Protein AF-A0A954YXI2-F1 (afdb_monomer_lite)

Foldseek 3Di:
DFAPVVVLQLFWDQDFAKAWAFAPPHDFADLVFWWAAWEWDAAPQQFIWMWIWTLPPLIKTFIWTPRVADRQQDDRGHQQFFAPDDSLAGDGPHNGYGDDMGWQQVCVQVVPVDRKGQSTFHYWYDDPQKIKTWGADIPDPPAARTWIWIWGRNPVHDIHTLDIGGDDDDPVFQWNTWQEKEKDADPVLKIKIWIFTDGPPDLGFKIWIWIWPDSDSNCSNPPVTDTDGLEIDGPVQPDDDDPPNCPCVLNQDPVRDNDHFRYKYKDWHDDDDPRDIWIKIWTWAFSDLPLQDGWIKIWIWTWDCPPSYIDTHTDDMAIHAADSDRDGQAHSNNYKYWDQGPLNKIKMKHWGTGQSGHPSMTIMGITIRLFSCLVVADFQFNWKKKFWLAQQRSNDSDNIDMDIDIPVCQVSYHQQFCCSVVHCQLRGFKMKIADHAFKWKWFAQHGRRDHDTDIGGHPSGIWIFRGQAFAAINNDPVGDTHHPCHSRGTGMHIDGDQPAPAPDDDPPDQAPPVVVVVVVPRANGQHFHFDDFDWHADPVGDTFTDDTDTDTDHHPDDDDDDTDD

pLDDT: mean 80.72, std 18.43, range [35.09, 98.5]

Sequence (565 aa):
MAPNVPGQLQNLKHHGEPLGYWIGDSTAPTIGGHINGMARCDGPDGTPYMYVGHAEGGGEIVVVRLASRDRDGERLRSNRLQRFTNSWQTPPPSEDVVVQVIEFSVADFLGSGVPMTYAHPGGMQILDNVLVVALQDPSASTAADAALAVIDVADPLSPQLLELKTVPDTAADDIEGSGAAAITRLDDGTYLITSMLKIAGKDEKTLIAWRTPTDNLRDLADPGVDLVEFDRWRASELTEYGDEESDWEGGPTTLGLNWPFQALAYVRESPVDGDPSRLYLLAFRNSTGAPSDGDDWIHLYEVFLTGGALKLDFVAKRKFYRDTTQDQMGDFSAAASAYVSPSGQLIVYSAEYTNGGPSGTVRFGEWPHIGHDADMIGRPGDAWFELYDNDNGWSDANQSMSLVFDAIDKDLENLEDLDLHDNFDARCSSIIWRLPVGESIILNEEPYFQGAGLVLEGNGHVRYLADLEASFIDNNPAEALVSDWGDRIKSVRFAGQCVGQAVAVPETQPSLALGLASLASIPGSCSTVSIRAGLYLHPEGAVMKAVSQPVRLESGGGLVIILKP

Radius of gyration: 26.13 Å; chains: 1; bounding box: 63×58×83 Å

Secondary structure (DSSP, 8-state):
-BSSHHHHHHTB-SSPEEEEEE-TTSPPP-SSS-EEEEEEEE-TTS-EEEEEEE-STT-EEEEEEETTS-SSSS----S--BTTB-GGGPPPPTTEEEEEEEE--HHHHH--S----EEEEEEEEEETTEEEEEEEEESSTTS-SEEEEEEE-SSTTS-EEEEEEEEPPPTTT-EEEEEEEEEEE-TTS-EEEEEEEEETTS---EEEEEE-SSS-GGGGGSTT---EEEEEEEGGGS---SS-TTTTTT---TTS--PPPSEEEEEEBPP-TTPPPPEEEEEEEESSSSTTSS-EEEEEEEEEEETTEEEEEEEEEEEE---SSS-----TTTEEEEEE-TT--EEEEEE-SS--STTSEEEEEEEEBTTGGGGSTT-TT--EEEEESSTTTTT-SS---EEEEEGGGTTTS-TT-GGGTTT-TT---EEEEE--TTEEEEEEEETTTEEEEEEEE--SSEEEES-TTEEEGGG-TTSPEEES-TT---EEEEEE----------TT-S-HHHHHHHHHTSTT---EE-PPSEEEE-TTS-EEEE----EEPPTT---------

Structure (mmCIF, N/CA/C/O backbone):
data_AF-A0A954YXI2-F1
#
_entry.id   AF-A0A954YXI2-F1
#
loop_
_atom_site.group_PDB
_atom_site.id
_atom_site.type_symbol
_atom_site.label_atom_id
_atom_site.label_alt_id
_atom_site.label_comp_id
_atom_site.label_asym_id
_atom_site.label_entity_id
_atom_site.label_seq_id
_atom_site.pdbx_PDB_ins_code
_atom_site.Cartn_x
_atom_site.Cartn_y
_atom_site.Cartn_z
_atom_site.occupancy
_atom_site.B_iso_or_equiv
_atom_site.auth_seq_id
_atom_site.auth_comp_id
_atom_site.auth_asym_id
_atom_site.auth_atom_id
_atom_site.pdbx_PDB_model_num
ATOM 1 N N . MET A 1 1 ? -3.273 -15.100 3.430 1.00 91.56 1 MET A N 1
ATOM 2 C CA . MET A 1 1 ? -2.117 -15.291 4.344 1.00 91.56 1 MET A CA 1
ATOM 3 C C . MET A 1 1 ? -0.861 -15.237 3.502 1.00 91.56 1 MET A C 1
ATOM 5 O O . MET A 1 1 ? -0.926 -15.663 2.357 1.00 91.56 1 MET A O 1
ATOM 9 N N . ALA A 1 2 ? 0.224 -14.677 4.028 1.00 92.62 2 ALA A N 1
ATOM 10 C CA . ALA A 1 2 ? 1.466 -14.464 3.284 1.00 92.62 2 ALA A CA 1
ATOM 11 C C . ALA A 1 2 ? 2.554 -15.432 3.784 1.00 92.62 2 ALA A C 1
ATOM 13 O O . ALA A 1 2 ? 2.697 -15.579 4.993 1.00 92.62 2 ALA A O 1
ATOM 14 N N . PRO A 1 3 ? 3.326 -16.127 2.934 1.00 91.56 3 PRO A N 1
ATOM 15 C CA . PRO A 1 3 ? 4.491 -16.886 3.397 1.00 91.56 3 PRO A CA 1
ATOM 16 C C . PRO A 1 3 ? 5.653 -15.951 3.771 1.00 91.56 3 PRO A C 1
ATOM 18 O O . PRO A 1 3 ? 5.863 -14.961 3.079 1.00 91.56 3 PRO A O 1
ATOM 21 N N . ASN A 1 4 ? 6.444 -16.284 4.799 1.00 92.38 4 ASN A N 1
ATOM 22 C CA . ASN A 1 4 ? 7.671 -15.559 5.178 1.00 92.38 4 ASN A CA 1
ATOM 23 C C . ASN A 1 4 ? 7.492 -14.025 5.207 1.00 92.38 4 ASN A C 1
ATOM 25 O O . ASN A 1 4 ? 8.147 -13.302 4.456 1.00 92.38 4 ASN A O 1
ATOM 29 N N . VAL A 1 5 ? 6.585 -13.523 6.044 1.00 95.50 5 VAL A N 1
ATOM 30 C CA . VAL A 1 5 ? 6.238 -12.096 6.139 1.00 95.50 5 VAL A CA 1
ATOM 31 C C . VAL A 1 5 ? 7.469 -11.207 6.362 1.00 95.50 5 VAL A C 1
ATOM 33 O O . VAL A 1 5 ? 7.597 -10.218 5.636 1.00 95.50 5 VAL A O 1
ATOM 36 N N . PRO A 1 6 ? 8.418 -11.537 7.269 1.00 95.00 6 PRO A N 1
ATOM 37 C CA . PRO A 1 6 ? 9.638 -10.745 7.426 1.00 95.00 6 PRO A CA 1
ATOM 38 C C . PRO A 1 6 ? 10.463 -10.684 6.138 1.00 95.00 6 PRO A C 1
ATOM 40 O O . PRO A 1 6 ? 10.925 -9.613 5.747 1.00 95.00 6 PRO A O 1
ATOM 43 N N . GLY A 1 7 ? 10.606 -11.818 5.448 1.00 92.38 7 GLY A N 1
ATOM 44 C CA . GLY A 1 7 ? 11.284 -11.870 4.159 1.00 92.38 7 GLY A CA 1
ATOM 45 C C . GLY A 1 7 ? 10.555 -11.072 3.084 1.00 92.38 7 GLY A C 1
ATOM 46 O O . GLY A 1 7 ? 11.213 -10.348 2.348 1.00 92.38 7 GLY A O 1
ATOM 47 N N . GLN A 1 8 ? 9.223 -11.147 3.009 1.00 93.75 8 GLN A N 1
ATOM 48 C CA . GLN A 1 8 ? 8.461 -10.379 2.025 1.00 93.75 8 GLN A CA 1
ATOM 49 C C . GLN A 1 8 ? 8.575 -8.874 2.253 1.00 93.75 8 GLN A C 1
ATOM 51 O O . GLN A 1 8 ? 8.795 -8.147 1.292 1.00 93.75 8 GLN A O 1
ATOM 56 N N . LEU A 1 9 ? 8.519 -8.408 3.505 1.00 94.25 9 LEU A N 1
ATOM 57 C CA . LEU A 1 9 ? 8.755 -7.001 3.837 1.00 94.25 9 LEU A CA 1
ATOM 58 C C . LEU A 1 9 ? 10.138 -6.538 3.356 1.00 94.25 9 LEU A C 1
ATOM 60 O O . LEU A 1 9 ? 10.261 -5.520 2.675 1.00 94.25 9 LEU A O 1
ATOM 64 N N . GLN A 1 10 ? 11.185 -7.308 3.661 1.00 90.81 10 GLN A N 1
ATOM 65 C CA . GLN A 1 10 ? 12.557 -7.012 3.224 1.00 90.81 10 GLN A CA 1
ATOM 66 C C . GLN A 1 10 ? 12.761 -7.133 1.711 1.00 90.81 10 GLN A C 1
ATOM 68 O O . GLN A 1 10 ? 13.785 -6.704 1.195 1.00 90.81 10 GLN A O 1
ATOM 73 N N . ASN A 1 11 ? 11.759 -7.610 0.977 1.00 89.25 11 ASN A N 1
ATOM 74 C CA . ASN A 1 11 ? 11.794 -7.782 -0.468 1.00 89.25 11 ASN A CA 1
ATOM 75 C C . ASN A 1 11 ? 10.610 -7.092 -1.181 1.00 89.25 11 ASN A C 1
ATOM 77 O O . ASN A 1 11 ? 10.263 -7.469 -2.295 1.00 89.25 11 ASN A O 1
ATOM 81 N N . LEU A 1 12 ? 9.955 -6.102 -0.571 1.00 91.94 12 LEU A N 1
ATOM 82 C CA . LEU A 1 12 ? 9.092 -5.169 -1.305 1.00 91.94 12 LEU A CA 1
ATOM 83 C C . LEU A 1 12 ? 9.922 -4.389 -2.343 1.00 91.94 12 LEU A C 1
ATOM 85 O O . LEU A 1 12 ? 11.120 -4.185 -2.147 1.00 91.94 12 LEU A O 1
ATOM 89 N N . LYS A 1 13 ? 9.316 -3.968 -3.456 1.00 88.94 13 LYS A N 1
ATOM 90 C CA . LYS A 1 13 ? 9.950 -3.010 -4.378 1.00 88.94 13 LYS A CA 1
ATOM 91 C C . LYS A 1 13 ? 10.283 -1.719 -3.620 1.00 88.94 13 LYS A C 1
ATOM 93 O O . LYS A 1 13 ? 9.632 -1.408 -2.618 1.00 88.94 13 LYS A O 1
ATOM 98 N N . HIS A 1 14 ? 11.322 -0.997 -4.033 1.00 87.00 14 HIS A N 1
ATOM 99 C CA . HIS A 1 14 ? 11.736 0.231 -3.348 1.00 87.00 14 HIS A CA 1
ATOM 100 C C . HIS A 1 14 ? 10.926 1.441 -3.857 1.00 87.00 14 HIS A C 1
ATOM 102 O O . HIS A 1 14 ? 10.523 2.290 -3.058 1.00 87.00 14 HIS A O 1
ATOM 108 N N . HIS A 1 15 ? 10.592 1.453 -5.150 1.00 86.69 15 HIS A N 1
ATOM 109 C CA . HIS A 1 15 ? 9.688 2.421 -5.774 1.00 86.69 15 HIS A CA 1
ATOM 110 C C . HIS A 1 15 ? 8.251 1.892 -5.875 1.00 86.69 15 HIS A C 1
ATOM 112 O O . HIS A 1 15 ? 8.030 0.715 -6.169 1.00 86.69 15 HIS A O 1
ATOM 118 N N . GLY A 1 16 ? 7.276 2.775 -5.653 1.00 90.00 16 GLY A N 1
ATOM 119 C CA . GLY A 1 16 ? 5.859 2.455 -5.796 1.00 90.00 16 GLY A CA 1
ATOM 120 C C . GLY A 1 16 ? 5.428 2.566 -7.252 1.00 90.00 16 GLY A C 1
ATOM 121 O O . GLY A 1 16 ? 5.827 3.487 -7.956 1.00 90.00 16 GLY A O 1
ATOM 122 N N . GLU A 1 17 ? 4.606 1.650 -7.732 1.00 91.69 17 GLU A N 1
ATOM 123 C CA . GLU A 1 17 ? 4.061 1.750 -9.079 1.00 91.69 17 GLU A CA 1
ATOM 124 C C . GLU A 1 17 ? 2.957 2.812 -9.159 1.00 91.69 17 GLU A C 1
ATOM 126 O O . GLU A 1 17 ? 2.048 2.796 -8.322 1.00 91.69 17 GLU A O 1
ATOM 131 N N . PRO A 1 18 ? 2.999 3.721 -10.156 1.00 93.62 18 PRO A N 1
ATOM 132 C CA . PRO A 1 18 ? 2.116 4.880 -10.203 1.00 93.62 18 PRO A CA 1
ATOM 133 C C . PRO A 1 18 ? 0.656 4.525 -10.453 1.00 93.62 18 PRO A C 1
ATOM 135 O O . PRO A 1 18 ? 0.249 4.123 -11.551 1.00 93.62 18 PRO A O 1
ATOM 138 N N . LEU A 1 19 ? -0.154 4.779 -9.435 1.00 96.19 19 LEU A N 1
ATOM 139 C CA . LEU A 1 19 ? -1.595 4.635 -9.447 1.00 96.19 19 LEU A CA 1
ATOM 140 C C . LEU A 1 19 ? -2.290 5.973 -9.162 1.00 96.19 19 LEU A C 1
ATOM 142 O O . LEU A 1 19 ? -1.707 6.948 -8.678 1.00 96.19 19 LEU A O 1
ATOM 146 N N . GLY A 1 20 ? -3.571 6.048 -9.498 1.00 96.94 20 GLY A N 1
ATOM 147 C CA . GLY A 1 20 ? -4.414 7.167 -9.112 1.00 96.94 20 GLY A CA 1
ATOM 148 C C . GLY A 1 20 ? -5.878 6.954 -9.420 1.00 96.94 20 GLY A C 1
ATOM 149 O O . GLY A 1 20 ? -6.270 5.975 -10.057 1.00 96.94 20 GLY A O 1
ATOM 150 N N . TYR A 1 21 ? -6.684 7.902 -8.964 1.00 97.75 21 TYR A N 1
ATOM 151 C CA . TYR A 1 21 ? -8.115 7.933 -9.227 1.00 97.75 21 TYR A CA 1
ATOM 152 C C . TYR A 1 21 ? -8.641 9.363 -9.328 1.00 97.75 21 TYR A C 1
ATOM 154 O O . TYR A 1 21 ? -8.044 10.321 -8.833 1.00 97.75 21 TYR A O 1
ATOM 162 N N . TRP A 1 22 ? -9.792 9.504 -9.972 1.00 97.31 22 TRP A N 1
ATOM 163 C CA . TRP A 1 22 ? -10.536 10.753 -10.049 1.00 97.31 22 TRP A CA 1
ATOM 164 C C . TRP A 1 22 ? -11.364 10.964 -8.779 1.00 97.31 22 TRP A C 1
ATOM 166 O O . TRP A 1 22 ? -12.159 10.098 -8.412 1.00 97.31 22 TRP A O 1
ATOM 176 N N . ILE A 1 23 ? -11.234 12.134 -8.143 1.00 93.44 23 ILE A N 1
ATOM 177 C CA . ILE A 1 23 ? -12.007 12.480 -6.932 1.00 93.44 23 ILE A CA 1
ATOM 178 C C . ILE A 1 23 ? -13.513 12.626 -7.208 1.00 93.44 23 ILE A C 1
ATOM 180 O O . ILE A 1 23 ? -14.335 12.499 -6.308 1.00 93.44 23 ILE A O 1
ATOM 184 N N . GLY A 1 24 ? -13.893 12.862 -8.468 1.00 89.62 24 GLY A N 1
ATOM 185 C CA . GLY A 1 24 ? -15.290 13.038 -8.857 1.00 89.62 24 GLY A CA 1
ATOM 186 C C . GLY A 1 24 ? -15.928 14.229 -8.140 1.00 89.62 24 GLY A C 1
ATOM 187 O O . GLY A 1 24 ? -15.390 15.334 -8.179 1.00 89.62 24 GLY A O 1
ATOM 188 N N . ASP A 1 25 ? -17.070 13.982 -7.499 1.00 84.25 25 ASP A N 1
ATOM 189 C CA . ASP A 1 25 ? -17.814 14.983 -6.727 1.00 84.25 25 ASP A CA 1
ATOM 190 C C . ASP A 1 25 ? -17.392 15.034 -5.241 1.00 84.25 25 ASP A C 1
ATOM 192 O O . ASP A 1 25 ? -18.009 15.769 -4.468 1.00 84.25 25 ASP A O 1
ATOM 196 N N . SER A 1 26 ? -16.378 14.259 -4.819 1.00 84.88 26 SER A N 1
ATOM 197 C CA . SER A 1 26 ? -15.902 14.280 -3.429 1.00 84.88 26 SER A CA 1
ATOM 198 C C . SER A 1 26 ? -15.226 15.604 -3.080 1.00 84.88 26 SER A C 1
ATOM 200 O O . SER A 1 26 ? -14.803 16.372 -3.954 1.00 84.88 26 SER A O 1
ATOM 202 N N . THR A 1 27 ? -15.070 15.860 -1.782 1.00 84.81 27 THR A N 1
ATOM 203 C CA . THR A 1 27 ? -14.342 17.046 -1.337 1.00 84.81 27 THR A CA 1
ATOM 204 C C . THR A 1 27 ? -12.878 16.919 -1.757 1.00 84.81 27 THR A C 1
ATOM 206 O O . THR A 1 27 ? -12.261 15.867 -1.587 1.00 84.81 27 THR A O 1
ATOM 209 N N . ALA A 1 28 ? -12.330 17.973 -2.364 1.00 86.31 28 ALA A N 1
ATOM 210 C CA . ALA A 1 28 ? -10.946 17.980 -2.822 1.00 86.31 28 ALA A CA 1
ATOM 211 C C . ALA A 1 28 ? -10.003 18.080 -1.613 1.00 86.31 28 ALA A C 1
ATOM 213 O O . ALA A 1 28 ? -10.098 19.079 -0.904 1.00 86.31 28 ALA A O 1
ATOM 214 N N . PRO A 1 29 ? -9.085 17.121 -1.398 1.00 83.19 29 PRO A N 1
ATOM 215 C CA . PRO A 1 29 ? -8.161 17.179 -0.274 1.00 83.19 29 PRO A CA 1
ATOM 216 C C . PRO A 1 29 ? -7.230 18.395 -0.346 1.00 83.19 29 PRO A C 1
ATOM 218 O O . PRO A 1 29 ? -6.585 18.648 -1.366 1.00 83.19 29 PRO A O 1
ATOM 221 N N . THR A 1 30 ? -7.110 19.128 0.755 1.00 81.38 30 THR A N 1
ATOM 222 C CA . THR A 1 30 ? -6.155 20.233 0.921 1.00 81.38 30 THR A CA 1
ATOM 223 C C . THR A 1 30 ? -5.060 19.872 1.921 1.00 81.38 30 THR A C 1
ATOM 225 O O . THR A 1 30 ? -5.120 18.856 2.601 1.00 81.38 30 THR A O 1
ATOM 228 N N . ILE A 1 31 ? -4.056 20.741 2.086 1.00 76.56 31 ILE A N 1
ATOM 229 C CA . ILE A 1 31 ? -3.024 20.550 3.121 1.00 76.56 31 ILE A CA 1
ATOM 230 C C . ILE A 1 31 ? -3.599 20.551 4.553 1.00 76.56 31 ILE A C 1
ATOM 232 O O . ILE A 1 31 ? -2.948 20.078 5.473 1.00 76.56 31 ILE A O 1
ATOM 236 N N . GLY A 1 32 ? -4.799 21.108 4.761 1.00 74.69 32 GLY A N 1
ATOM 237 C CA . GLY A 1 32 ? -5.497 21.081 6.052 1.00 74.69 32 GLY A CA 1
ATOM 238 C C . GLY A 1 32 ? -6.520 19.948 6.174 1.00 74.69 32 GLY A C 1
ATOM 239 O O . GLY A 1 32 ? -6.783 19.505 7.284 1.00 74.69 32 GLY A O 1
ATOM 240 N N . GLY A 1 33 ? -7.071 19.478 5.051 1.00 78.31 33 GLY A N 1
ATOM 241 C CA . GLY A 1 33 ? -8.056 18.398 4.954 1.00 78.31 33 GLY A CA 1
ATOM 242 C C . GLY A 1 33 ? -7.537 17.279 4.056 1.00 78.31 33 GLY A C 1
ATOM 243 O O . GLY A 1 33 ? -8.047 17.052 2.965 1.00 78.31 33 GLY A O 1
ATOM 244 N N . HIS A 1 34 ? -6.459 16.642 4.494 1.00 86.94 34 HIS A N 1
ATOM 245 C CA . HIS A 1 34 ? -5.648 15.737 3.689 1.00 86.94 34 HIS A CA 1
ATOM 246 C C . HIS A 1 34 ? -6.158 14.295 3.713 1.00 86.94 34 HIS A C 1
ATOM 248 O O . HIS A 1 34 ? -7.111 13.951 4.424 1.00 86.94 34 HIS A O 1
ATOM 254 N N . ILE A 1 35 ? -5.516 13.454 2.911 1.00 91.56 35 ILE A N 1
ATOM 255 C CA . ILE A 1 35 ? -5.744 12.012 2.884 1.00 91.56 35 ILE A CA 1
ATOM 256 C C . ILE A 1 35 ? -5.084 11.371 4.109 1.00 91.56 35 ILE A C 1
ATOM 258 O O . ILE A 1 35 ? -3.928 11.663 4.394 1.00 91.56 35 ILE A O 1
ATOM 262 N N . ASN A 1 36 ? -5.823 10.518 4.823 1.00 90.00 36 ASN A N 1
ATOM 263 C CA . ASN A 1 36 ? -5.464 10.082 6.179 1.00 90.00 36 ASN A CA 1
ATOM 264 C C . ASN A 1 36 ? -5.547 8.577 6.450 1.00 90.00 36 ASN A C 1
ATOM 266 O O . ASN A 1 36 ? -5.171 8.091 7.512 1.00 90.00 36 ASN A O 1
ATOM 270 N N . GLY A 1 37 ? -6.033 7.808 5.486 1.00 93.50 37 GLY A N 1
ATOM 271 C CA . GLY A 1 37 ? -6.037 6.361 5.585 1.00 93.50 37 GLY A CA 1
ATOM 272 C C . GLY A 1 37 ? -6.435 5.732 4.270 1.00 93.50 37 GLY A C 1
ATOM 273 O O . GLY A 1 37 ? -7.056 6.375 3.423 1.00 93.50 37 GLY A O 1
ATOM 274 N N . MET A 1 38 ? -6.054 4.475 4.093 1.00 96.69 38 MET A N 1
ATOM 275 C CA . MET A 1 38 ? -6.376 3.712 2.902 1.00 96.69 38 MET A CA 1
ATOM 276 C C . MET A 1 38 ? -6.618 2.252 3.273 1.00 96.69 38 MET A C 1
ATOM 278 O O . MET A 1 38 ? -5.979 1.733 4.181 1.00 96.69 38 MET A O 1
ATOM 282 N N . ALA A 1 39 ? -7.511 1.572 2.566 1.00 97.88 39 ALA A N 1
ATOM 283 C CA . ALA A 1 39 ? -7.589 0.118 2.567 1.00 97.88 39 ALA A CA 1
ATOM 284 C C . ALA A 1 39 ? -8.142 -0.387 1.236 1.00 97.88 39 ALA A C 1
ATOM 286 O O . ALA A 1 39 ? -8.984 0.262 0.618 1.00 97.88 39 ALA A O 1
ATOM 287 N N . ARG A 1 40 ? -7.693 -1.568 0.812 1.00 97.25 40 ARG A N 1
ATOM 288 C CA . ARG A 1 40 ? -8.185 -2.241 -0.392 1.00 97.25 40 ARG A CA 1
ATOM 289 C C . ARG A 1 40 ? -9.150 -3.365 -0.028 1.00 97.25 40 ARG A C 1
ATOM 291 O O . ARG A 1 40 ? -8.865 -4.148 0.877 1.00 97.25 40 ARG A O 1
ATOM 298 N N . CYS A 1 41 ? -10.227 -3.505 -0.793 1.00 95.94 41 CYS A N 1
ATOM 299 C CA . CYS A 1 41 ? -10.947 -4.770 -0.928 1.00 95.94 41 CYS A CA 1
ATOM 300 C C . CYS A 1 41 ? -11.321 -5.017 -2.389 1.00 95.94 41 CYS A C 1
ATOM 302 O O . CYS A 1 41 ? -11.281 -4.106 -3.213 1.00 95.94 41 CYS A O 1
ATOM 304 N N . ASP A 1 42 ? -11.693 -6.248 -2.715 1.00 96.00 42 ASP A N 1
ATOM 305 C CA . ASP A 1 42 ? -12.207 -6.584 -4.037 1.00 96.00 42 ASP A CA 1
ATOM 306 C C . ASP A 1 42 ? -13.714 -6.848 -3.924 1.00 96.00 42 ASP A C 1
ATOM 308 O O . ASP A 1 42 ? -14.180 -7.543 -3.019 1.00 96.00 42 ASP A O 1
ATOM 312 N N . G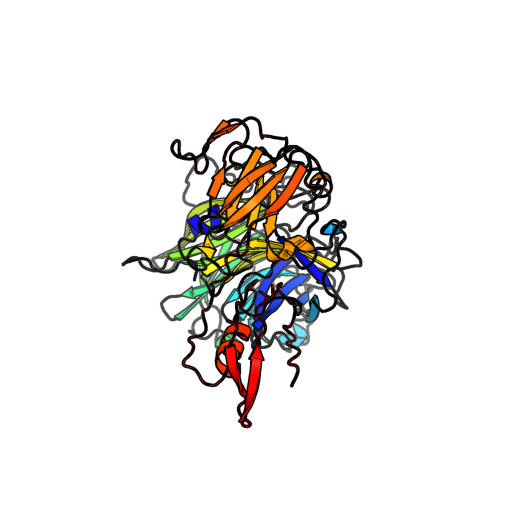LY A 1 43 ? -14.496 -6.266 -4.833 1.00 95.75 43 GLY A N 1
ATOM 313 C CA . GLY A 1 43 ? -15.941 -6.452 -4.863 1.00 95.75 43 GLY A CA 1
ATOM 314 C C . GLY A 1 43 ? -16.341 -7.876 -5.274 1.00 95.75 43 GLY A C 1
ATOM 315 O O . GLY A 1 43 ? -15.508 -8.664 -5.726 1.00 95.75 43 GLY A O 1
ATOM 316 N N . PRO A 1 44 ? -17.641 -8.221 -5.221 1.00 93.81 44 PRO A N 1
ATOM 317 C CA . PRO A 1 44 ? -18.115 -9.567 -5.562 1.00 93.81 44 PRO A CA 1
ATOM 318 C C . PRO A 1 44 ? -17.792 -10.028 -6.993 1.00 93.81 44 PRO A C 1
ATOM 320 O O . PRO A 1 44 ? -17.769 -11.228 -7.263 1.00 93.81 44 PRO A O 1
ATOM 323 N N . ASP A 1 45 ? -17.576 -9.090 -7.921 1.00 95.12 45 ASP A N 1
ATOM 324 C CA . ASP A 1 45 ? -17.179 -9.364 -9.307 1.00 95.12 45 ASP A CA 1
ATOM 325 C C . ASP A 1 45 ? -15.656 -9.307 -9.532 1.00 95.12 45 ASP A C 1
ATOM 327 O O . ASP A 1 45 ? -15.208 -9.311 -10.682 1.00 95.12 45 ASP A O 1
ATOM 331 N N . GLY A 1 46 ? -14.888 -9.222 -8.443 1.00 96.06 46 GLY A N 1
ATOM 332 C CA . GLY A 1 46 ? -13.438 -9.079 -8.413 1.00 96.06 46 GLY A CA 1
ATOM 333 C C . GLY A 1 46 ? -12.930 -7.662 -8.683 1.00 96.06 46 GLY A C 1
ATOM 334 O O . GLY A 1 46 ? -11.728 -7.451 -8.629 1.00 96.06 46 GLY A O 1
ATOM 335 N N . THR A 1 47 ? -13.793 -6.681 -8.986 1.00 98.06 47 THR A N 1
ATOM 336 C CA . THR A 1 47 ? -13.334 -5.298 -9.216 1.00 98.06 47 THR A CA 1
ATOM 337 C C . THR A 1 47 ? -12.667 -4.743 -7.952 1.00 98.06 47 THR A C 1
ATOM 339 O O . THR A 1 47 ? -13.320 -4.762 -6.906 1.00 98.06 47 THR A O 1
ATOM 342 N N . PRO A 1 48 ? -11.444 -4.191 -8.027 1.00 98.31 48 PRO A N 1
ATOM 343 C CA . PRO A 1 48 ? -10.802 -3.593 -6.864 1.00 98.31 48 PRO A CA 1
ATOM 344 C C . PRO A 1 48 ? -11.477 -2.286 -6.436 1.00 98.31 48 PRO A C 1
ATOM 346 O O . PRO A 1 48 ? -11.821 -1.435 -7.267 1.00 98.31 48 PRO A O 1
ATOM 349 N N . TYR A 1 49 ? -11.622 -2.118 -5.125 1.00 98.50 49 TYR A N 1
ATOM 350 C CA . TYR A 1 49 ? -12.074 -0.898 -4.473 1.00 98.50 49 TYR A CA 1
ATOM 351 C C . TYR A 1 49 ? -11.044 -0.427 -3.448 1.00 98.50 49 TYR A C 1
ATOM 353 O O . TYR A 1 49 ? -10.482 -1.229 -2.699 1.00 98.50 49 TYR A O 1
ATOM 361 N N . MET A 1 50 ? -10.838 0.887 -3.385 1.00 98.19 50 MET A N 1
ATOM 362 C CA . MET A 1 50 ? -10.057 1.530 -2.330 1.00 98.19 50 MET A CA 1
ATOM 363 C C . MET A 1 50 ? -10.988 2.355 -1.448 1.00 98.19 50 MET A C 1
ATOM 365 O O . MET A 1 50 ? -11.799 3.128 -1.948 1.00 98.19 50 MET A O 1
ATOM 369 N N . TYR A 1 51 ? -10.852 2.209 -0.140 1.00 97.94 51 TYR A N 1
ATOM 370 C CA . TYR A 1 51 ? -11.457 3.080 0.859 1.00 97.94 51 TYR A CA 1
ATOM 371 C C . TYR A 1 51 ? -10.389 4.069 1.263 1.00 97.94 51 TYR A C 1
ATOM 373 O O . TYR A 1 51 ? -9.309 3.639 1.659 1.00 97.94 51 TYR A O 1
ATOM 381 N N . VAL A 1 52 ? -10.660 5.360 1.117 1.00 96.75 52 VAL A N 1
ATOM 382 C CA . VAL A 1 52 ? -9.683 6.411 1.402 1.00 96.75 52 VAL A CA 1
ATOM 383 C C . VAL A 1 52 ? -10.305 7.430 2.342 1.00 96.75 52 VAL A C 1
ATOM 385 O O . VAL A 1 52 ? -11.375 7.961 2.057 1.00 96.75 52 VAL A O 1
ATOM 388 N N . GLY A 1 53 ? -9.657 7.675 3.478 1.00 94.19 53 GLY A N 1
ATOM 389 C CA . GLY A 1 53 ? -10.087 8.677 4.449 1.00 94.19 53 GLY A CA 1
ATOM 390 C C . GLY A 1 53 ? -9.646 10.073 4.023 1.00 94.19 53 GLY A C 1
ATOM 391 O O . GLY A 1 53 ? -8.466 10.281 3.750 1.00 94.19 53 GLY A O 1
ATOM 392 N N . HIS A 1 54 ? -10.573 11.025 3.974 1.00 91.31 54 HIS A N 1
ATOM 393 C CA . HIS A 1 54 ? -10.322 12.442 3.723 1.00 91.31 54 HIS A CA 1
ATOM 394 C C . HIS A 1 54 ? -10.715 13.259 4.958 1.00 91.31 54 HIS A C 1
ATOM 396 O O . HIS A 1 54 ? -11.823 13.111 5.475 1.00 91.31 54 HIS A O 1
ATOM 402 N N . ALA A 1 55 ? -9.837 14.160 5.401 1.00 86.19 55 ALA A N 1
ATOM 403 C CA . ALA A 1 55 ? -10.085 14.996 6.577 1.00 86.19 55 ALA A CA 1
ATOM 404 C C . ALA A 1 55 ? -10.798 16.337 6.286 1.00 86.19 55 ALA A C 1
ATOM 406 O O . ALA A 1 55 ? -10.943 17.191 7.162 1.00 86.19 55 ALA A O 1
ATOM 407 N N . GLU A 1 56 ? -11.229 16.581 5.046 1.00 74.62 56 GLU A N 1
ATOM 408 C CA . GLU A 1 56 ? -11.907 17.830 4.679 1.00 74.62 56 GLU A CA 1
ATOM 409 C C . GLU A 1 56 ? -13.426 17.765 4.904 1.00 74.62 56 GLU A C 1
ATOM 411 O O . GLU A 1 56 ? -14.022 16.694 4.974 1.00 74.62 56 GLU A O 1
ATOM 416 N N . GLY A 1 57 ? -14.080 18.924 5.048 1.00 66.75 57 GLY A N 1
ATOM 417 C CA . GLY A 1 57 ? -15.548 19.008 5.022 1.00 66.75 57 GLY A CA 1
ATOM 418 C C . GLY A 1 57 ? -16.288 18.381 6.213 1.00 66.75 57 GLY A C 1
ATOM 419 O O . GLY A 1 57 ? -17.512 18.312 6.184 1.00 66.75 57 GLY A O 1
ATOM 420 N N . GLY A 1 58 ? -15.582 17.980 7.273 1.00 78.00 58 GLY A N 1
ATOM 421 C CA . GLY A 1 58 ? -16.168 17.253 8.404 1.00 78.00 58 GLY A CA 1
ATOM 422 C C . GLY A 1 58 ? -15.850 15.758 8.419 1.00 78.00 58 GLY A C 1
ATOM 423 O O . GLY A 1 58 ? -16.360 15.077 9.306 1.00 78.00 58 GLY A O 1
ATOM 424 N N . GLY A 1 59 ? -14.970 15.295 7.524 1.00 87.56 59 GLY A N 1
ATOM 425 C CA . GLY A 1 59 ? -14.421 13.943 7.504 1.00 87.56 59 GLY A CA 1
ATOM 426 C C . GLY A 1 59 ? -15.285 12.970 6.708 1.00 87.56 59 GLY A C 1
ATOM 427 O O . GLY A 1 59 ? -16.454 12.738 7.030 1.00 87.56 59 GLY A O 1
ATOM 428 N N . GLU A 1 60 ? -14.697 12.367 5.680 1.00 91.31 60 GLU A N 1
ATOM 429 C CA . GLU A 1 60 ? -15.370 11.408 4.801 1.00 91.31 60 GLU A CA 1
ATOM 430 C C . GLU A 1 60 ? -14.459 10.219 4.478 1.00 91.31 60 GLU A C 1
ATOM 432 O O . GLU A 1 60 ? -13.237 10.345 4.440 1.00 91.31 60 GLU A O 1
ATOM 437 N N . ILE A 1 61 ? -15.046 9.053 4.214 1.00 93.88 61 ILE A N 1
ATOM 438 C CA . ILE A 1 61 ? -14.364 7.996 3.461 1.00 93.88 61 ILE A CA 1
ATOM 439 C C . ILE A 1 61 ? -14.925 7.989 2.060 1.00 93.88 61 ILE A C 1
ATOM 441 O O . ILE A 1 61 ? -16.124 7.791 1.864 1.00 93.88 61 ILE A O 1
ATOM 445 N N . VAL A 1 62 ? -14.053 8.134 1.076 1.00 95.38 62 VAL A N 1
ATOM 446 C CA . VAL A 1 62 ? -14.421 7.904 -0.313 1.00 95.38 62 VAL A CA 1
ATOM 447 C C . VAL A 1 62 ? -14.184 6.444 -0.669 1.00 95.38 62 VAL A C 1
ATOM 449 O O . VAL A 1 62 ? -13.176 5.842 -0.298 1.00 95.38 62 VAL A O 1
ATOM 452 N N . VAL A 1 63 ? -15.130 5.868 -1.400 1.00 97.31 63 VAL A N 1
ATOM 453 C CA . VAL A 1 63 ? -15.010 4.543 -1.998 1.00 97.31 63 VAL A CA 1
ATOM 454 C C . VAL A 1 63 ? -14.659 4.742 -3.460 1.00 97.31 63 VAL A C 1
ATOM 456 O O . VAL A 1 63 ? -15.466 5.219 -4.261 1.00 97.31 63 VAL A O 1
ATOM 459 N N . VAL A 1 64 ? -13.436 4.381 -3.806 1.00 98.25 64 VAL A N 1
ATOM 460 C CA . VAL A 1 64 ? -12.888 4.459 -5.152 1.00 98.25 64 VAL A CA 1
ATOM 461 C C . VAL A 1 64 ? -13.081 3.116 -5.822 1.00 98.25 64 VAL A C 1
ATOM 463 O O . VAL A 1 64 ? -12.673 2.091 -5.284 1.00 98.25 64 VAL A O 1
ATOM 466 N N . ARG A 1 65 ? -13.663 3.110 -7.016 1.00 98.31 65 ARG A N 1
ATOM 467 C CA . ARG A 1 65 ? -13.719 1.926 -7.869 1.00 98.31 65 ARG A CA 1
ATOM 468 C C . ARG A 1 65 ? -12.593 2.003 -8.887 1.00 98.31 65 ARG A C 1
ATOM 470 O O . ARG A 1 65 ? -12.576 2.945 -9.669 1.00 98.31 65 ARG A O 1
ATOM 477 N N . LEU A 1 66 ? -11.715 1.005 -8.930 1.00 98.50 66 LEU A N 1
ATOM 478 C CA . LEU A 1 66 ? -10.632 0.919 -9.915 1.00 98.50 66 LEU A CA 1
ATOM 479 C C . LEU A 1 66 ? -11.039 -0.009 -11.067 1.00 98.50 66 LEU A C 1
ATOM 481 O O . LEU A 1 66 ? -10.546 -1.128 -11.212 1.00 98.50 66 LEU A O 1
ATOM 485 N N . ALA A 1 67 ? -12.026 0.421 -11.855 1.00 97.88 67 ALA A N 1
ATOM 486 C CA . ALA A 1 67 ? -12.656 -0.420 -12.871 1.00 97.88 67 ALA A CA 1
ATOM 487 C C . ALA A 1 67 ? -11.735 -0.788 -14.047 1.00 97.88 67 ALA A C 1
ATOM 489 O O . ALA A 1 67 ? -12.029 -1.767 -14.739 1.00 97.88 67 ALA A O 1
ATOM 490 N N . SER A 1 68 ? -10.649 -0.042 -14.266 1.00 96.88 68 SER A N 1
ATOM 491 C CA . SER A 1 68 ? -9.679 -0.319 -15.329 1.00 96.88 68 SER A CA 1
ATOM 492 C C . SER A 1 68 ? -8.697 -1.446 -14.982 1.00 96.88 68 SER A C 1
ATOM 494 O O . SER A 1 68 ? -7.889 -1.830 -15.828 1.00 96.88 68 SER A O 1
ATOM 496 N N . ARG A 1 69 ? -8.716 -1.931 -13.732 1.00 95.00 69 ARG A N 1
ATOM 497 C CA . ARG A 1 69 ? -7.749 -2.891 -13.187 1.00 95.00 69 ARG A CA 1
ATOM 498 C C . ARG A 1 69 ? -8.204 -4.340 -13.335 1.00 95.00 69 ARG A C 1
ATOM 500 O O . ARG A 1 69 ? -9.390 -4.634 -13.520 1.00 95.00 69 ARG A O 1
ATOM 507 N N . ASP A 1 70 ? -7.232 -5.241 -13.224 1.00 92.06 70 ASP A N 1
ATOM 508 C CA . ASP A 1 70 ? -7.477 -6.679 -13.173 1.00 92.06 70 ASP A CA 1
ATOM 509 C C . ASP A 1 70 ? -8.349 -7.046 -11.964 1.00 92.06 70 ASP A C 1
ATOM 511 O O . ASP A 1 70 ? -8.370 -6.368 -10.937 1.00 92.06 70 ASP A O 1
ATOM 515 N N . ARG A 1 71 ? -9.116 -8.130 -12.117 1.00 95.75 71 ARG A N 1
ATOM 516 C CA . ARG A 1 71 ? -10.148 -8.560 -11.158 1.00 95.75 71 ARG A CA 1
ATOM 517 C C . ARG A 1 71 ? -9.824 -9.868 -10.448 1.00 95.75 71 ARG A C 1
ATOM 519 O O . ARG A 1 71 ? -10.713 -10.554 -9.949 1.00 95.75 71 ARG A O 1
ATOM 526 N N . ASP A 1 72 ? -8.567 -10.277 -10.503 1.00 92.56 72 ASP A N 1
ATOM 527 C CA . ASP A 1 72 ? -8.093 -11.524 -9.910 1.00 92.56 72 ASP A CA 1
ATOM 528 C C . ASP A 1 72 ? -7.717 -11.375 -8.429 1.00 92.56 72 ASP A C 1
ATOM 530 O O . ASP A 1 72 ? -7.456 -12.382 -7.777 1.00 92.56 72 ASP A O 1
ATOM 534 N N . GLY A 1 73 ? -7.739 -10.149 -7.895 1.00 93.56 73 GLY A N 1
ATOM 535 C CA . GLY A 1 73 ? -7.306 -9.840 -6.534 1.00 93.56 73 GLY A CA 1
ATOM 536 C C . GLY A 1 73 ? -5.785 -9.765 -6.394 1.00 93.56 73 GLY A C 1
ATOM 537 O O . GLY A 1 73 ? -5.283 -9.525 -5.305 1.00 93.56 73 GLY A O 1
ATOM 538 N N . GLU A 1 74 ? -5.017 -9.939 -7.467 1.00 92.56 74 GLU A N 1
ATOM 539 C CA . GLU A 1 74 ? -3.566 -9.785 -7.422 1.00 92.56 74 GLU A CA 1
ATOM 540 C C . GLU A 1 74 ? -3.199 -8.291 -7.498 1.00 92.56 74 GLU A C 1
ATOM 542 O O . GLU A 1 74 ? -3.901 -7.420 -6.976 1.00 92.56 74 GLU A O 1
ATOM 547 N N . ARG A 1 75 ? -2.061 -7.979 -8.108 1.00 92.44 75 ARG A N 1
ATOM 548 C CA . ARG A 1 75 ? -1.524 -6.626 -8.253 1.00 92.44 75 ARG A CA 1
ATOM 549 C C . ARG A 1 75 ? -2.455 -5.719 -9.060 1.00 92.44 75 ARG A C 1
ATOM 551 O O . ARG A 1 75 ? -3.012 -6.143 -10.069 1.00 92.44 75 ARG A O 1
ATOM 558 N N . LEU A 1 76 ? -2.571 -4.455 -8.657 1.00 94.25 76 LEU A N 1
ATOM 559 C CA . LEU A 1 76 ? -3.275 -3.435 -9.435 1.00 94.25 76 LEU A CA 1
ATOM 560 C C . LEU A 1 76 ? -2.450 -3.003 -10.648 1.00 94.25 76 LEU A C 1
ATOM 562 O O . LEU A 1 76 ? -3.018 -2.804 -11.724 1.00 94.25 76 LEU A O 1
ATOM 566 N N . ARG A 1 77 ? -1.125 -2.899 -10.473 1.00 90.69 77 ARG A N 1
ATOM 567 C CA . ARG A 1 77 ? -0.178 -2.323 -11.443 1.00 90.69 77 ARG A CA 1
ATOM 568 C C . ARG A 1 77 ? -0.521 -0.892 -11.849 1.00 90.69 77 ARG A C 1
ATOM 570 O O . ARG A 1 77 ? -1.643 -0.417 -11.668 1.00 90.69 77 ARG A O 1
ATOM 577 N N . SER A 1 78 ? 0.424 -0.190 -12.451 1.00 93.38 78 SER A N 1
ATOM 578 C CA . SER A 1 78 ? 0.242 1.218 -12.789 1.00 93.38 78 SER A CA 1
ATOM 579 C C . SER A 1 78 ? -0.961 1.498 -13.698 1.00 93.38 78 SER A C 1
ATOM 581 O O . SER A 1 78 ? -1.199 0.822 -14.701 1.00 93.38 78 SER A O 1
ATOM 583 N N . ASN A 1 79 ? -1.724 2.548 -13.385 1.00 96.06 79 ASN A N 1
ATOM 584 C CA . ASN A 1 79 ? -2.791 3.075 -14.247 1.00 96.06 79 ASN A CA 1
ATOM 585 C C . ASN A 1 79 ? -2.495 4.497 -14.743 1.00 96.06 79 ASN A C 1
ATOM 587 O O . ASN A 1 79 ? -3.328 5.100 -15.407 1.00 96.06 79 ASN A O 1
ATOM 591 N N . ARG A 1 80 ? -1.305 5.031 -14.458 1.00 95.06 80 ARG A N 1
ATOM 592 C CA . ARG A 1 80 ? -0.895 6.393 -14.830 1.00 95.06 80 ARG A CA 1
ATOM 593 C C . ARG A 1 80 ? 0.319 6.398 -15.744 1.00 95.06 80 ARG A C 1
ATOM 595 O O . ARG A 1 80 ? 1.218 7.212 -15.585 1.00 95.06 80 ARG A O 1
ATOM 602 N N . LEU A 1 81 ? 0.341 5.482 -16.704 1.00 93.25 81 LEU A N 1
ATOM 603 C CA . LEU A 1 81 ? 1.435 5.374 -17.662 1.00 93.25 81 LEU A CA 1
ATOM 604 C C . LEU A 1 81 ? 0.991 5.834 -19.040 1.00 93.25 81 LEU A C 1
ATOM 606 O O . LEU A 1 81 ? -0.023 5.385 -19.581 1.00 93.25 81 LEU A O 1
ATOM 610 N N . GLN A 1 82 ? 1.776 6.734 -19.615 1.00 93.12 82 GLN A N 1
ATOM 611 C CA . GLN A 1 82 ? 1.604 7.193 -20.977 1.00 93.12 82 GLN A CA 1
ATOM 612 C C . GLN A 1 82 ? 2.972 7.478 -21.578 1.00 93.12 82 GLN A C 1
ATOM 614 O O . GLN A 1 82 ? 3.738 8.297 -21.075 1.00 93.12 82 GLN A O 1
ATOM 619 N N . ARG A 1 83 ? 3.249 6.859 -22.725 1.00 90.88 83 ARG A N 1
ATOM 620 C CA . ARG A 1 83 ? 4.554 6.984 -23.368 1.00 90.88 83 ARG A CA 1
ATOM 621 C C . ARG A 1 83 ? 4.886 8.453 -23.633 1.00 90.88 83 ARG A C 1
ATOM 623 O O . ARG A 1 83 ? 4.041 9.203 -24.129 1.00 90.88 83 ARG A O 1
ATOM 630 N N . PHE A 1 84 ? 6.125 8.837 -23.329 1.00 89.50 84 PHE A N 1
ATOM 631 C CA . PHE A 1 84 ? 6.644 10.211 -23.426 1.00 89.50 84 PHE A CA 1
ATOM 632 C C . PHE A 1 84 ? 6.004 11.228 -22.475 1.00 89.50 84 PHE A C 1
ATOM 634 O O . PHE A 1 84 ? 6.147 12.432 -22.681 1.00 89.50 84 PHE A O 1
ATOM 641 N N . THR A 1 85 ? 5.285 10.764 -21.458 1.00 89.75 85 THR A N 1
ATOM 642 C CA . THR A 1 85 ? 4.678 11.608 -20.430 1.00 89.75 85 THR A CA 1
ATOM 643 C C . THR A 1 85 ? 5.085 11.053 -19.076 1.00 89.75 85 THR A C 1
ATOM 645 O O . THR A 1 85 ? 5.048 9.843 -18.876 1.00 89.75 85 THR A O 1
ATOM 648 N N . ASN A 1 86 ? 5.496 11.918 -18.151 1.00 87.50 86 ASN A N 1
ATOM 649 C CA . ASN A 1 86 ? 5.813 11.456 -16.806 1.00 87.50 86 ASN A CA 1
ATOM 650 C C . ASN A 1 86 ? 4.522 10.979 -16.108 1.00 87.50 86 ASN A C 1
ATOM 652 O O . ASN A 1 86 ? 3.433 11.531 -16.331 1.00 87.50 86 ASN A O 1
ATOM 656 N N . SER A 1 87 ? 4.638 9.949 -15.277 1.00 88.88 87 SER A N 1
ATOM 657 C CA . SER A 1 87 ? 3.526 9.386 -14.527 1.00 88.88 87 SER A CA 1
ATOM 658 C C . SER A 1 87 ? 2.825 10.440 -13.649 1.00 88.88 87 SER A C 1
ATOM 660 O O . SER A 1 87 ? 1.590 10.481 -13.626 1.00 88.88 87 SER A O 1
ATOM 662 N N . TRP A 1 88 ? 3.551 11.419 -13.078 1.00 87.12 88 TRP A N 1
ATOM 663 C CA . TRP A 1 88 ? 2.948 12.521 -12.313 1.00 87.12 88 TRP A CA 1
ATOM 664 C C . TRP A 1 88 ? 2.012 13.414 -13.136 1.00 87.12 88 TRP A C 1
ATOM 666 O O . TRP A 1 88 ? 1.096 14.003 -12.566 1.00 87.12 88 TRP A O 1
ATOM 676 N N . GLN A 1 89 ? 2.185 13.491 -14.460 1.00 90.75 89 GLN A N 1
ATOM 677 C CA . GLN A 1 89 ? 1.333 14.269 -15.375 1.00 90.75 89 GLN A CA 1
ATOM 678 C C . GLN A 1 89 ? 0.247 13.433 -16.051 1.00 90.75 89 GLN A C 1
ATOM 680 O O . GLN A 1 89 ? -0.652 13.988 -16.687 1.00 90.75 89 GLN A O 1
ATOM 685 N N . THR A 1 90 ? 0.319 12.111 -15.924 1.00 93.88 90 THR A N 1
ATOM 686 C CA . THR A 1 90 ? -0.606 11.198 -16.585 1.00 93.88 90 THR A CA 1
ATOM 687 C C . THR A 1 90 ? -1.839 10.990 -15.701 1.00 93.88 90 THR A C 1
ATOM 689 O O . THR A 1 90 ? -1.708 10.559 -14.547 1.00 93.88 90 THR A O 1
ATOM 692 N N . PRO A 1 91 ? -3.051 11.335 -16.173 1.00 95.75 91 PRO A N 1
ATOM 693 C CA . PRO A 1 91 ? -4.267 11.046 -15.428 1.00 95.75 91 PRO A CA 1
ATOM 694 C C . PRO A 1 91 ? -4.576 9.540 -15.465 1.00 95.75 91 PRO A C 1
ATOM 696 O O . PRO A 1 91 ? -4.272 8.883 -16.463 1.00 95.75 91 PRO A O 1
ATOM 699 N N . PRO A 1 92 ? -5.223 8.990 -14.425 1.00 97.12 92 PRO A N 1
ATOM 700 C CA . PRO A 1 92 ? -5.735 7.629 -14.467 1.00 97.12 92 PRO A CA 1
ATOM 701 C C . PRO A 1 92 ? -6.911 7.522 -15.462 1.00 97.12 92 PRO A C 1
ATOM 703 O O . PRO A 1 92 ? -7.531 8.541 -15.807 1.00 97.12 92 PRO A O 1
ATOM 706 N N . PRO A 1 93 ? -7.273 6.310 -15.920 1.00 97.38 93 PRO A N 1
ATOM 707 C CA . PRO A 1 93 ? -8.487 6.069 -16.690 1.00 97.38 93 PRO A CA 1
ATOM 708 C C . PRO A 1 93 ? -9.717 6.688 -16.023 1.00 97.38 93 PRO A C 1
ATOM 710 O O . PRO A 1 93 ? -9.866 6.657 -14.806 1.00 97.38 93 PRO A O 1
ATOM 713 N N . SER A 1 94 ? -10.636 7.242 -16.817 1.00 97.00 94 SER A N 1
ATOM 714 C CA . SER A 1 94 ? -11.822 7.944 -16.296 1.00 97.00 94 SER A CA 1
ATOM 715 C C . SER A 1 94 ? -12.790 7.055 -15.508 1.00 97.00 94 SER A C 1
ATOM 717 O O . SER A 1 94 ? -13.667 7.561 -14.817 1.00 97.00 94 SER A O 1
ATOM 719 N N . GLU A 1 95 ? -12.673 5.736 -15.655 1.00 97.62 95 GLU A N 1
ATOM 720 C CA . GLU A 1 95 ? -13.444 4.744 -14.902 1.00 97.62 95 GLU A CA 1
ATOM 721 C C . GLU A 1 95 ? -12.852 4.401 -13.524 1.00 97.62 95 GLU A C 1
ATOM 723 O O . GLU A 1 95 ? -13.523 3.724 -12.745 1.00 97.62 95 GLU A O 1
ATOM 728 N N . ASP A 1 96 ? -11.647 4.892 -13.212 1.00 98.38 96 ASP A N 1
ATOM 729 C CA . ASP A 1 96 ? -11.022 4.782 -11.893 1.00 98.38 96 ASP A CA 1
ATOM 730 C C . ASP A 1 96 ? -11.379 6.019 -11.062 1.00 98.38 96 ASP A C 1
ATOM 732 O O . ASP A 1 96 ? -10.711 7.053 -11.122 1.00 98.38 96 ASP A O 1
ATOM 736 N N . VAL A 1 97 ? -12.499 5.952 -10.345 1.00 97.81 97 VAL A N 1
ATOM 737 C CA . VAL A 1 97 ? -13.189 7.135 -9.806 1.00 97.81 97 VAL A CA 1
ATOM 738 C C . VAL A 1 97 ? -13.848 6.846 -8.462 1.00 97.81 97 VAL A C 1
ATOM 740 O O . VAL A 1 97 ? -14.208 5.704 -8.162 1.00 97.81 97 VAL A O 1
ATOM 743 N N . VAL A 1 98 ? -14.044 7.889 -7.657 1.00 97.50 98 VAL A N 1
ATOM 744 C CA . VAL A 1 98 ? -14.925 7.840 -6.485 1.00 97.50 98 VAL A CA 1
ATOM 745 C C . VAL A 1 98 ? -16.358 7.514 -6.919 1.00 97.50 98 VAL A C 1
ATOM 747 O O . VAL A 1 98 ? -16.940 8.193 -7.763 1.00 97.50 98 VAL A O 1
ATOM 750 N N . VAL A 1 99 ? -16.935 6.465 -6.334 1.00 96.75 99 VAL A N 1
ATOM 751 C CA . VAL A 1 99 ? -18.300 5.993 -6.628 1.00 96.75 99 VAL A CA 1
ATOM 752 C C . VAL A 1 99 ? -19.252 6.098 -5.442 1.00 96.75 99 VAL A C 1
ATOM 754 O O . VAL A 1 99 ? -20.461 5.995 -5.637 1.00 96.75 99 VAL A O 1
ATOM 757 N N . GLN A 1 100 ? -18.726 6.287 -4.232 1.00 94.69 100 GLN A N 1
ATOM 758 C CA . GLN A 1 100 ? -19.517 6.468 -3.021 1.00 94.69 100 GLN A CA 1
ATOM 759 C C . GLN A 1 100 ? -18.739 7.296 -1.995 1.00 94.69 100 GLN A C 1
ATOM 761 O O . GLN A 1 100 ? -17.512 7.233 -1.948 1.00 94.69 100 GLN A O 1
ATOM 766 N N . VAL A 1 101 ? -19.459 8.058 -1.171 1.00 92.38 101 VAL A N 1
ATOM 767 C CA . VAL A 1 101 ? -18.907 8.826 -0.047 1.00 92.38 101 VAL A CA 1
ATOM 768 C C . VAL A 1 101 ? -19.616 8.393 1.234 1.00 92.38 101 VAL A C 1
ATOM 770 O O . VAL A 1 101 ? -20.843 8.285 1.270 1.00 92.38 101 VAL A O 1
ATOM 773 N N . ILE A 1 102 ? -18.840 8.108 2.273 1.00 88.62 102 ILE A N 1
ATOM 774 C CA . ILE A 1 102 ? -19.306 7.778 3.617 1.00 88.62 102 ILE A CA 1
ATOM 775 C C . ILE A 1 102 ? -18.978 8.972 4.504 1.00 88.62 102 ILE A C 1
ATOM 777 O O . ILE A 1 102 ? -17.835 9.155 4.919 1.00 88.62 102 ILE A O 1
ATOM 781 N N . GLU A 1 103 ? -19.978 9.793 4.791 1.00 83.50 103 GLU A N 1
ATOM 782 C CA . GLU A 1 103 ? -19.839 10.891 5.744 1.00 83.50 103 GLU A CA 1
ATOM 783 C C . GLU A 1 103 ? -20.045 10.359 7.163 1.00 83.50 103 GLU A C 1
ATOM 785 O O . GLU A 1 103 ? -21.032 9.676 7.440 1.00 83.50 103 GLU A O 1
ATOM 790 N N . PHE A 1 104 ? -19.163 10.704 8.102 1.00 70.19 104 PHE A N 1
ATOM 791 C CA . PHE A 1 104 ? -19.306 10.288 9.502 1.00 70.19 104 PHE A CA 1
ATOM 792 C C . PHE A 1 104 ? -20.278 11.165 10.289 1.00 70.19 104 PHE A C 1
ATOM 794 O O . PHE A 1 104 ? -20.020 11.518 11.432 1.00 70.19 104 PHE A O 1
ATOM 801 N N . SER A 1 105 ? -21.426 11.495 9.705 1.00 65.38 105 SER A N 1
ATOM 802 C CA . SER A 1 105 ? -22.555 12.079 10.426 1.00 65.38 105 SER A CA 1
ATOM 803 C C . SER A 1 105 ? -23.149 11.026 11.368 1.00 65.38 105 SER A C 1
ATOM 805 O O . SER A 1 105 ? -23.975 10.191 11.004 1.00 65.38 105 SER A O 1
ATOM 807 N N . VAL A 1 106 ? -22.742 11.065 12.635 1.00 55.56 106 VAL A N 1
ATOM 808 C CA . VAL A 1 106 ? -23.253 10.205 13.714 1.00 55.56 106 VAL A CA 1
ATOM 809 C C . VAL A 1 106 ? -24.776 10.353 13.880 1.00 55.56 106 VAL A C 1
ATOM 811 O O . VAL A 1 106 ? -25.430 9.441 14.386 1.00 55.56 106 VAL A O 1
ATOM 814 N N . ALA A 1 107 ? -25.373 11.459 13.416 1.00 56.16 107 ALA A N 1
ATOM 815 C CA . ALA A 1 107 ? -26.826 11.626 13.397 1.00 56.16 107 ALA A CA 1
ATOM 816 C C . ALA A 1 107 ? -27.527 10.594 12.504 1.00 56.16 107 ALA A C 1
ATOM 818 O O . ALA A 1 107 ? -28.574 10.077 12.902 1.00 56.16 107 ALA A O 1
ATOM 819 N N . ASP A 1 108 ? -26.949 10.290 11.340 1.00 53.84 108 ASP A N 1
ATOM 820 C CA . ASP A 1 108 ? -27.529 9.361 10.367 1.00 53.84 108 ASP A CA 1
ATOM 821 C C . ASP A 1 108 ? -27.323 7.902 10.787 1.00 53.84 108 ASP A C 1
ATOM 823 O O . ASP A 1 108 ? -28.183 7.057 10.539 1.00 53.84 108 ASP A O 1
ATOM 827 N N . PHE A 1 109 ? -26.234 7.620 11.508 1.00 58.62 109 PHE A N 1
ATOM 828 C CA . PHE A 1 109 ? -25.897 6.268 11.947 1.00 58.62 109 PHE A CA 1
ATOM 829 C C . PHE A 1 109 ? -26.479 5.869 13.309 1.00 58.62 109 PHE A C 1
ATOM 831 O O . PHE A 1 109 ? -26.926 4.736 13.470 1.00 58.62 109 PHE A O 1
ATOM 838 N N . LEU A 1 110 ? -26.517 6.773 14.295 1.00 56.28 110 LEU A N 1
ATOM 839 C CA . LEU A 1 110 ? -27.025 6.465 15.642 1.00 56.28 110 LEU A CA 1
ATOM 840 C C . LEU A 1 110 ? -28.479 6.902 15.865 1.00 56.28 110 LEU A C 1
ATOM 842 O O . LEU A 1 110 ? -29.014 6.721 16.961 1.00 56.28 110 LEU A O 1
ATOM 846 N N . GLY A 1 111 ? -29.123 7.533 14.874 1.00 55.53 111 GLY A N 1
ATOM 847 C CA . GLY A 1 111 ? -30.487 8.065 15.002 1.00 55.53 111 GLY A CA 1
ATOM 848 C C . GLY A 1 111 ? -30.647 9.091 16.137 1.00 55.53 111 GLY A C 1
ATOM 849 O O . GLY A 1 111 ? -31.762 9.363 16.583 1.00 55.53 111 GLY A O 1
ATOM 850 N N . SER A 1 112 ? -29.534 9.642 16.634 1.00 54.41 112 SER A N 1
ATOM 851 C CA . SER A 1 112 ? -29.461 10.458 17.851 1.00 54.41 112 SER A CA 1
ATOM 852 C C . SER A 1 112 ? -29.897 11.910 17.628 1.00 54.41 112 SER A C 1
ATOM 854 O O . SER A 1 112 ? -30.067 12.661 18.589 1.00 54.41 112 SER A O 1
ATOM 856 N N . GLY A 1 113 ? -30.087 12.321 16.368 1.00 53.25 113 GLY A N 1
ATOM 857 C CA . GLY A 1 113 ? -30.471 13.682 15.984 1.00 53.25 113 GLY A CA 1
ATOM 858 C C . GLY A 1 113 ? -29.403 14.748 16.258 1.00 53.25 113 GLY A C 1
ATOM 859 O O . GLY A 1 113 ? -29.652 15.924 15.994 1.00 53.25 113 GLY A O 1
ATOM 860 N N . VAL A 1 114 ? -28.230 14.363 16.772 1.00 49.56 114 VAL A N 1
ATOM 861 C CA . VAL A 1 114 ? -27.080 15.249 16.972 1.00 49.56 114 VAL A CA 1
ATOM 862 C C . VAL A 1 114 ? -26.045 14.912 15.902 1.00 49.56 114 VAL A C 1
ATOM 864 O O . VAL A 1 114 ? -25.486 13.815 15.948 1.00 49.56 114 VAL A O 1
ATOM 867 N N . PRO A 1 115 ? -25.784 15.809 14.935 1.00 58.25 115 PRO A N 1
ATOM 868 C CA . PRO A 1 115 ? -24.706 15.610 13.979 1.00 58.25 115 PRO A CA 1
ATOM 869 C C . PRO A 1 115 ? -23.387 15.780 14.732 1.00 58.25 115 PRO A C 1
ATOM 871 O O . PRO A 1 115 ? -22.917 16.895 14.934 1.00 58.25 115 PRO A O 1
ATOM 874 N N . MET A 1 116 ? -22.834 14.677 15.230 1.00 59.75 116 MET A N 1
ATOM 875 C CA . MET A 1 116 ? -21.407 14.604 15.522 1.00 59.75 116 MET A CA 1
ATOM 876 C C . MET A 1 116 ? -20.739 14.084 14.261 1.00 59.75 116 MET A C 1
ATOM 878 O O . MET A 1 116 ? -21.256 13.164 13.639 1.00 59.75 116 MET A O 1
ATOM 882 N N . THR A 1 117 ? -19.634 14.692 13.869 1.00 80.38 117 THR A N 1
ATOM 883 C CA . THR A 1 117 ? -18.820 14.261 12.735 1.00 80.38 117 THR A CA 1
ATOM 884 C C . THR A 1 117 ? -17.393 14.140 13.207 1.00 80.38 117 THR A C 1
ATOM 886 O O . THR A 1 117 ? -16.932 15.014 13.932 1.00 80.38 117 THR A O 1
ATOM 889 N N . TYR A 1 118 ? -16.717 13.058 12.850 1.00 88.12 118 TYR A N 1
ATOM 890 C CA . TYR A 1 118 ? -15.285 12.927 13.089 1.00 88.12 118 TYR A CA 1
ATOM 891 C C . TYR A 1 118 ? -14.568 13.455 11.862 1.00 88.12 118 TYR A C 1
ATOM 893 O O . TYR A 1 118 ? -14.680 12.861 10.793 1.00 88.12 118 TYR A O 1
ATOM 901 N N . ALA A 1 119 ? -13.881 14.586 12.015 1.00 88.56 119 ALA A N 1
ATOM 902 C CA . ALA A 1 119 ? -13.317 15.320 10.894 1.00 88.56 119 ALA A CA 1
ATOM 903 C C . ALA A 1 119 ? -12.136 14.612 10.236 1.00 88.56 119 ALA A C 1
ATOM 905 O O . ALA A 1 119 ? -11.722 15.035 9.168 1.00 88.56 119 ALA A O 1
ATOM 906 N N . HIS A 1 120 ? -11.605 13.553 10.843 1.00 89.88 120 HIS A N 1
ATOM 907 C CA . HIS A 1 120 ? -10.348 12.966 10.417 1.00 89.88 120 HIS A CA 1
ATOM 908 C C . HIS A 1 120 ? -10.388 11.429 10.499 1.00 89.88 120 HIS A C 1
ATOM 910 O O . HIS A 1 120 ? -9.998 10.840 11.513 1.00 89.88 120 HIS A O 1
ATOM 916 N N . PRO A 1 121 ? -10.887 10.757 9.445 1.00 93.00 121 PRO A N 1
ATOM 917 C CA . PRO A 1 121 ? -10.805 9.308 9.311 1.00 93.00 121 PRO A CA 1
ATOM 918 C C . PRO A 1 121 ? -9.380 8.884 8.942 1.00 93.00 121 PRO A C 1
ATOM 920 O O . PRO A 1 121 ? -8.931 9.082 7.814 1.00 93.00 121 PRO A O 1
ATOM 923 N N . GLY A 1 122 ? -8.680 8.341 9.935 1.00 92.50 122 GLY A N 1
ATOM 924 C CA . GLY A 1 122 ? -7.279 7.942 9.883 1.00 92.50 122 GLY A CA 1
ATOM 925 C C . GLY A 1 122 ? -7.037 6.559 9.278 1.00 92.50 122 GLY A C 1
ATOM 926 O O . GLY A 1 122 ? -7.852 6.013 8.526 1.00 92.50 122 GLY A O 1
ATOM 927 N N . GLY A 1 123 ? -5.905 5.969 9.660 1.00 93.88 123 GLY A N 1
ATOM 928 C CA . GLY A 1 123 ? -5.470 4.646 9.247 1.00 93.88 123 GLY A CA 1
ATOM 929 C C . GLY A 1 123 ? -6.537 3.580 9.480 1.00 93.88 123 GLY A C 1
ATOM 930 O O . GLY A 1 123 ? -7.238 3.555 10.499 1.00 93.88 123 GLY A O 1
ATOM 931 N N . MET A 1 124 ? -6.646 2.678 8.512 1.00 97.56 124 MET A N 1
ATOM 932 C CA . MET A 1 124 ? -7.732 1.717 8.413 1.00 97.56 124 MET A CA 1
ATOM 933 C C . MET A 1 124 ? -7.244 0.388 7.844 1.00 97.56 124 MET A C 1
ATOM 935 O O . MET A 1 124 ? -6.232 0.323 7.148 1.00 97.56 124 MET A O 1
ATOM 939 N N . GLN A 1 125 ? -7.988 -0.681 8.114 1.00 98.12 125 GLN A N 1
ATOM 940 C CA . GLN A 1 125 ? -7.715 -2.002 7.558 1.00 98.12 125 GLN A CA 1
ATOM 941 C C . GLN A 1 125 ? -9.022 -2.723 7.237 1.00 98.12 125 GLN A C 1
ATOM 943 O O . GLN A 1 125 ? -10.010 -2.586 7.959 1.00 98.12 125 GLN A O 1
ATOM 948 N N . ILE A 1 126 ? -9.013 -3.529 6.176 1.00 97.88 126 ILE A N 1
ATOM 949 C CA . ILE A 1 126 ? -10.106 -4.447 5.850 1.00 97.88 126 ILE A CA 1
ATOM 950 C C . ILE A 1 126 ? -9.685 -5.880 6.163 1.00 97.88 126 ILE A C 1
ATOM 952 O O . ILE A 1 126 ? -8.579 -6.305 5.829 1.00 97.88 126 ILE A O 1
ATOM 956 N N . LEU A 1 127 ? -10.597 -6.635 6.772 1.00 97.06 127 LEU A N 1
ATOM 957 C CA . LEU A 1 127 ? -10.524 -8.087 6.871 1.00 97.06 127 LEU A CA 1
ATOM 958 C C . LEU A 1 127 ? -11.846 -8.685 6.392 1.00 97.06 127 LEU A C 1
ATOM 960 O O . LEU A 1 127 ? -12.920 -8.298 6.854 1.00 97.06 127 LEU A O 1
ATOM 964 N N . ASP A 1 128 ? -11.753 -9.637 5.465 1.00 92.25 128 ASP A N 1
ATOM 965 C CA . ASP A 1 128 ? -12.881 -10.179 4.710 1.00 92.25 128 ASP A CA 1
ATOM 966 C C . ASP A 1 128 ? -13.664 -9.062 3.999 1.00 92.25 128 ASP A C 1
ATOM 968 O O . ASP A 1 128 ? -13.252 -8.589 2.948 1.00 92.25 128 ASP A O 1
ATOM 972 N N . ASN A 1 129 ? -14.768 -8.612 4.593 1.00 96.31 129 ASN A N 1
ATOM 973 C CA . ASN A 1 129 ? -15.612 -7.525 4.094 1.00 96.31 129 ASN A CA 1
ATOM 974 C C . ASN A 1 129 ? -15.972 -6.550 5.221 1.00 96.31 129 ASN A C 1
ATOM 976 O O . ASN A 1 129 ? -17.071 -6.005 5.245 1.00 96.31 129 ASN A O 1
ATOM 980 N N . VAL A 1 130 ? -15.092 -6.396 6.209 1.00 98.00 130 VAL A N 1
ATOM 981 C CA . VAL A 1 130 ? -15.286 -5.461 7.317 1.00 98.00 130 VAL A CA 1
ATOM 982 C C . VAL A 1 130 ? -14.097 -4.522 7.382 1.00 98.00 130 VAL A C 1
ATOM 984 O O . VAL A 1 130 ? -12.957 -4.959 7.530 1.00 98.00 130 VAL A O 1
ATOM 987 N N . LEU A 1 131 ? -14.390 -3.235 7.264 1.00 98.19 131 LEU A N 1
ATOM 988 C CA . LEU A 1 131 ? -13.454 -2.132 7.389 1.00 98.19 131 LEU A CA 1
ATOM 989 C C . LEU A 1 131 ? -13.444 -1.651 8.843 1.00 98.19 131 LEU A C 1
ATOM 991 O O . LEU A 1 131 ? -14.503 -1.382 9.412 1.00 98.19 131 LEU A O 1
ATOM 995 N N . VAL A 1 132 ? -12.259 -1.514 9.432 1.00 97.88 132 VAL A N 1
ATOM 996 C CA . VAL A 1 132 ? -12.064 -0.801 10.702 1.00 97.88 132 VAL A CA 1
ATOM 997 C C . VAL A 1 132 ? -11.335 0.507 10.451 1.00 97.88 132 VAL A C 1
ATOM 999 O O . VAL A 1 132 ? -10.360 0.526 9.704 1.00 97.88 132 VAL A O 1
ATOM 1002 N N . VAL A 1 133 ? -11.804 1.590 11.069 1.00 96.50 133 VAL A N 1
ATOM 1003 C CA . VAL A 1 133 ? -11.300 2.948 10.826 1.00 96.50 133 VAL A CA 1
ATOM 1004 C C . VAL A 1 133 ? -11.082 3.663 12.147 1.00 96.50 133 VAL A C 1
ATOM 1006 O O . VAL A 1 133 ? -12.002 3.747 12.964 1.00 96.50 133 VAL A O 1
ATOM 1009 N N . ALA A 1 134 ? -9.880 4.197 12.342 1.00 94.50 134 ALA A N 1
ATOM 1010 C CA . ALA A 1 134 ? -9.605 5.139 13.417 1.00 94.50 134 ALA A CA 1
ATOM 1011 C C . ALA A 1 134 ? -10.206 6.511 13.093 1.00 94.50 134 ALA A C 1
ATOM 1013 O O . ALA A 1 134 ? -10.059 7.013 11.982 1.00 94.50 134 ALA A O 1
ATOM 1014 N N . LEU A 1 135 ? -10.892 7.115 14.057 1.00 92.19 135 LEU A N 1
ATOM 1015 C CA . LEU A 1 135 ? -11.559 8.402 13.906 1.00 92.19 135 LEU A CA 1
ATOM 1016 C C . LEU A 1 135 ? -11.062 9.383 14.970 1.00 92.19 135 LEU A C 1
ATOM 1018 O O . LEU A 1 135 ? -10.970 9.023 16.149 1.00 92.19 135 LEU A O 1
ATOM 1022 N N . GLN A 1 136 ? -10.811 10.629 14.560 1.00 88.50 136 GLN A N 1
ATOM 1023 C CA . GLN A 1 136 ? -10.452 11.732 15.456 1.00 88.50 136 GLN A CA 1
ATOM 1024 C C . GLN A 1 136 ? -11.126 13.059 15.073 1.00 88.50 136 GLN A C 1
ATOM 1026 O O . GLN A 1 136 ? -11.860 13.133 14.081 1.00 88.50 136 GLN A O 1
ATOM 1031 N N . ASP A 1 137 ? -10.898 14.086 15.891 1.00 86.88 137 ASP A N 1
ATOM 1032 C CA . ASP A 1 137 ? -11.400 15.454 15.719 1.00 86.88 137 ASP A CA 1
ATOM 1033 C C . ASP A 1 137 ? -12.934 15.543 15.622 1.00 86.88 137 ASP A C 1
ATOM 1035 O O . ASP A 1 137 ? -13.490 15.906 14.576 1.00 86.88 137 ASP A O 1
ATOM 1039 N N . PRO A 1 138 ? -13.670 15.206 16.696 1.00 88.00 138 PRO A N 1
ATOM 1040 C CA . PRO A 1 138 ? -15.117 15.309 16.678 1.00 88.00 138 PRO A CA 1
ATOM 1041 C C . PRO A 1 138 ? -15.587 16.771 16.590 1.00 88.00 138 PRO A C 1
ATOM 1043 O O . PRO A 1 138 ? -15.116 17.657 17.300 1.00 88.00 138 PRO A O 1
ATOM 1046 N N . SER A 1 139 ? -16.621 17.030 15.791 1.00 83.75 139 SER A N 1
ATOM 1047 C CA . SER A 1 139 ? -17.215 18.366 15.642 1.00 83.75 139 SER A CA 1
ATOM 1048 C C . SER A 1 139 ? -17.968 18.852 16.884 1.00 83.75 139 SER A C 1
ATOM 1050 O O . SER A 1 139 ? -18.193 20.054 17.047 1.00 83.75 139 SER A O 1
ATOM 1052 N N . ALA A 1 140 ? -18.350 17.937 17.779 1.00 81.44 140 ALA A N 1
ATOM 1053 C CA . ALA A 1 140 ? -18.965 18.258 19.058 1.00 81.44 140 ALA A CA 1
ATOM 1054 C C . ALA A 1 140 ? -17.937 18.155 20.187 1.00 81.44 140 ALA A C 1
ATOM 1056 O O . ALA A 1 140 ? -17.444 17.074 20.484 1.00 81.44 140 ALA A O 1
ATOM 1057 N N . SER A 1 141 ? -17.724 19.252 20.916 1.00 78.12 141 SER A N 1
ATOM 1058 C CA . SER A 1 141 ? -16.778 19.334 22.046 1.00 78.12 141 SER A CA 1
ATOM 1059 C C . SER A 1 141 ? -17.104 18.430 23.247 1.00 78.12 141 SER A C 1
ATOM 1061 O O . SER A 1 141 ? -16.435 18.503 24.271 1.00 78.12 141 SER A O 1
ATOM 1063 N N . THR A 1 142 ? -18.217 17.699 23.202 1.00 78.50 142 THR A N 1
ATOM 1064 C CA . THR A 1 142 ? -18.639 16.744 24.239 1.00 78.50 142 THR A CA 1
ATOM 1065 C C . THR A 1 142 ? -18.443 15.295 23.809 1.00 78.50 142 THR A C 1
ATOM 1067 O O . THR A 1 142 ? -18.727 14.393 24.595 1.00 78.50 142 THR A O 1
ATOM 1070 N N . ALA A 1 143 ? -18.071 15.067 22.551 1.00 81.38 143 ALA A N 1
ATOM 1071 C CA . ALA A 1 143 ? -17.748 13.746 22.047 1.00 81.38 143 ALA A CA 1
ATOM 1072 C C . ALA A 1 143 ? -16.369 13.314 22.555 1.00 81.38 143 ALA A C 1
ATOM 1074 O O . ALA A 1 143 ? -15.563 14.147 22.958 1.00 81.38 143 ALA A O 1
ATOM 1075 N N . ALA A 1 144 ? -16.111 12.010 22.523 1.00 85.38 144 ALA A N 1
ATOM 1076 C CA . ALA A 1 144 ? -14.768 11.498 22.742 1.00 85.38 144 ALA A CA 1
ATOM 1077 C C . ALA A 1 144 ? -13.872 11.873 21.556 1.00 85.38 144 ALA A C 1
ATOM 1079 O O . ALA A 1 144 ? -14.284 11.673 20.408 1.00 85.38 144 ALA A O 1
ATOM 1080 N N . ASP A 1 145 ? -12.659 12.343 21.843 1.00 87.81 145 ASP A N 1
ATOM 1081 C CA . ASP A 1 145 ? -11.688 12.771 20.831 1.00 87.81 145 ASP A CA 1
ATOM 1082 C C . ASP A 1 145 ? -11.222 11.619 19.931 1.00 87.81 145 ASP A C 1
ATOM 1084 O O . ASP A 1 145 ? -10.874 11.836 18.775 1.00 87.81 145 ASP A O 1
ATOM 1088 N N . ALA A 1 146 ? -11.305 10.379 20.424 1.00 89.50 146 ALA A N 1
ATOM 1089 C CA . ALA A 1 146 ? -10.984 9.162 19.691 1.00 89.50 146 ALA A CA 1
ATOM 1090 C C . ALA A 1 146 ? -12.195 8.226 19.569 1.00 89.50 146 ALA A C 1
ATOM 1092 O O . ALA A 1 146 ? -12.894 7.939 20.550 1.00 89.50 146 ALA A O 1
ATOM 1093 N N . ALA A 1 147 ? -12.395 7.672 18.376 1.00 91.75 147 ALA A N 1
ATOM 1094 C CA . ALA A 1 147 ? -13.341 6.589 18.142 1.00 91.75 147 ALA A CA 1
ATOM 1095 C C . ALA A 1 147 ? -12.811 5.572 17.124 1.00 91.75 147 ALA A C 1
ATOM 1097 O O . ALA A 1 147 ? -11.867 5.824 16.380 1.00 91.75 147 ALA A O 1
ATOM 1098 N N . LEU A 1 148 ? -13.446 4.406 17.102 1.00 93.31 148 LEU A N 1
ATOM 1099 C CA . LEU A 1 148 ? -13.227 3.342 16.136 1.00 93.31 148 LEU A CA 1
ATOM 1100 C C . LEU A 1 148 ? -14.563 3.036 15.455 1.00 93.31 148 LEU A C 1
ATOM 1102 O O . LEU A 1 148 ? -15.524 2.657 16.126 1.00 93.31 148 LEU A O 1
ATOM 1106 N N . ALA A 1 149 ? -14.617 3.171 14.133 1.00 94.19 149 ALA A N 1
ATOM 1107 C CA . ALA A 1 149 ? -15.748 2.703 13.340 1.00 94.19 149 ALA A CA 1
ATOM 1108 C C . ALA A 1 149 ? -15.473 1.302 12.789 1.00 94.19 149 ALA A C 1
ATOM 1110 O O . ALA A 1 149 ? -14.388 1.029 12.275 1.00 94.19 149 ALA A O 1
ATOM 1111 N N . VAL A 1 150 ? -16.477 0.431 12.866 1.00 96.00 150 VAL A N 1
ATOM 1112 C CA . VAL A 1 150 ? -16.488 -0.895 12.239 1.00 96.00 150 VAL A CA 1
ATOM 1113 C C . VAL A 1 150 ? -17.604 -0.903 11.202 1.00 96.00 150 VAL A C 1
ATOM 1115 O O . VAL A 1 150 ? -18.757 -0.654 11.544 1.00 96.00 150 VAL A O 1
ATOM 1118 N N . ILE A 1 151 ? -17.274 -1.153 9.938 1.00 95.88 151 ILE A N 1
ATOM 1119 C CA . ILE A 1 151 ? -18.177 -0.961 8.796 1.00 95.88 151 ILE A CA 1
ATOM 1120 C C . ILE A 1 151 ? -18.202 -2.237 7.948 1.00 95.88 151 ILE A C 1
ATOM 1122 O O . ILE A 1 151 ? -17.157 -2.715 7.514 1.00 95.88 151 ILE A O 1
ATOM 1126 N N . ASP A 1 152 ? -19.386 -2.787 7.681 1.00 96.38 152 ASP A N 1
ATOM 1127 C CA . ASP A 1 152 ? -19.583 -3.828 6.670 1.00 96.38 152 ASP A CA 1
ATOM 1128 C C . ASP A 1 152 ? -19.493 -3.206 5.278 1.00 96.38 152 ASP A C 1
ATOM 1130 O O . ASP A 1 152 ? -20.258 -2.306 4.923 1.00 96.38 152 ASP A O 1
ATOM 1134 N N . VAL A 1 153 ? -18.551 -3.710 4.493 1.00 96.94 153 VAL A N 1
ATOM 1135 C CA . VAL A 1 153 ? -18.235 -3.257 3.140 1.00 96.94 153 VAL A CA 1
ATOM 1136 C C . VAL A 1 153 ? -18.452 -4.358 2.099 1.00 96.94 153 VAL A C 1
ATOM 1138 O O . VAL A 1 153 ? -17.926 -4.281 0.993 1.00 96.94 153 VAL A O 1
ATOM 1141 N N . ALA A 1 154 ? -19.251 -5.384 2.419 1.00 96.31 154 ALA A N 1
ATOM 1142 C CA . ALA A 1 154 ? -19.593 -6.448 1.469 1.00 96.31 154 ALA A CA 1
ATOM 1143 C C . ALA A 1 154 ? -20.291 -5.930 0.198 1.00 96.31 154 ALA A C 1
ATOM 1145 O O . ALA A 1 154 ? -20.171 -6.542 -0.864 1.00 96.31 154 ALA A O 1
ATOM 1146 N N . ASP A 1 155 ? -21.009 -4.809 0.308 1.00 95.75 155 ASP A N 1
ATOM 1147 C CA . ASP A 1 155 ? -21.441 -3.995 -0.826 1.00 95.75 155 ASP A CA 1
ATOM 1148 C C . ASP A 1 155 ? -20.735 -2.627 -0.763 1.00 95.75 155 ASP A C 1
ATOM 1150 O O . ASP A 1 155 ? -21.150 -1.764 0.018 1.00 95.75 155 ASP A O 1
ATOM 1154 N N . PRO A 1 156 ? -19.689 -2.397 -1.579 1.00 94.75 156 PRO A N 1
ATOM 1155 C CA . PRO A 1 156 ? -18.954 -1.133 -1.591 1.00 94.75 156 PRO A CA 1
ATOM 1156 C C . PRO A 1 156 ? -19.807 0.099 -1.906 1.00 94.75 156 PRO A C 1
ATOM 1158 O O . PRO A 1 156 ? -19.434 1.212 -1.541 1.00 94.75 156 PRO A O 1
ATOM 1161 N N . LEU A 1 157 ? -20.957 -0.082 -2.564 1.00 94.00 157 LEU A N 1
ATOM 1162 C CA . LEU A 1 157 ? -21.873 1.009 -2.904 1.00 94.00 157 LEU A CA 1
ATOM 1163 C C . LEU A 1 157 ? -22.923 1.265 -1.816 1.00 94.00 157 LEU A C 1
ATOM 1165 O O . LEU A 1 157 ? -23.652 2.252 -1.888 1.00 94.00 157 LEU A O 1
ATOM 1169 N N . SER A 1 158 ? -23.015 0.388 -0.817 1.00 93.25 158 SER A N 1
ATOM 1170 C CA . SER A 1 158 ? -23.959 0.502 0.295 1.00 93.25 158 SER A CA 1
ATOM 1171 C C . SER A 1 158 ? -23.332 0.033 1.621 1.00 93.25 158 SER A C 1
ATOM 1173 O O . SER A 1 158 ? -23.871 -0.883 2.256 1.00 93.25 158 SER A O 1
ATOM 1175 N N . PRO A 1 159 ? -22.221 0.652 2.065 1.00 93.31 159 PRO A N 1
ATOM 1176 C CA . PRO A 1 159 ? -21.554 0.289 3.312 1.00 93.31 159 PRO A CA 1
ATOM 1177 C C . PRO A 1 159 ? -22.470 0.500 4.525 1.00 93.31 159 PRO A C 1
ATOM 1179 O O . PRO A 1 159 ? -23.283 1.427 4.550 1.00 93.31 159 PRO A O 1
ATOM 1182 N N . GLN A 1 160 ? -22.337 -0.354 5.540 1.00 92.38 160 GLN A N 1
ATOM 1183 C CA . GLN A 1 160 ? -23.174 -0.318 6.744 1.00 92.38 160 GLN A CA 1
ATOM 1184 C C . GLN A 1 160 ? -22.313 -0.213 7.997 1.00 92.38 160 GLN A C 1
ATOM 1186 O O . GLN A 1 160 ? -21.470 -1.071 8.240 1.00 92.38 160 GLN A O 1
ATOM 1191 N N . LEU A 1 161 ? -22.535 0.810 8.823 1.00 91.00 161 LEU A N 1
ATOM 1192 C CA . LEU A 1 161 ? -21.892 0.883 10.133 1.00 91.00 161 LEU A CA 1
ATOM 1193 C C . LEU A 1 161 ? -22.420 -0.250 11.020 1.00 91.00 161 LEU A C 1
ATOM 1195 O O . LEU A 1 161 ? -23.627 -0.379 11.216 1.00 91.00 161 LEU A O 1
ATOM 1199 N N . LEU A 1 162 ? -21.500 -1.046 11.552 1.00 92.25 162 LEU A N 1
ATOM 1200 C CA . LEU A 1 162 ? -21.775 -2.101 12.519 1.00 92.25 162 LEU A CA 1
ATOM 1201 C C . LEU A 1 162 ? -21.623 -1.576 13.946 1.00 92.25 162 LEU A C 1
ATOM 1203 O O . LEU A 1 162 ? -22.490 -1.824 14.767 1.00 92.25 162 LEU A O 1
ATOM 1207 N N . GLU A 1 163 ? -20.551 -0.832 14.222 1.00 91.75 163 GLU A N 1
ATOM 1208 C CA . GLU A 1 163 ? -20.240 -0.325 15.562 1.00 91.75 163 GLU A CA 1
ATOM 1209 C C . GLU A 1 163 ? -19.487 1.004 15.479 1.00 91.75 163 GLU A C 1
ATOM 1211 O O . GLU A 1 163 ? -18.642 1.197 14.600 1.00 91.75 163 GLU A O 1
ATOM 1216 N N . LEU A 1 164 ? -19.763 1.902 16.428 1.00 91.06 164 LEU A N 1
ATOM 1217 C CA . LEU A 1 164 ? -18.965 3.103 16.676 1.00 91.06 164 LEU A CA 1
ATOM 1218 C C . LEU A 1 164 ? -18.499 3.105 18.129 1.00 91.06 164 LEU A C 1
ATOM 1220 O O . LEU A 1 164 ? -19.193 3.576 19.032 1.00 91.06 164 LEU A O 1
ATOM 1224 N N . LYS A 1 165 ? -17.284 2.609 18.342 1.00 91.75 165 LYS A N 1
ATOM 1225 C CA . LYS A 1 165 ? -16.686 2.492 19.663 1.00 91.75 165 LYS A CA 1
ATOM 1226 C C . LYS A 1 165 ? -15.943 3.773 20.015 1.00 91.75 165 LYS A C 1
ATOM 1228 O O . LYS A 1 165 ? -14.835 4.008 19.542 1.00 91.75 165 LYS A O 1
ATOM 1233 N N . THR A 1 166 ? -16.526 4.599 20.876 1.00 90.00 166 THR A N 1
ATOM 1234 C CA . THR A 1 166 ? -15.817 5.752 21.451 1.00 90.00 166 THR A CA 1
ATOM 1235 C C . THR A 1 166 ? -14.795 5.286 22.479 1.00 90.00 166 THR A C 1
ATOM 1237 O O . THR A 1 166 ? -15.106 4.420 23.303 1.00 90.00 166 THR A O 1
ATOM 1240 N N . VAL A 1 1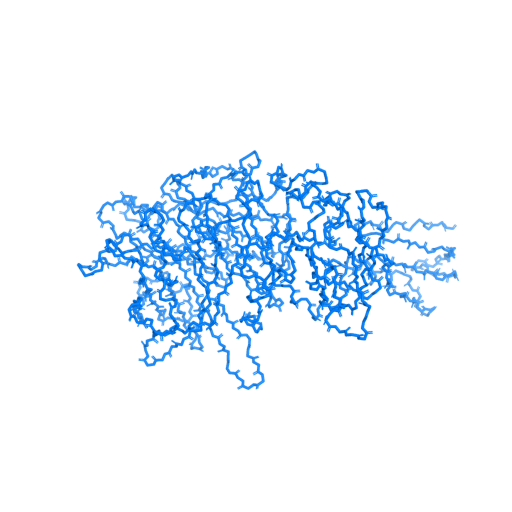67 ? -13.614 5.898 22.491 1.00 85.81 167 VAL A N 1
ATOM 1241 C CA . VAL A 1 167 ? -12.594 5.651 23.512 1.00 85.81 167 VAL A CA 1
ATOM 1242 C C . VAL A 1 167 ? -12.769 6.694 24.614 1.00 85.81 167 VAL A C 1
ATOM 1244 O O . VAL A 1 167 ? -12.553 7.875 24.355 1.00 85.81 167 VAL A O 1
ATOM 1247 N N . PRO A 1 168 ? -13.199 6.315 25.830 1.00 78.88 168 PRO A N 1
ATOM 1248 C CA . PRO A 1 168 ? -13.392 7.287 26.895 1.00 78.88 168 PRO A CA 1
ATOM 1249 C C . PRO A 1 168 ? -12.057 7.934 27.251 1.00 78.88 168 PRO A C 1
ATOM 1251 O O . PRO A 1 168 ? -11.101 7.224 27.570 1.00 78.88 168 PRO A O 1
ATOM 1254 N N . ASP A 1 169 ? -12.014 9.264 27.248 1.00 74.62 169 ASP A N 1
ATOM 1255 C CA . ASP A 1 169 ? -10.881 9.978 27.816 1.00 74.62 169 ASP A CA 1
ATOM 1256 C C . ASP A 1 169 ? -10.875 9.765 29.333 1.00 74.62 169 ASP A C 1
ATOM 1258 O O . ASP A 1 169 ? -11.858 10.028 30.040 1.00 74.62 169 ASP A O 1
ATOM 1262 N N . THR A 1 170 ? -9.777 9.216 29.843 1.00 67.69 170 THR A N 1
ATOM 1263 C CA . THR A 1 170 ? -9.548 9.154 31.281 1.00 67.69 170 THR A CA 1
ATOM 1264 C C . THR A 1 170 ? -8.578 10.264 31.642 1.00 67.69 170 THR A C 1
ATOM 1266 O O . THR A 1 170 ? -7.615 10.509 30.926 1.00 67.69 170 THR A O 1
ATOM 1269 N N . ALA A 1 171 ? -8.758 10.895 32.805 1.00 57.69 171 ALA A N 1
ATOM 1270 C CA . ALA A 1 171 ? -7.892 11.993 33.251 1.00 57.69 171 ALA A CA 1
ATOM 1271 C C . ALA A 1 171 ? -6.387 11.636 33.351 1.00 57.69 171 ALA A C 1
ATOM 1273 O O . ALA A 1 171 ? -5.571 12.508 33.641 1.00 57.69 171 ALA A O 1
ATOM 1274 N N . ALA A 1 172 ? -6.016 10.360 33.200 1.00 61.66 172 ALA A N 1
ATOM 1275 C CA . ALA A 1 172 ? -4.632 9.898 33.163 1.00 61.66 172 ALA A CA 1
ATOM 1276 C C . ALA A 1 172 ? -4.049 9.819 31.739 1.00 61.66 172 ALA A C 1
ATOM 1278 O O . ALA A 1 172 ? -2.820 9.860 31.592 1.00 61.66 172 ALA A O 1
ATOM 1279 N N . ASP A 1 173 ? -4.913 9.680 30.732 1.00 67.31 173 ASP A N 1
ATOM 1280 C CA . ASP A 1 173 ? -4.533 9.405 29.354 1.00 67.31 173 ASP A CA 1
ATOM 1281 C C . ASP A 1 173 ? -4.509 10.675 28.496 1.00 67.31 173 ASP A C 1
ATOM 1283 O O . ASP A 1 173 ? -3.594 10.751 27.700 1.00 67.31 173 ASP A O 1
ATOM 1287 N N . ASP A 1 174 ? -5.363 11.686 28.722 1.00 76.12 174 ASP A N 1
ATOM 1288 C CA . ASP A 1 174 ? -5.354 12.966 27.970 1.00 76.12 174 ASP A CA 1
ATOM 1289 C C . ASP A 1 174 ? -5.415 12.718 26.449 1.00 76.12 174 ASP A C 1
ATOM 1291 O O . ASP A 1 174 ? -4.527 13.096 25.691 1.00 76.12 174 ASP A O 1
ATOM 1295 N N . ILE A 1 175 ? -6.404 11.934 26.013 1.00 79.94 175 ILE A N 1
ATOM 1296 C CA . ILE A 1 175 ? -6.488 11.434 24.634 1.00 79.94 175 ILE A CA 1
ATOM 1297 C C . ILE A 1 175 ? -6.860 12.580 23.681 1.00 79.94 175 ILE A C 1
ATOM 1299 O O . ILE A 1 175 ? -7.925 13.159 23.827 1.00 79.94 175 ILE A O 1
ATOM 1303 N N . GLU A 1 176 ? -6.036 12.850 22.662 1.00 79.31 176 GLU A N 1
ATOM 1304 C CA . GLU A 1 176 ? -6.314 13.866 21.624 1.00 79.31 176 GLU A CA 1
ATOM 1305 C C . GLU A 1 176 ? -6.935 13.286 20.344 1.00 79.31 176 GLU A C 1
ATOM 1307 O O . GLU A 1 176 ? -7.318 14.038 19.452 1.00 79.31 176 GLU A O 1
ATOM 1312 N N . GLY A 1 177 ? -6.998 11.960 20.198 1.00 82.19 177 GLY A N 1
ATOM 1313 C CA . GLY A 1 177 ? -7.427 11.347 18.942 1.00 82.19 177 GLY A CA 1
ATOM 1314 C C . GLY A 1 177 ? -7.006 9.896 18.752 1.00 82.19 177 GLY A C 1
ATOM 1315 O O . GLY A 1 177 ? -6.388 9.272 19.617 1.00 82.19 177 GLY A O 1
ATOM 1316 N N . SER A 1 178 ? -7.353 9.350 17.592 1.00 82.06 178 SER A N 1
ATOM 1317 C CA . SER A 1 178 ? -6.908 8.048 17.116 1.00 82.06 178 SER A CA 1
ATOM 1318 C C . SER A 1 178 ? -6.478 8.143 15.657 1.00 82.06 178 SER A C 1
ATOM 1320 O O . SER A 1 178 ? -7.272 8.521 14.799 1.00 82.06 178 SER A O 1
ATOM 1322 N N . GLY A 1 179 ? -5.224 7.770 15.393 1.00 85.44 179 GLY A N 1
ATOM 1323 C CA . GLY A 1 179 ? -4.612 7.927 14.073 1.00 85.44 179 GLY A CA 1
ATOM 1324 C C . GLY A 1 179 ? -4.664 6.681 13.194 1.00 85.44 179 GLY A C 1
ATOM 1325 O O . GLY A 1 179 ? -4.651 6.809 11.980 1.00 85.44 179 GLY A O 1
ATOM 1326 N N . ALA A 1 180 ? -4.736 5.474 13.769 1.00 92.00 180 ALA A N 1
ATOM 1327 C CA . ALA A 1 180 ? -4.645 4.231 12.999 1.00 92.00 180 ALA A CA 1
ATOM 1328 C C . ALA A 1 180 ? -5.412 3.071 13.639 1.00 92.00 180 ALA A C 1
ATOM 1330 O O . ALA A 1 180 ? -5.428 2.951 14.864 1.00 92.00 180 ALA A O 1
ATOM 1331 N N . ALA A 1 181 ? -5.989 2.189 12.819 1.00 95.75 181 ALA A N 1
ATOM 1332 C CA . ALA A 1 181 ? -6.654 0.963 13.252 1.00 95.75 181 ALA A CA 1
ATOM 1333 C C . ALA A 1 181 ? -6.255 -0.254 12.402 1.00 95.75 181 ALA A C 1
ATOM 1335 O O . ALA A 1 181 ? -6.009 -0.134 11.206 1.00 95.75 181 ALA A O 1
ATOM 1336 N N . ALA A 1 182 ? -6.231 -1.434 13.025 1.00 97.50 182 ALA A N 1
ATOM 1337 C CA . ALA A 1 182 ? -5.956 -2.720 12.384 1.00 97.50 182 ALA A CA 1
ATOM 1338 C C . ALA A 1 182 ? -6.860 -3.821 12.950 1.00 97.50 182 ALA A C 1
ATOM 1340 O O . ALA A 1 182 ? -7.262 -3.764 14.112 1.00 97.50 182 ALA A O 1
ATOM 1341 N N . ILE A 1 183 ? -7.160 -4.843 12.147 1.00 98.31 183 ILE A N 1
ATOM 1342 C CA . ILE A 1 183 ? -8.025 -5.969 12.521 1.00 98.31 183 ILE A CA 1
ATOM 1343 C C . ILE A 1 183 ? -7.440 -7.309 12.067 1.00 98.31 183 ILE A C 1
ATOM 1345 O O . ILE A 1 183 ? -6.886 -7.440 10.979 1.00 98.31 183 ILE A O 1
ATOM 1349 N N . THR A 1 184 ? -7.588 -8.337 12.900 1.00 97.94 184 THR A N 1
ATOM 1350 C CA . THR A 1 184 ? -7.237 -9.719 12.559 1.00 97.94 184 THR A CA 1
ATOM 1351 C C . THR A 1 184 ? -8.181 -10.708 13.228 1.00 97.94 184 THR A C 1
ATOM 1353 O O . THR A 1 184 ? -8.686 -10.471 14.326 1.00 97.94 184 THR A O 1
ATOM 1356 N N . ARG A 1 185 ? -8.410 -11.851 12.582 1.00 96.56 185 ARG A N 1
ATOM 1357 C CA . ARG A 1 185 ? -9.138 -12.972 13.182 1.00 96.56 185 ARG A CA 1
ATOM 1358 C C . ARG A 1 185 ? -8.179 -13.817 14.010 1.00 96.56 185 ARG A C 1
ATOM 1360 O O . ARG A 1 185 ? -7.086 -14.113 13.540 1.00 96.56 185 ARG A O 1
ATOM 1367 N N . LEU A 1 186 ? -8.581 -14.221 15.207 1.00 94.31 186 LEU A N 1
ATOM 1368 C CA . LEU A 1 186 ? -7.844 -15.091 16.122 1.00 94.31 186 LEU A CA 1
ATOM 1369 C C . LEU A 1 186 ? -8.180 -16.568 15.896 1.00 94.31 186 LEU A C 1
ATOM 1371 O O . LEU A 1 186 ? -9.196 -16.913 15.292 1.00 94.31 186 LEU A O 1
ATOM 1375 N N . ASP A 1 187 ? -7.333 -17.453 16.421 1.00 91.38 187 ASP A N 1
ATOM 1376 C CA . ASP A 1 187 ? -7.454 -18.903 16.219 1.00 91.38 187 ASP A CA 1
ATOM 1377 C C . ASP A 1 187 ? -8.726 -19.497 16.851 1.00 91.38 187 ASP A C 1
ATOM 1379 O O . ASP A 1 187 ? -9.201 -20.548 16.426 1.00 91.38 187 ASP A O 1
ATOM 1383 N N . ASP A 1 188 ? -9.306 -18.822 17.846 1.00 93.12 188 ASP A N 1
ATOM 1384 C CA . ASP A 1 188 ? -10.577 -19.217 18.456 1.00 93.12 188 ASP A CA 1
ATOM 1385 C C . ASP A 1 188 ? -11.813 -18.663 17.726 1.00 93.12 188 ASP A C 1
ATOM 1387 O O . ASP A 1 188 ? -12.938 -18.836 18.189 1.00 93.12 188 ASP A O 1
ATOM 1391 N N . GLY A 1 189 ? -11.607 -18.008 16.583 1.00 94.88 189 GLY A N 1
ATOM 1392 C CA . GLY A 1 189 ? -12.654 -17.485 15.716 1.00 94.88 189 GLY A CA 1
ATOM 1393 C C . GLY A 1 189 ? -13.053 -16.039 15.997 1.00 94.88 189 GLY A C 1
ATOM 1394 O O . GLY A 1 189 ? -13.609 -15.423 15.088 1.00 94.88 189 GLY A O 1
ATOM 1395 N N . THR A 1 190 ? -12.740 -15.497 17.180 1.00 96.00 190 THR A N 1
ATOM 1396 C CA . THR A 1 190 ? -12.977 -14.082 17.533 1.00 96.00 190 THR A CA 1
ATOM 1397 C C . THR A 1 190 ? -12.010 -13.148 16.803 1.00 96.00 190 THR A C 1
ATOM 1399 O O . THR A 1 190 ? -11.090 -13.607 16.129 1.00 96.00 190 THR A O 1
ATOM 1402 N N . TYR A 1 191 ? -12.190 -11.835 16.925 1.00 97.62 191 TYR A N 1
ATOM 1403 C CA . TYR A 1 191 ? -11.344 -10.839 16.270 1.00 97.62 191 TYR A CA 1
ATOM 1404 C C . TYR A 1 191 ? -10.624 -9.984 17.299 1.00 97.62 191 TYR A C 1
ATOM 1406 O O . TYR A 1 191 ? -11.192 -9.631 18.332 1.00 97.62 191 TYR A O 1
ATOM 1414 N N . LEU A 1 192 ? -9.378 -9.649 16.985 1.00 97.31 192 LEU A N 1
ATOM 1415 C CA . LEU A 1 192 ? -8.592 -8.628 17.653 1.00 97.31 192 LEU A CA 1
ATOM 1416 C C . LEU A 1 192 ? -8.623 -7.381 16.775 1.00 97.31 192 LEU A C 1
ATOM 1418 O O . LEU A 1 192 ? -8.274 -7.448 15.595 1.00 97.31 192 LEU A O 1
ATOM 1422 N N . ILE A 1 193 ? -9.032 -6.262 17.356 1.00 97.69 193 ILE A N 1
ATOM 1423 C CA . ILE A 1 193 ? -8.964 -4.950 16.720 1.00 97.69 193 ILE A CA 1
ATOM 1424 C C . ILE A 1 193 ? -8.039 -4.099 17.566 1.00 97.69 193 ILE A C 1
ATOM 1426 O O . ILE A 1 193 ? -8.206 -4.041 18.781 1.00 97.69 193 ILE A O 1
ATOM 1430 N N . THR A 1 194 ? -7.077 -3.436 16.946 1.00 95.44 194 THR A N 1
ATOM 1431 C CA . THR A 1 194 ? -6.228 -2.470 17.637 1.00 95.44 194 THR A CA 1
ATOM 1432 C C . THR A 1 194 ? -6.386 -1.094 17.051 1.00 95.44 194 THR A C 1
ATOM 1434 O O . THR A 1 194 ? -6.557 -0.952 15.844 1.00 95.44 194 THR A O 1
ATOM 1437 N N . SER A 1 195 ? -6.270 -0.088 17.902 1.00 93.00 195 SER A N 1
ATOM 1438 C CA . SER A 1 195 ? -6.220 1.309 17.507 1.00 93.00 195 SER A CA 1
ATOM 1439 C C . SER A 1 195 ? -5.084 1.997 18.234 1.00 93.00 195 SER A C 1
ATOM 1441 O O . SER A 1 195 ? -4.826 1.725 19.409 1.00 93.00 195 SER A O 1
ATOM 1443 N N . MET A 1 196 ? -4.401 2.886 17.529 1.00 89.25 196 MET A N 1
ATOM 1444 C CA . MET A 1 196 ? -3.396 3.732 18.135 1.00 89.25 196 MET A CA 1
ATOM 1445 C C . MET A 1 196 ? -3.988 5.079 18.526 1.00 89.25 196 MET A C 1
ATOM 1447 O O . MET A 1 196 ? -4.700 5.713 17.743 1.00 89.25 196 MET A O 1
ATOM 1451 N N . LEU A 1 197 ? -3.684 5.487 19.754 1.00 86.00 197 LEU A N 1
ATOM 1452 C CA . LEU A 1 197 ? -4.197 6.691 20.383 1.00 86.00 197 LEU A CA 1
ATOM 1453 C C . LEU A 1 197 ? -3.144 7.793 20.405 1.00 86.00 197 LEU A C 1
ATOM 1455 O O . LEU A 1 197 ? -1.975 7.568 20.735 1.00 86.00 197 LEU A O 1
ATOM 1459 N N . LYS A 1 198 ? -3.642 8.986 20.117 1.00 79.44 198 LYS A N 1
ATOM 1460 C CA . LYS A 1 198 ? -3.000 10.283 20.235 1.00 79.44 198 LYS A CA 1
ATOM 1461 C C . LYS A 1 198 ? -3.181 10.789 21.686 1.00 79.44 198 LYS A C 1
ATOM 1463 O O . LYS A 1 198 ? -4.277 10.645 22.221 1.00 79.44 198 LYS A O 1
ATOM 1468 N N . ILE A 1 199 ? -2.142 11.294 22.360 1.00 74.25 199 ILE A N 1
ATOM 1469 C CA . ILE A 1 199 ? -2.093 11.584 23.811 1.00 74.25 199 ILE A CA 1
ATOM 1470 C C . ILE A 1 199 ? -1.423 12.949 24.102 1.00 74.25 199 ILE A C 1
ATOM 1472 O O . ILE A 1 199 ? -0.203 13.087 24.040 1.00 74.25 199 ILE A O 1
ATOM 1476 N N . ALA A 1 200 ? -2.185 13.933 24.568 1.00 66.94 200 ALA A N 1
ATOM 1477 C CA . ALA A 1 200 ? -1.733 15.309 24.732 1.00 66.94 200 ALA A CA 1
ATOM 1478 C C . ALA A 1 200 ? -0.451 15.458 25.565 1.00 66.94 200 ALA A C 1
ATOM 1480 O O . ALA A 1 200 ? -0.281 14.890 26.652 1.00 66.94 200 ALA A O 1
ATOM 1481 N N . GLY A 1 201 ? 0.459 16.303 25.070 1.00 55.16 201 GLY A N 1
ATOM 1482 C CA . GLY A 1 201 ? 1.651 16.741 25.802 1.00 55.16 201 GLY A CA 1
ATOM 1483 C C . GLY A 1 201 ? 2.651 15.634 26.160 1.00 55.16 201 GLY A C 1
ATOM 1484 O O . GLY A 1 201 ? 3.588 15.889 26.922 1.00 55.16 201 GLY A O 1
ATOM 1485 N N . LYS A 1 202 ? 2.473 14.422 25.629 1.00 54.12 202 LYS A N 1
ATOM 1486 C CA . LYS A 1 202 ? 3.421 13.310 25.711 1.00 54.12 202 LYS A CA 1
ATOM 1487 C C . LYS A 1 202 ? 3.707 12.842 24.291 1.00 54.12 202 LYS A C 1
ATOM 1489 O O . LYS A 1 202 ? 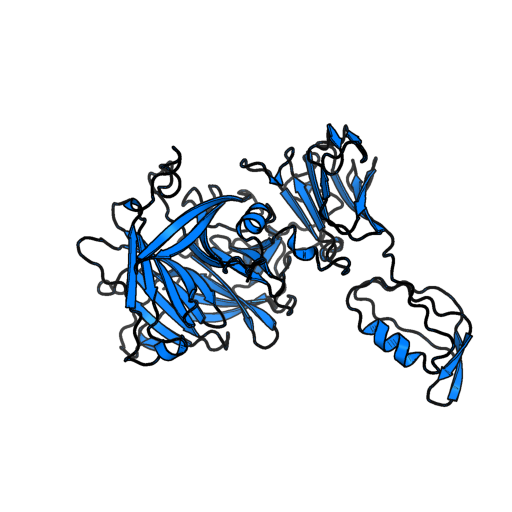2.860 12.973 23.424 1.00 54.12 202 LYS A O 1
ATOM 1494 N N . ASP A 1 203 ? 4.883 12.273 24.055 1.00 53.16 203 ASP A N 1
ATOM 1495 C CA . ASP A 1 203 ? 5.116 11.551 22.807 1.00 53.16 203 ASP A CA 1
ATOM 1496 C C . ASP A 1 203 ? 4.146 10.351 22.766 1.00 53.16 203 ASP A C 1
ATOM 1498 O O . ASP A 1 203 ? 4.179 9.467 23.629 1.00 53.16 203 ASP A O 1
ATOM 1502 N N . GLU A 1 204 ? 3.221 10.375 21.817 1.00 51.78 204 GLU A N 1
ATOM 1503 C CA . GLU A 1 204 ? 1.957 9.632 21.805 1.00 51.78 204 GLU A CA 1
ATOM 1504 C C . GLU A 1 204 ? 2.169 8.200 21.326 1.00 51.78 204 GLU A C 1
ATOM 1506 O O . GLU A 1 204 ? 2.626 7.977 20.210 1.00 51.78 204 GLU A O 1
ATOM 1511 N N . LYS A 1 205 ? 1.929 7.208 22.192 1.00 65.38 205 LYS A N 1
ATOM 1512 C CA . LYS A 1 205 ? 2.437 5.840 21.973 1.00 65.38 205 LYS A CA 1
ATOM 1513 C C . LYS A 1 205 ? 1.554 4.731 22.563 1.00 65.38 205 LYS A C 1
ATOM 1515 O O . LYS A 1 205 ? 2.075 3.707 23.013 1.00 65.38 205 LYS A O 1
ATOM 1520 N N . THR A 1 206 ? 0.240 4.943 22.660 1.00 80.75 206 THR A N 1
ATOM 1521 C CA . THR A 1 206 ? -0.662 3.944 23.265 1.00 80.75 206 THR A CA 1
ATOM 1522 C C . THR A 1 206 ? -1.412 3.177 22.188 1.00 80.75 206 THR A C 1
ATOM 1524 O O . THR A 1 206 ? -2.137 3.768 21.395 1.00 80.75 206 THR A O 1
ATOM 1527 N N . LEU A 1 207 ? -1.275 1.856 22.199 1.00 87.62 207 LEU A N 1
ATOM 1528 C CA . LEU A 1 207 ? -2.079 0.938 21.411 1.00 87.62 207 LEU A CA 1
ATOM 1529 C C . LEU A 1 207 ? -3.151 0.343 22.322 1.00 87.62 207 LEU A C 1
ATOM 1531 O O . LEU A 1 207 ? -2.843 -0.314 23.313 1.00 87.62 207 LEU A O 1
ATOM 1535 N N . ILE A 1 208 ? -4.416 0.556 21.997 1.00 91.00 208 ILE A N 1
ATOM 1536 C CA . ILE A 1 208 ? -5.516 -0.158 22.638 1.00 91.00 208 ILE A CA 1
ATOM 1537 C C . ILE A 1 208 ? -5.901 -1.355 21.779 1.00 91.00 208 ILE A C 1
ATOM 1539 O O . ILE A 1 208 ? -5.979 -1.259 20.557 1.00 91.00 208 ILE A O 1
ATOM 1543 N N . ALA A 1 209 ? -6.138 -2.484 22.433 1.00 93.50 209 ALA A N 1
ATOM 1544 C CA . ALA A 1 209 ? -6.609 -3.712 21.832 1.00 93.50 209 ALA A CA 1
ATOM 1545 C C . ALA A 1 209 ? -8.007 -4.035 22.348 1.00 93.50 209 ALA A C 1
ATOM 1547 O O . ALA A 1 209 ? -8.236 -4.113 23.555 1.00 93.50 209 ALA A O 1
ATOM 1548 N N . TRP A 1 210 ? -8.931 -4.303 21.436 1.00 95.81 210 TRP A N 1
ATOM 1549 C CA . TRP A 1 210 ? -10.239 -4.860 21.732 1.00 95.81 210 TRP A CA 1
ATOM 1550 C C . TRP A 1 210 ? -10.377 -6.248 21.150 1.00 95.81 210 TRP A C 1
ATOM 1552 O O . TRP A 1 210 ? -9.772 -6.593 20.134 1.00 95.81 210 TRP A O 1
ATOM 1562 N N . ARG A 1 211 ? -11.254 -7.023 21.773 1.00 95.56 211 ARG A N 1
ATOM 1563 C CA . ARG A 1 211 ? -11.679 -8.313 21.270 1.00 95.56 211 ARG A CA 1
ATOM 1564 C C . ARG A 1 211 ? -13.180 -8.332 21.052 1.00 95.56 211 ARG A C 1
ATOM 1566 O O . ARG A 1 211 ? -13.941 -7.812 21.871 1.00 95.56 211 ARG A O 1
ATOM 1573 N N . THR A 1 212 ? -13.606 -8.974 19.973 1.00 96.00 212 THR A N 1
ATOM 1574 C CA . THR A 1 212 ? -15.025 -9.263 19.775 1.00 96.00 212 THR A CA 1
ATOM 1575 C C . THR A 1 212 ? -15.477 -10.379 20.720 1.00 96.00 212 THR A C 1
ATOM 1577 O O . THR A 1 212 ? -14.739 -11.340 20.953 1.00 96.00 212 THR A O 1
ATOM 1580 N N . PRO A 1 213 ? -16.705 -10.307 21.253 1.00 93.88 213 PRO A N 1
ATOM 1581 C CA . PRO A 1 213 ? -17.274 -11.395 22.044 1.00 93.88 213 PRO A CA 1
ATOM 1582 C C . PRO A 1 213 ? -17.835 -12.532 21.165 1.00 93.88 213 PRO A C 1
ATOM 1584 O O . PRO A 1 213 ? -18.212 -13.577 21.695 1.00 93.88 213 PRO A O 1
ATOM 1587 N N . THR A 1 214 ? -17.896 -12.335 19.843 1.00 94.81 214 THR A N 1
ATOM 1588 C CA . THR A 1 214 ? -18.421 -13.279 18.843 1.00 94.81 214 THR A CA 1
ATOM 1589 C C . THR A 1 214 ? -17.374 -13.601 17.770 1.00 94.81 214 THR A C 1
ATOM 1591 O O . THR A 1 214 ? -16.362 -12.906 17.634 1.00 94.81 214 THR A O 1
ATOM 1594 N N . ASP A 1 215 ? -17.621 -14.656 16.992 1.00 95.69 215 ASP A N 1
ATOM 1595 C CA . ASP A 1 215 ? -16.831 -15.058 15.820 1.00 95.69 215 ASP A CA 1
ATOM 1596 C C . ASP A 1 215 ? -17.381 -14.499 14.490 1.00 95.69 215 ASP A C 1
ATOM 1598 O O . ASP A 1 215 ? -16.841 -14.781 13.412 1.00 95.69 215 ASP A O 1
ATOM 1602 N N . ASN A 1 216 ? -18.405 -13.643 14.565 1.00 95.69 216 ASN A N 1
ATOM 1603 C CA . ASN A 1 216 ? -18.996 -12.925 13.443 1.00 95.69 216 ASN A CA 1
ATOM 1604 C C . ASN A 1 216 ? -19.042 -11.415 13.729 1.00 95.69 216 ASN A C 1
ATOM 1606 O O . ASN A 1 216 ? -19.822 -10.955 14.559 1.00 95.69 216 ASN A O 1
ATOM 1610 N N . LEU A 1 217 ? -18.245 -10.634 12.991 1.00 94.88 217 LEU A N 1
ATOM 1611 C CA . LEU A 1 217 ? -18.170 -9.172 13.140 1.00 94.88 217 LEU A CA 1
ATOM 1612 C C . LEU A 1 217 ? -19.515 -8.470 12.929 1.00 94.88 217 LEU A C 1
ATOM 1614 O O . LEU A 1 217 ? -19.749 -7.425 13.526 1.00 94.88 217 LEU A O 1
ATOM 1618 N N . ARG A 1 218 ? -20.413 -9.041 12.116 1.00 95.50 218 ARG A N 1
ATOM 1619 C CA . ARG A 1 218 ? -21.738 -8.451 11.859 1.00 95.50 218 ARG A CA 1
ATOM 1620 C C . ARG A 1 218 ? -22.649 -8.468 13.081 1.00 95.50 218 ARG A C 1
ATOM 1622 O O . ARG A 1 218 ? -23.576 -7.669 13.134 1.00 95.50 218 ARG A O 1
ATOM 1629 N N . ASP A 1 219 ? -22.364 -9.320 14.065 1.00 94.81 219 ASP A N 1
ATOM 1630 C CA . ASP A 1 219 ? -23.112 -9.345 15.322 1.00 94.81 219 ASP A CA 1
ATOM 1631 C C . ASP A 1 219 ? -22.889 -8.058 16.135 1.00 94.81 219 ASP A C 1
ATOM 1633 O O . ASP A 1 219 ? -23.686 -7.762 17.014 1.00 94.81 219 ASP A O 1
ATOM 1637 N N . LEU A 1 220 ? -21.850 -7.262 15.836 1.00 92.44 220 LEU A N 1
ATOM 1638 C CA . LEU A 1 220 ? -21.639 -5.956 16.473 1.00 92.44 220 LEU A CA 1
ATOM 1639 C C . LEU A 1 220 ? -22.761 -4.949 16.162 1.00 92.44 220 LEU A C 1
ATOM 1641 O O . LEU A 1 220 ? -22.949 -4.014 16.925 1.00 92.44 220 LEU A O 1
ATOM 1645 N N . ALA A 1 221 ? -23.557 -5.169 15.107 1.00 90.75 221 ALA A N 1
ATOM 1646 C CA . ALA A 1 221 ? -24.755 -4.367 14.855 1.00 90.75 221 ALA A CA 1
ATOM 1647 C C . ALA A 1 221 ? -25.869 -4.596 15.900 1.00 90.75 221 ALA A C 1
ATOM 1649 O O . ALA A 1 221 ? -26.814 -3.805 15.983 1.00 90.75 221 ALA A O 1
ATOM 1650 N N . ASP A 1 222 ? -25.795 -5.677 16.687 1.00 91.00 222 ASP A N 1
ATOM 1651 C CA . ASP A 1 222 ? -26.744 -5.942 17.762 1.00 91.00 222 ASP A CA 1
ATOM 1652 C C . ASP A 1 222 ? -26.381 -5.112 19.011 1.00 91.00 222 ASP A C 1
ATOM 1654 O O . ASP A 1 222 ? -25.317 -5.319 19.590 1.00 91.00 222 ASP A O 1
ATOM 1658 N N . PRO A 1 223 ? -27.287 -4.271 19.559 1.00 84.88 223 PRO A N 1
ATOM 1659 C CA . PRO A 1 223 ? -26.981 -3.357 20.676 1.00 84.88 223 PRO A CA 1
ATOM 1660 C C . PRO A 1 223 ? -26.513 -3.997 21.999 1.00 84.88 223 PRO A C 1
ATOM 1662 O O . PRO A 1 223 ? -26.251 -3.290 22.970 1.00 84.88 223 PRO A O 1
ATOM 1665 N N . GLY A 1 224 ? -26.520 -5.329 22.098 1.00 88.44 224 GLY A N 1
ATOM 1666 C CA . GLY A 1 224 ? -26.042 -6.082 23.261 1.00 88.44 224 GLY A CA 1
ATOM 1667 C C . GLY A 1 224 ? -24.640 -6.674 23.089 1.00 88.44 224 GLY A C 1
ATOM 1668 O O . GLY A 1 224 ? -24.154 -7.326 24.014 1.00 88.44 224 GLY A O 1
ATOM 1669 N N . VAL A 1 225 ? -24.024 -6.490 21.923 1.00 90.81 225 VAL A N 1
ATOM 1670 C CA . VAL A 1 225 ? -22.712 -7.015 21.555 1.00 90.81 225 VAL A CA 1
ATOM 1671 C C . VAL A 1 225 ? -21.765 -5.827 21.445 1.00 90.81 225 VAL A C 1
ATOM 1673 O O . VAL A 1 225 ? -21.961 -4.961 20.609 1.00 90.81 225 VAL A O 1
ATOM 1676 N N . ASP A 1 226 ? -20.751 -5.775 22.303 1.00 93.00 226 ASP A N 1
ATOM 1677 C CA . ASP A 1 226 ? -19.802 -4.660 22.347 1.00 93.00 226 ASP A CA 1
ATOM 1678 C C . ASP A 1 226 ? -18.365 -5.189 22.317 1.00 93.00 226 ASP A C 1
ATOM 1680 O O . ASP A 1 226 ? -18.068 -6.280 22.820 1.00 93.00 226 ASP A O 1
ATOM 1684 N N . LEU A 1 227 ? -17.467 -4.397 21.739 1.00 94.19 227 LEU A N 1
ATOM 1685 C CA . LEU A 1 227 ? -16.031 -4.601 21.812 1.00 94.19 227 LEU A CA 1
ATOM 1686 C C . LEU A 1 227 ? -15.562 -4.525 23.267 1.00 94.19 227 LEU A C 1
ATOM 1688 O O . LEU A 1 227 ? -15.758 -3.528 23.972 1.00 94.19 227 LEU A O 1
ATOM 1692 N N . VAL A 1 228 ? -14.883 -5.580 23.709 1.00 94.06 228 VAL A N 1
ATOM 1693 C CA . VAL A 1 228 ? -14.315 -5.661 25.055 1.00 94.06 228 VAL A CA 1
ATOM 1694 C C . VAL A 1 228 ? -12.855 -5.249 24.976 1.00 94.06 228 VAL A C 1
ATOM 1696 O O . VAL A 1 228 ? -12.098 -5.855 24.220 1.00 94.06 228 VAL A O 1
ATOM 1699 N N . GLU A 1 229 ? -12.453 -4.228 25.739 1.00 93.38 229 GLU A N 1
ATOM 1700 C CA . GLU A 1 229 ? -11.032 -3.880 25.880 1.00 93.38 229 GLU A CA 1
ATOM 1701 C C . GLU A 1 229 ? -10.290 -5.118 26.397 1.00 93.38 229 GLU A C 1
ATOM 1703 O O . GLU A 1 229 ? -10.598 -5.653 27.464 1.00 93.38 229 GLU A O 1
ATOM 1708 N N . PHE A 1 230 ? -9.386 -5.622 25.566 1.00 91.88 230 PHE A N 1
ATOM 1709 C CA . PHE A 1 230 ? -8.572 -6.798 25.826 1.00 91.88 230 PHE A CA 1
ATOM 1710 C C . PHE A 1 230 ? -7.281 -6.393 26.519 1.00 91.88 230 PHE A C 1
ATOM 1712 O O . PHE A 1 230 ? -6.905 -7.011 27.511 1.00 91.88 230 PHE A O 1
ATOM 1719 N N . ASP A 1 231 ? -6.631 -5.351 26.003 1.00 91.44 231 ASP A N 1
ATOM 1720 C CA . ASP A 1 231 ? -5.404 -4.820 26.571 1.00 91.44 231 ASP A CA 1
ATOM 1721 C C . ASP A 1 231 ? -5.192 -3.360 26.165 1.00 91.44 231 ASP A C 1
ATOM 1723 O O . ASP A 1 231 ? -5.782 -2.865 25.201 1.00 91.44 231 ASP A O 1
ATOM 1727 N N . ARG A 1 232 ? -4.311 -2.679 26.888 1.00 87.62 232 ARG A N 1
ATOM 1728 C CA . ARG A 1 232 ? -3.851 -1.335 26.571 1.00 87.62 232 ARG A CA 1
ATOM 1729 C C . ARG A 1 232 ? -2.352 -1.282 26.762 1.00 87.62 232 ARG A C 1
ATOM 1731 O O . ARG A 1 232 ? -1.861 -1.203 27.882 1.00 87.62 232 ARG A O 1
ATOM 1738 N N . TRP A 1 233 ? -1.663 -1.283 25.639 1.00 80.69 233 TRP A N 1
ATOM 1739 C CA . TRP A 1 233 ? -0.221 -1.330 25.563 1.00 80.69 233 TRP A CA 1
ATOM 1740 C C . TRP A 1 233 ? 0.345 0.082 25.387 1.00 80.69 233 TRP A C 1
ATOM 1742 O O . TRP A 1 233 ? -0.120 0.860 24.552 1.00 80.69 233 TRP A O 1
ATOM 1752 N N . ARG A 1 234 ? 1.344 0.439 26.188 1.00 75.81 234 ARG A N 1
ATOM 1753 C CA . ARG A 1 234 ? 2.023 1.742 26.180 1.00 75.81 234 ARG A CA 1
ATOM 1754 C C . ARG A 1 234 ? 3.467 1.569 25.727 1.00 75.81 234 ARG A C 1
ATOM 1756 O O . ARG A 1 234 ? 4.094 0.573 26.059 1.00 75.81 234 ARG A O 1
ATOM 1763 N N . ALA A 1 235 ? 4.057 2.582 25.092 1.00 65.88 235 ALA A N 1
ATOM 1764 C CA . ALA A 1 235 ? 5.475 2.524 24.705 1.00 65.88 235 ALA A CA 1
ATOM 1765 C C . ALA A 1 235 ? 6.449 2.162 25.823 1.00 65.88 235 ALA A C 1
ATOM 1767 O O . ALA A 1 235 ? 7.448 1.512 25.550 1.00 65.88 235 ALA A O 1
ATOM 1768 N N . SER A 1 236 ? 6.179 2.549 27.072 1.00 66.06 236 SER A N 1
ATOM 1769 C CA . SER A 1 236 ? 7.028 2.159 28.207 1.00 66.06 236 SER A CA 1
ATOM 1770 C C . SER A 1 236 ? 7.114 0.640 28.411 1.00 66.06 236 SER A C 1
ATOM 1772 O O . SER A 1 236 ? 7.928 0.172 29.198 1.00 66.06 236 SER A O 1
ATOM 1774 N N . GLU A 1 237 ? 6.233 -0.121 27.763 1.00 69.00 237 GLU A N 1
ATOM 1775 C CA . GLU A 1 237 ? 6.175 -1.581 27.778 1.00 69.00 237 GLU A CA 1
ATOM 1776 C C . GLU A 1 237 ? 6.921 -2.207 26.585 1.00 69.00 237 GLU A C 1
ATOM 1778 O O . GLU A 1 237 ? 7.003 -3.435 26.494 1.00 69.00 237 GLU A O 1
ATOM 1783 N N . LEU A 1 238 ? 7.533 -1.394 25.707 1.00 60.06 238 LEU A N 1
ATOM 1784 C CA . LEU A 1 238 ? 8.570 -1.864 24.789 1.00 60.06 238 LEU A CA 1
ATOM 1785 C C . LEU A 1 238 ? 9.719 -2.413 25.613 1.00 60.06 238 LEU A C 1
ATOM 1787 O O . LEU A 1 238 ? 10.367 -1.706 26.384 1.00 60.06 238 LEU A O 1
ATOM 1791 N N . THR A 1 239 ? 9.975 -3.705 25.450 1.00 50.03 239 THR A N 1
ATOM 1792 C CA . THR A 1 239 ? 11.140 -4.319 26.069 1.00 50.03 239 THR A CA 1
ATOM 1793 C C . THR A 1 239 ? 12.370 -3.868 25.280 1.00 50.03 239 THR A C 1
ATOM 1795 O O . THR A 1 239 ? 12.632 -4.390 24.203 1.00 50.03 239 THR A O 1
ATOM 1798 N N . GLU A 1 240 ? 13.050 -2.848 25.811 1.00 45.75 240 GLU A N 1
ATOM 1799 C CA . GLU A 1 240 ? 14.436 -2.416 25.566 1.00 45.75 240 GLU A CA 1
ATOM 1800 C C . GLU A 1 240 ? 15.237 -3.414 24.695 1.00 45.75 240 GLU A C 1
ATOM 1802 O O . GLU A 1 240 ? 15.713 -4.445 25.181 1.00 45.75 240 GLU A O 1
ATOM 1807 N N . TYR A 1 241 ? 15.380 -3.134 23.395 1.00 41.59 241 TYR A N 1
ATOM 1808 C CA . TYR A 1 241 ? 16.335 -3.844 22.542 1.00 41.59 241 TYR A CA 1
ATOM 1809 C C . TYR A 1 241 ? 16.9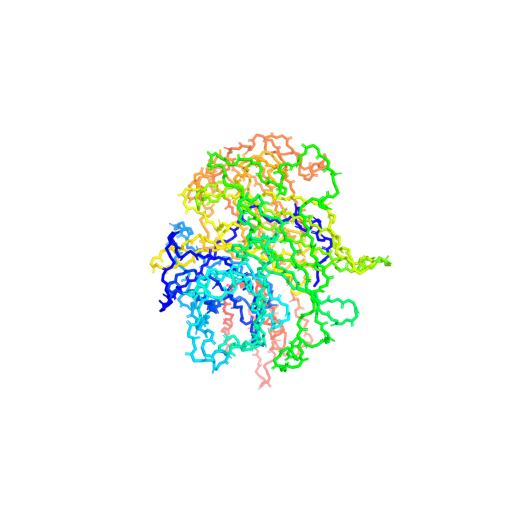76 -2.903 21.522 1.00 41.59 241 TYR A C 1
ATOM 1811 O O . TYR A 1 241 ? 16.347 -2.484 20.554 1.00 41.59 241 TYR A O 1
ATOM 1819 N N . GLY A 1 242 ? 18.269 -2.649 21.744 1.00 41.78 242 GLY A N 1
ATOM 1820 C CA . GLY A 1 242 ? 19.149 -1.870 20.877 1.00 41.78 242 GLY A CA 1
ATOM 1821 C C . GLY A 1 242 ? 19.139 -0.383 21.215 1.00 41.78 242 GLY A C 1
ATOM 1822 O O . GLY A 1 242 ? 18.089 0.195 21.455 1.00 41.78 242 GLY A O 1
ATOM 1823 N N . ASP A 1 243 ? 20.312 0.245 21.197 1.00 42.16 243 ASP A N 1
ATOM 1824 C CA . ASP A 1 243 ? 20.551 1.661 21.525 1.00 42.16 243 ASP A CA 1
ATOM 1825 C C . ASP A 1 243 ? 19.839 2.669 20.575 1.00 42.16 243 ASP A C 1
ATOM 1827 O O . ASP A 1 243 ? 20.126 3.864 20.597 1.00 42.16 243 ASP A O 1
ATOM 1831 N N . GLU A 1 244 ? 18.906 2.204 19.737 1.00 49.94 244 GLU A N 1
ATOM 1832 C CA . GLU A 1 244 ? 18.019 2.997 18.877 1.00 49.94 244 GLU A CA 1
ATOM 1833 C C . GLU A 1 244 ? 16.646 3.203 19.541 1.00 49.94 244 GLU A C 1
ATOM 1835 O O . GLU A 1 244 ? 15.593 3.089 18.913 1.00 49.94 244 GLU A O 1
ATOM 1840 N N . GLU A 1 245 ? 16.669 3.560 20.828 1.00 43.31 245 GLU A N 1
ATOM 1841 C CA . GLU A 1 245 ? 15.526 4.003 21.646 1.00 43.31 245 GLU A CA 1
ATOM 1842 C C . GLU A 1 245 ? 14.679 5.098 20.942 1.00 43.31 245 GLU A C 1
ATOM 1844 O O . GLU A 1 245 ? 13.535 5.339 21.299 1.00 43.31 245 GLU A O 1
ATOM 1849 N N . SER A 1 246 ? 15.188 5.718 19.870 1.00 51.34 246 SER A N 1
ATOM 1850 C CA . SER A 1 246 ? 14.551 6.789 19.101 1.00 51.34 246 SER A CA 1
ATOM 1851 C C . SER A 1 246 ? 13.496 6.374 18.067 1.00 51.34 246 SER A C 1
ATOM 1853 O O . SER A 1 246 ? 12.947 7.259 17.417 1.00 51.34 246 SER A O 1
ATOM 1855 N N . ASP A 1 247 ? 13.235 5.087 17.816 1.00 53.81 247 ASP A N 1
ATOM 1856 C CA . ASP A 1 247 ? 12.459 4.709 16.620 1.00 53.81 247 ASP A CA 1
ATOM 1857 C C . ASP A 1 247 ? 10.957 4.517 16.837 1.00 53.81 247 ASP A C 1
ATOM 1859 O O . ASP A 1 247 ? 10.174 5.039 16.049 1.00 53.81 247 ASP A O 1
ATOM 1863 N N . TRP A 1 248 ? 10.518 3.872 17.917 1.00 53.06 248 TRP A N 1
ATOM 1864 C CA . TRP A 1 248 ? 9.115 4.011 18.344 1.00 53.06 248 TRP A CA 1
ATOM 1865 C C . TRP A 1 248 ? 8.871 5.400 18.940 1.00 53.06 248 TRP A C 1
ATOM 1867 O O . TRP A 1 248 ? 7.778 5.954 18.876 1.00 53.06 248 TRP A O 1
ATOM 1877 N N . GLU A 1 249 ? 9.926 5.974 19.517 1.00 47.00 249 GLU A N 1
ATOM 1878 C CA . GLU A 1 249 ? 9.916 7.287 20.131 1.00 47.00 249 GLU A CA 1
ATOM 1879 C C . GLU A 1 249 ? 10.271 8.416 19.185 1.00 47.00 249 GLU A C 1
ATOM 1881 O O . GLU A 1 249 ? 10.733 9.420 19.705 1.00 47.00 249 GLU A O 1
ATOM 1886 N N . GLY A 1 250 ? 10.108 8.234 17.867 1.00 48.56 250 GLY A N 1
ATOM 1887 C CA . GLY A 1 250 ? 10.519 9.153 16.796 1.00 48.56 250 GLY A CA 1
ATOM 1888 C C . GLY A 1 250 ? 11.483 10.251 17.250 1.00 48.56 250 GLY A C 1
ATOM 1889 O O . GLY A 1 250 ? 11.091 11.261 17.831 1.00 48.56 250 GLY A O 1
ATOM 1890 N N . GLY A 1 251 ? 12.778 10.035 17.013 1.00 44.34 251 GLY A N 1
ATOM 1891 C CA . GLY A 1 251 ? 13.820 10.984 17.394 1.00 44.34 251 GLY A CA 1
ATOM 1892 C C . GLY A 1 251 ? 13.399 12.429 17.085 1.00 44.34 251 GLY A C 1
ATOM 1893 O O . GLY A 1 251 ? 12.737 12.663 16.072 1.00 44.34 251 GLY A O 1
ATOM 1894 N N . PRO A 1 252 ? 13.729 13.397 17.960 1.00 44.25 252 PRO A N 1
ATOM 1895 C CA . PRO A 1 252 ? 13.151 14.734 17.923 1.00 44.25 252 PRO A CA 1
ATOM 1896 C C . PRO A 1 252 ? 13.233 15.314 16.512 1.00 44.25 252 PRO A C 1
ATOM 1898 O O . PRO A 1 252 ? 14.327 15.553 15.994 1.00 44.25 252 PRO A O 1
ATOM 1901 N N . THR A 1 253 ? 12.079 15.542 15.880 1.00 48.59 253 THR A N 1
ATOM 1902 C CA . THR A 1 253 ? 12.057 16.245 14.598 1.00 48.59 253 THR A CA 1
ATOM 1903 C C . THR A 1 253 ? 12.567 17.667 14.810 1.00 48.59 253 THR A C 1
ATOM 1905 O O . THR A 1 253 ? 12.543 18.213 15.917 1.00 48.59 253 THR A O 1
ATOM 1908 N N . THR A 1 254 ? 13.015 18.322 13.742 1.00 42.41 254 THR A N 1
ATOM 1909 C CA . THR A 1 254 ? 13.524 19.704 13.785 1.00 42.41 254 THR A CA 1
ATOM 1910 C C . THR A 1 254 ? 12.485 20.716 14.301 1.00 42.41 254 THR A C 1
ATOM 1912 O O . THR A 1 254 ? 12.845 21.844 14.636 1.00 42.41 254 THR A O 1
ATOM 1915 N N . LEU A 1 255 ? 11.213 20.305 14.400 1.00 40.31 255 LEU A N 1
ATOM 1916 C CA . LEU A 1 255 ? 10.085 21.069 14.939 1.00 40.31 255 LEU A CA 1
ATOM 1917 C C . LEU A 1 255 ? 9.594 20.571 16.314 1.00 40.31 255 LEU A C 1
ATOM 1919 O O . LEU A 1 255 ? 8.640 21.133 16.845 1.00 40.31 255 LEU A O 1
ATOM 1923 N N . GLY A 1 256 ? 10.227 19.551 16.905 1.00 40.66 256 GLY A N 1
ATOM 1924 C CA . GLY A 1 256 ? 9.817 18.969 18.188 1.00 40.66 256 GLY A CA 1
ATOM 1925 C C . GLY A 1 256 ? 8.490 18.204 18.136 1.00 40.66 256 GLY A C 1
ATOM 1926 O O . GLY A 1 256 ? 7.877 17.995 19.175 1.00 40.66 256 GLY A O 1
ATOM 1927 N N . LEU A 1 257 ? 8.039 17.818 16.940 1.00 45.75 257 LEU A N 1
ATOM 1928 C CA . LEU A 1 257 ? 6.833 17.023 16.730 1.00 45.75 257 LEU A CA 1
ATOM 1929 C C . LEU A 1 257 ? 7.233 15.572 16.485 1.00 45.75 257 LEU A C 1
ATOM 1931 O O . LEU A 1 257 ? 7.855 15.265 15.471 1.00 45.75 257 LEU A O 1
ATOM 1935 N N . ASN A 1 258 ? 6.908 14.699 17.420 1.00 51.97 258 ASN A N 1
ATOM 1936 C CA . ASN A 1 258 ? 7.163 13.276 17.330 1.00 51.97 258 ASN A CA 1
ATOM 1937 C C . ASN A 1 258 ? 5.899 12.598 16.801 1.00 51.97 258 ASN A C 1
ATOM 1939 O O . ASN A 1 258 ? 4.908 12.514 17.524 1.00 51.97 258 ASN A O 1
ATOM 1943 N N . TRP A 1 259 ? 5.877 12.235 15.518 1.00 62.22 259 TRP A N 1
ATOM 1944 C CA . TRP A 1 259 ? 4.649 11.747 14.894 1.00 62.22 259 TRP A CA 1
ATOM 1945 C C . TRP A 1 259 ? 4.524 10.233 15.086 1.00 62.22 259 TRP A C 1
ATOM 1947 O O . TRP A 1 259 ? 5.429 9.495 14.680 1.00 62.22 259 TRP A O 1
ATOM 1957 N N . PRO A 1 260 ? 3.424 9.752 15.695 1.00 71.56 260 PRO A N 1
ATOM 1958 C CA . PRO A 1 260 ? 3.175 8.324 15.812 1.00 71.56 260 PRO A CA 1
ATOM 1959 C C . PRO A 1 260 ? 2.941 7.711 14.426 1.00 71.56 260 PRO A C 1
ATOM 1961 O O . PRO A 1 260 ? 2.716 8.424 13.443 1.00 71.56 260 PRO A O 1
ATOM 1964 N N . PHE A 1 261 ? 2.957 6.377 14.344 1.00 84.50 261 PHE A N 1
ATOM 1965 C CA . PHE A 1 261 ? 2.484 5.663 13.152 1.00 84.50 261 PHE A CA 1
ATOM 1966 C C . PHE A 1 261 ? 1.101 6.182 12.696 1.00 84.50 261 PHE A C 1
ATOM 1968 O O . PHE A 1 261 ? 0.230 6.485 13.505 1.00 84.50 261 PHE A O 1
ATOM 1975 N N . GLN A 1 262 ? 0.877 6.306 11.396 1.00 85.19 262 GLN A N 1
ATOM 1976 C CA . GLN A 1 262 ? -0.401 6.810 10.860 1.00 85.19 262 GLN A CA 1
ATOM 1977 C C . GLN A 1 262 ? -1.225 5.697 10.211 1.00 85.19 262 GLN A C 1
ATOM 1979 O O . GLN A 1 262 ? -2.408 5.860 9.936 1.00 85.19 262 GLN A O 1
ATOM 1984 N N . ALA A 1 263 ? -0.639 4.508 10.053 1.00 93.00 263 ALA A N 1
ATOM 1985 C CA . ALA A 1 263 ? -1.382 3.310 9.704 1.00 93.00 263 ALA A CA 1
ATOM 1986 C C . ALA A 1 263 ? -0.844 2.075 10.425 1.00 93.00 263 ALA A C 1
ATOM 1988 O O . ALA A 1 263 ? 0.328 1.992 10.805 1.00 93.00 263 ALA A O 1
ATOM 1989 N N . LEU A 1 264 ? -1.731 1.097 10.582 1.00 95.69 264 LEU A N 1
ATOM 1990 C CA . LEU A 1 264 ? -1.455 -0.217 11.135 1.00 95.69 264 LEU A CA 1
ATOM 1991 C C . LEU A 1 264 ? -2.063 -1.265 10.203 1.00 95.69 264 LEU A C 1
ATOM 1993 O O . LEU A 1 264 ? -3.144 -1.057 9.661 1.00 95.69 264 LEU A O 1
ATOM 1997 N N . ALA A 1 265 ? -1.408 -2.411 10.051 1.00 97.81 265 ALA A N 1
ATOM 1998 C CA . ALA A 1 265 ? -2.000 -3.543 9.351 1.00 97.81 265 ALA A CA 1
ATOM 1999 C C . ALA A 1 265 ? -1.541 -4.866 9.953 1.00 97.81 265 ALA A C 1
ATOM 2001 O O . ALA A 1 265 ? -0.347 -5.162 10.007 1.00 97.81 265 ALA A O 1
ATOM 2002 N N . TYR A 1 266 ? -2.489 -5.702 10.366 1.00 98.31 266 TYR A N 1
ATOM 2003 C CA . TYR A 1 266 ? -2.175 -7.081 10.708 1.00 98.31 266 TYR A CA 1
ATOM 2004 C C . TYR A 1 266 ? -1.967 -7.927 9.456 1.00 98.31 266 TYR A C 1
ATOM 2006 O O . TYR A 1 266 ? -2.783 -7.907 8.536 1.00 98.31 266 TYR A O 1
ATOM 2014 N N . VAL A 1 267 ? -0.917 -8.743 9.459 1.00 97.81 267 VAL A N 1
ATOM 2015 C CA . VAL A 1 267 ? -0.633 -9.728 8.416 1.00 97.81 267 VAL A CA 1
ATOM 2016 C C . VAL A 1 267 ? -0.369 -11.075 9.073 1.00 97.81 267 VAL A C 1
ATOM 2018 O O . VAL A 1 267 ? 0.452 -11.202 9.980 1.00 97.81 267 VAL A O 1
ATOM 2021 N N . ARG A 1 268 ? -1.082 -12.105 8.614 1.00 96.44 268 ARG A N 1
ATOM 2022 C CA . ARG A 1 268 ? -0.897 -13.478 9.088 1.00 96.44 268 ARG A CA 1
ATOM 2023 C C . ARG A 1 268 ? 0.034 -14.241 8.162 1.00 96.44 268 ARG A C 1
ATOM 2025 O O . ARG A 1 268 ? -0.212 -14.314 6.951 1.00 96.44 268 ARG A O 1
ATOM 2032 N N . GLU A 1 269 ? 1.046 -14.848 8.765 1.00 94.94 269 GLU A N 1
ATOM 2033 C CA . GLU A 1 269 ? 1.980 -15.719 8.078 1.00 94.94 269 GLU A CA 1
ATOM 2034 C C . GLU A 1 269 ? 1.403 -17.126 7.900 1.00 94.94 269 GLU A C 1
ATOM 2036 O O . GLU A 1 269 ? 0.844 -17.712 8.834 1.00 94.94 269 GLU A O 1
ATOM 2041 N N . SER A 1 270 ? 1.535 -17.667 6.690 1.00 89.69 270 SER A N 1
ATOM 2042 C CA . SER A 1 270 ? 1.164 -19.051 6.393 1.00 89.69 270 SER A CA 1
ATOM 2043 C C . SER A 1 270 ? 2.045 -20.024 7.195 1.00 89.69 270 SER A C 1
ATOM 2045 O O . SER A 1 270 ? 3.261 -19.848 7.217 1.00 89.69 270 SER A O 1
ATOM 2047 N N . PRO A 1 271 ? 1.476 -21.068 7.825 1.00 87.25 271 PRO A N 1
ATOM 2048 C CA . PRO A 1 271 ? 2.262 -22.047 8.572 1.00 87.25 271 PRO A CA 1
ATOM 2049 C C . PRO A 1 271 ? 3.229 -22.807 7.652 1.00 87.25 271 PRO A C 1
ATOM 2051 O O . PRO A 1 271 ? 2.877 -23.149 6.521 1.00 87.25 271 PRO A O 1
ATOM 2054 N N . VAL A 1 272 ? 4.424 -23.115 8.159 1.00 82.50 272 VAL A N 1
ATOM 2055 C CA . VAL A 1 272 ? 5.462 -23.885 7.454 1.00 82.50 272 VAL A CA 1
ATOM 2056 C C . VAL A 1 272 ? 5.778 -25.139 8.266 1.00 82.50 272 VAL A C 1
ATOM 2058 O O . VAL A 1 272 ? 6.078 -25.035 9.447 1.00 82.50 272 VAL A O 1
ATOM 2061 N N . ASP A 1 273 ? 5.680 -26.320 7.648 1.00 76.44 273 ASP A N 1
ATOM 2062 C CA . ASP A 1 273 ? 6.155 -27.626 8.144 1.00 76.44 273 ASP A CA 1
ATOM 2063 C C . ASP A 1 273 ? 6.241 -27.805 9.678 1.00 76.44 273 ASP A C 1
ATOM 2065 O O . ASP A 1 273 ? 7.305 -28.043 10.246 1.00 76.44 273 ASP A O 1
ATOM 2069 N N . GLY A 1 274 ? 5.089 -27.765 10.355 1.00 74.19 274 GLY A N 1
ATOM 2070 C CA . GLY A 1 274 ? 4.982 -28.051 11.792 1.00 74.19 274 GLY A CA 1
ATOM 2071 C C . GLY A 1 274 ? 5.068 -26.833 12.715 1.00 74.19 274 GLY A C 1
ATOM 2072 O O . GLY A 1 274 ? 4.752 -26.981 13.897 1.00 74.19 274 GLY A O 1
ATOM 2073 N N . ASP A 1 275 ? 5.393 -25.650 12.190 1.00 82.12 275 ASP A N 1
ATOM 2074 C CA . ASP A 1 275 ? 5.306 -24.390 12.927 1.00 82.12 275 ASP A CA 1
ATOM 2075 C C . ASP A 1 275 ? 3.881 -23.802 12.859 1.00 82.12 275 ASP A C 1
ATOM 2077 O O . ASP A 1 275 ? 3.229 -23.847 11.806 1.00 82.12 275 ASP A O 1
ATOM 2081 N N . PRO A 1 276 ? 3.359 -23.253 13.974 1.00 84.00 276 PRO A N 1
ATOM 2082 C CA . PRO A 1 276 ? 2.065 -22.578 13.981 1.00 84.00 276 PRO A CA 1
ATOM 2083 C C . PRO A 1 276 ? 2.104 -21.302 13.129 1.00 84.00 276 PRO A C 1
ATOM 2085 O O . PRO A 1 276 ? 3.164 -20.708 12.927 1.00 84.00 276 PRO A O 1
ATOM 2088 N N . SER A 1 277 ? 0.936 -20.848 12.659 1.00 89.44 277 SER A N 1
ATOM 2089 C CA . SER A 1 277 ? 0.837 -19.552 11.977 1.00 89.44 277 SER A CA 1
ATOM 2090 C C . SER A 1 277 ? 1.280 -18.432 12.911 1.00 89.44 277 SER A C 1
ATOM 2092 O O . SER A 1 277 ? 0.845 -18.394 14.065 1.00 89.44 277 SER A O 1
ATOM 2094 N N . ARG A 1 278 ? 2.076 -17.499 12.396 1.00 94.88 278 ARG A N 1
ATOM 2095 C CA . ARG A 1 278 ? 2.501 -16.306 13.131 1.00 94.88 278 ARG A CA 1
ATOM 2096 C C . ARG A 1 278 ? 1.640 -15.115 12.738 1.00 94.88 278 ARG A C 1
ATOM 2098 O O . ARG A 1 278 ? 1.121 -15.043 11.621 1.00 94.88 278 ARG A O 1
ATOM 2105 N N . LEU A 1 279 ? 1.463 -14.190 13.671 1.00 96.75 279 LEU A N 1
ATOM 2106 C CA . LEU A 1 279 ? 0.749 -12.942 13.447 1.00 96.75 279 LEU A CA 1
ATOM 2107 C C . LEU A 1 279 ? 1.752 -11.800 13.527 1.00 96.75 279 LEU A C 1
ATOM 2109 O O . LEU A 1 279 ? 2.509 -11.709 14.489 1.00 96.75 279 LEU A O 1
ATOM 2113 N N . TYR A 1 280 ? 1.721 -10.926 12.532 1.00 97.62 280 TYR A N 1
ATOM 2114 C CA . TYR A 1 280 ? 2.562 -9.745 12.473 1.00 97.62 280 TYR A CA 1
ATOM 2115 C C . TYR A 1 280 ? 1.712 -8.480 12.411 1.00 97.62 280 TYR A C 1
ATOM 2117 O O . TYR A 1 280 ? 0.627 -8.488 11.832 1.00 97.62 280 TYR A O 1
ATOM 2125 N N . LEU A 1 281 ? 2.220 -7.398 12.990 1.00 96.94 281 LEU A N 1
ATOM 2126 C CA . LEU A 1 281 ? 1.683 -6.048 12.887 1.00 96.94 281 LEU A CA 1
ATOM 2127 C C . LEU A 1 281 ? 2.686 -5.191 12.117 1.00 96.94 281 LEU A C 1
ATOM 2129 O O . LEU A 1 281 ? 3.823 -5.017 12.557 1.00 96.94 281 LEU A O 1
ATOM 2133 N N . LEU A 1 282 ? 2.258 -4.668 10.973 1.00 97.06 282 LEU A N 1
ATOM 2134 C CA . LEU A 1 282 ? 2.964 -3.622 10.251 1.00 97.06 282 LEU A CA 1
ATOM 2135 C C . LEU A 1 282 ? 2.514 -2.274 10.807 1.00 97.06 282 LEU A C 1
ATOM 2137 O O . LEU A 1 282 ? 1.313 -2.037 10.943 1.00 97.06 282 LEU A O 1
ATOM 2141 N N . ALA A 1 283 ? 3.469 -1.402 11.102 1.00 93.38 283 ALA A N 1
ATOM 2142 C CA . ALA A 1 283 ? 3.226 -0.043 11.555 1.00 93.38 283 ALA A CA 1
ATOM 2143 C C . ALA A 1 283 ? 3.941 0.942 10.622 1.00 93.38 283 ALA A C 1
ATOM 2145 O O . ALA A 1 283 ? 5.151 0.841 10.405 1.00 93.38 283 ALA A O 1
ATOM 2146 N N . PHE A 1 284 ? 3.177 1.864 10.041 1.00 92.44 284 PHE A N 1
ATOM 2147 C CA . PHE A 1 284 ? 3.619 2.755 8.968 1.00 92.44 284 PHE A CA 1
ATOM 2148 C C . PHE A 1 284 ? 3.833 4.162 9.503 1.00 92.44 284 PHE A C 1
ATOM 2150 O O . PHE A 1 284 ? 2.980 4.684 10.223 1.00 92.44 284 PHE A O 1
ATOM 2157 N N . ARG A 1 285 ? 4.962 4.780 9.164 1.00 87.19 285 ARG A N 1
ATOM 2158 C CA . ARG A 1 285 ? 5.254 6.163 9.550 1.00 87.19 285 ARG A CA 1
ATOM 2159 C C . ARG A 1 285 ? 6.049 6.882 8.475 1.00 87.19 285 ARG A C 1
ATOM 2161 O O . ARG A 1 285 ? 6.807 6.245 7.747 1.00 87.19 285 ARG A O 1
ATOM 2168 N N . ASN A 1 286 ? 5.982 8.205 8.507 1.00 85.19 286 ASN A N 1
ATOM 2169 C CA . ASN A 1 286 ? 7.010 9.057 7.934 1.00 85.19 286 ASN A CA 1
ATOM 2170 C C . ASN A 1 286 ? 7.933 9.582 9.053 1.00 85.19 286 ASN A C 1
ATOM 2172 O O . ASN A 1 286 ? 7.494 9.774 10.188 1.00 85.19 286 ASN A O 1
ATOM 2176 N N . SER A 1 287 ? 9.225 9.778 8.773 1.00 79.06 287 SER A N 1
ATOM 2177 C CA . SER A 1 287 ? 10.185 10.302 9.759 1.00 79.06 287 SER A CA 1
ATOM 2178 C C . SER A 1 287 ? 9.988 11.787 10.080 1.00 79.06 287 SER A C 1
ATOM 2180 O O . SER A 1 287 ? 10.595 12.300 11.021 1.00 79.06 287 SER A O 1
ATOM 2182 N N . THR A 1 288 ? 9.124 12.479 9.338 1.00 72.69 288 THR A N 1
ATOM 2183 C CA . THR A 1 288 ? 8.627 13.806 9.684 1.00 72.69 288 THR A CA 1
ATOM 2184 C C . THR A 1 288 ? 7.105 13.849 9.535 1.00 72.69 288 THR A C 1
ATOM 2186 O O . THR A 1 288 ? 6.524 13.044 8.824 1.00 72.69 288 THR A O 1
ATOM 2189 N N . GLY A 1 289 ? 6.436 14.793 10.196 1.00 63.09 289 GLY A N 1
ATOM 2190 C CA . GLY A 1 289 ? 5.018 15.073 9.919 1.00 63.09 289 GLY A CA 1
ATOM 2191 C C . GLY A 1 289 ? 4.807 16.148 8.861 1.00 63.09 289 GLY A C 1
ATOM 2192 O O . GLY A 1 289 ? 3.726 16.725 8.786 1.00 63.09 289 GLY A O 1
ATOM 2193 N N . ALA A 1 290 ? 5.857 16.515 8.123 1.00 64.31 290 ALA A N 1
ATOM 2194 C CA . ALA A 1 290 ? 5.732 17.463 7.035 1.00 64.31 290 ALA A CA 1
ATOM 2195 C C . ALA A 1 290 ? 5.334 16.698 5.756 1.00 64.31 290 ALA A C 1
ATOM 2197 O O . ALA A 1 290 ? 6.077 15.814 5.336 1.00 64.31 290 ALA A O 1
ATOM 2198 N N . PRO A 1 291 ? 4.231 17.081 5.086 1.00 62.62 291 PRO A N 1
ATOM 2199 C CA . PRO A 1 291 ? 3.690 16.401 3.897 1.00 62.62 291 PRO A CA 1
ATOM 2200 C C . PRO A 1 291 ? 4.619 16.280 2.686 1.00 62.62 291 PRO A C 1
ATOM 2202 O O . PRO A 1 291 ? 4.244 15.676 1.683 1.00 62.62 291 PRO A O 1
ATOM 2205 N N . SER A 1 292 ? 5.778 16.938 2.725 1.00 66.56 292 SER A N 1
ATOM 2206 C CA . SER A 1 292 ? 6.767 16.989 1.646 1.00 66.56 292 SER A CA 1
ATOM 2207 C C . SER A 1 292 ? 8.132 16.430 2.040 1.00 66.56 292 SER A C 1
ATOM 2209 O O . SER A 1 292 ? 8.993 16.310 1.173 1.00 66.56 292 SER A O 1
ATOM 2211 N N . ASP A 1 293 ? 8.354 16.114 3.321 1.00 72.44 293 ASP A N 1
ATOM 2212 C CA . ASP A 1 293 ? 9.689 15.825 3.844 1.00 72.44 293 ASP A CA 1
ATOM 2213 C C . ASP A 1 293 ? 9.695 14.521 4.642 1.00 72.44 293 ASP A C 1
ATOM 2215 O O . ASP A 1 293 ? 8.679 14.086 5.175 1.00 72.44 293 ASP A O 1
ATOM 2219 N N . GLY A 1 294 ? 10.873 13.918 4.773 1.00 79.44 294 GLY A N 1
ATOM 2220 C CA . GLY A 1 294 ? 11.074 12.721 5.581 1.00 79.44 294 GLY A CA 1
ATOM 2221 C C . GLY A 1 294 ? 10.936 11.414 4.816 1.00 79.44 294 GLY A C 1
ATOM 2222 O O . GLY A 1 294 ? 10.505 11.359 3.665 1.00 79.44 294 GLY A O 1
ATOM 2223 N N . ASP A 1 295 ? 11.352 10.362 5.503 1.00 83.31 295 ASP A N 1
ATOM 2224 C CA . ASP A 1 295 ? 11.484 9.006 5.000 1.00 83.31 295 ASP A CA 1
ATOM 2225 C C . ASP A 1 295 ? 10.271 8.175 5.385 1.00 83.31 295 ASP A C 1
ATOM 2227 O O . ASP A 1 295 ? 9.880 8.173 6.554 1.00 83.31 295 ASP A O 1
ATOM 2231 N N . ASP A 1 296 ? 9.750 7.401 4.442 1.00 88.69 296 ASP A N 1
ATOM 2232 C CA . ASP A 1 296 ? 8.691 6.439 4.711 1.00 88.69 296 ASP A CA 1
ATOM 2233 C C . ASP A 1 296 ? 9.276 5.140 5.272 1.00 88.69 296 ASP A C 1
ATOM 2235 O O . ASP A 1 296 ? 10.240 4.578 4.745 1.00 88.69 296 ASP A O 1
ATOM 2239 N N . TRP A 1 297 ? 8.694 4.661 6.371 1.00 89.69 297 TRP A N 1
ATOM 2240 C CA . TRP A 1 297 ? 9.126 3.457 7.071 1.00 89.69 297 TRP A CA 1
ATOM 2241 C C . TRP A 1 297 ? 7.961 2.526 7.368 1.00 89.69 297 TRP A C 1
ATOM 2243 O O . TRP A 1 297 ? 6.892 2.953 7.806 1.00 89.69 297 TRP A O 1
ATOM 2253 N N . ILE A 1 298 ? 8.238 1.230 7.264 1.00 93.19 298 ILE A N 1
ATOM 2254 C CA . ILE A 1 298 ? 7.410 0.171 7.839 1.00 93.19 298 ILE A CA 1
ATOM 2255 C C . ILE A 1 298 ? 8.204 -0.501 8.941 1.00 93.19 298 ILE A C 1
ATOM 2257 O O . ILE A 1 298 ? 9.319 -0.973 8.716 1.00 93.19 298 ILE A O 1
ATOM 2261 N N . HIS A 1 299 ? 7.604 -0.581 10.120 1.00 92.19 299 HIS A N 1
ATOM 2262 C CA . HIS A 1 299 ? 8.087 -1.380 11.236 1.00 92.19 299 HIS A CA 1
ATOM 2263 C C . HIS A 1 299 ? 7.253 -2.649 11.336 1.00 92.19 299 HIS A C 1
ATOM 2265 O O . HIS A 1 299 ? 6.039 -2.618 11.153 1.00 92.19 299 HIS A O 1
ATOM 2271 N N . LEU A 1 300 ? 7.909 -3.768 11.613 1.00 94.19 300 LEU A N 1
ATOM 2272 C CA . LEU A 1 300 ? 7.290 -5.078 11.727 1.00 94.19 300 LEU A CA 1
ATOM 2273 C C . LEU A 1 300 ? 7.448 -5.592 13.147 1.00 94.19 300 LEU A C 1
ATOM 2275 O O . LEU A 1 300 ? 8.571 -5.740 13.636 1.00 94.19 300 LEU A O 1
ATOM 2279 N N . TYR A 1 301 ? 6.322 -5.934 13.757 1.00 93.19 301 TYR A N 1
ATOM 2280 C CA . TYR A 1 301 ? 6.265 -6.558 15.070 1.00 93.19 301 TYR A CA 1
ATOM 2281 C C . TYR A 1 301 ? 5.634 -7.939 14.961 1.00 93.19 301 TYR A C 1
ATOM 2283 O O . TYR A 1 301 ? 4.609 -8.097 14.301 1.00 93.19 301 TYR A O 1
ATOM 2291 N N . GLU A 1 302 ? 6.213 -8.938 15.615 1.00 94.69 302 GLU A N 1
ATOM 2292 C CA . GLU A 1 302 ? 5.541 -10.205 15.878 1.00 94.69 302 GLU A CA 1
ATOM 2293 C C . GLU A 1 302 ? 4.592 -10.029 17.064 1.00 94.69 302 GLU A C 1
ATOM 2295 O O . GLU A 1 302 ? 4.921 -9.394 18.068 1.00 94.69 302 GLU A O 1
ATOM 2300 N N . VAL A 1 303 ? 3.388 -10.568 16.920 1.00 93.56 303 VAL A N 1
ATOM 2301 C CA . VAL A 1 303 ? 2.270 -10.334 17.826 1.00 93.56 303 VAL A CA 1
ATOM 2302 C C . VAL A 1 303 ? 2.024 -11.587 18.647 1.00 93.56 303 VAL A C 1
ATOM 2304 O O . VAL A 1 303 ? 1.669 -12.641 18.116 1.00 93.56 303 VAL A O 1
ATOM 2307 N N . PHE A 1 304 ? 2.138 -11.451 19.963 1.00 92.19 304 PHE A N 1
ATOM 2308 C CA . PHE A 1 304 ? 1.884 -12.520 20.917 1.00 92.19 304 PHE A CA 1
ATOM 2309 C C . PHE A 1 304 ? 0.685 -12.178 21.798 1.00 92.19 304 PHE A C 1
ATOM 2311 O O . PHE A 1 304 ? 0.608 -11.103 22.387 1.00 92.19 304 PHE A O 1
ATOM 2318 N N . LEU A 1 305 ? -0.235 -13.134 21.933 1.00 91.00 305 LEU A N 1
ATOM 2319 C CA . LEU A 1 305 ? -1.355 -13.061 22.871 1.00 91.00 305 LEU A CA 1
ATOM 2320 C C . LEU A 1 305 ? -1.080 -14.017 24.030 1.00 91.00 305 LEU A C 1
ATOM 2322 O O . LEU A 1 305 ? -1.460 -15.188 24.002 1.00 91.00 305 LEU A O 1
ATOM 2326 N N . THR A 1 306 ? -0.362 -13.539 25.044 1.00 85.06 306 THR A N 1
ATOM 2327 C CA . THR A 1 306 ? 0.103 -14.369 26.166 1.00 85.06 306 THR A CA 1
ATOM 2328 C C . THR A 1 306 ? -0.481 -13.893 27.480 1.00 85.06 306 THR A C 1
ATOM 2330 O O . THR A 1 306 ? -0.398 -12.717 27.810 1.00 85.06 306 THR A O 1
ATOM 2333 N N . GLY A 1 307 ? -1.053 -14.811 28.265 1.00 81.56 307 GLY A N 1
ATOM 2334 C CA . GLY A 1 307 ? -1.536 -14.490 29.612 1.00 81.56 307 GLY A CA 1
ATOM 2335 C C . GLY A 1 307 ? -2.696 -13.487 29.659 1.00 81.56 307 GLY A C 1
ATOM 2336 O O . GLY A 1 307 ? -2.920 -12.898 30.708 1.00 81.56 307 GLY A O 1
ATOM 2337 N N . GLY A 1 308 ? -3.427 -13.310 28.551 1.00 82.75 308 GLY A N 1
ATOM 2338 C CA . GLY A 1 308 ? -4.497 -12.313 28.444 1.00 82.75 308 GLY A CA 1
ATOM 2339 C C . GLY A 1 308 ? -4.011 -10.895 28.140 1.00 82.75 308 GLY A C 1
ATOM 2340 O O . GLY A 1 308 ? -4.790 -9.973 28.321 1.00 82.75 308 GLY A O 1
ATOM 2341 N N . ALA A 1 309 ? -2.764 -10.736 27.694 1.00 87.00 309 ALA A N 1
ATOM 2342 C CA . ALA A 1 309 ? -2.183 -9.466 27.277 1.00 87.00 309 ALA A CA 1
ATOM 2343 C C . ALA A 1 309 ? -1.633 -9.557 25.846 1.00 87.00 309 ALA A C 1
ATOM 2345 O O . ALA A 1 309 ? -1.292 -10.645 25.359 1.00 87.00 309 ALA A O 1
ATOM 2346 N N . LEU A 1 310 ? -1.550 -8.404 25.193 1.00 89.25 310 LEU A N 1
ATOM 2347 C CA . LEU A 1 310 ? -0.887 -8.179 23.922 1.00 89.25 310 LEU A CA 1
ATOM 2348 C C . LEU A 1 310 ? 0.596 -7.889 24.177 1.00 89.25 310 LEU A C 1
ATOM 2350 O O . LEU A 1 310 ? 0.958 -6.996 24.938 1.00 89.25 310 LEU A O 1
ATOM 2354 N N . LYS A 1 311 ? 1.470 -8.623 23.494 1.00 87.62 311 LYS A N 1
ATOM 2355 C CA . LYS A 1 311 ? 2.904 -8.339 23.436 1.00 87.62 311 LYS A CA 1
ATOM 2356 C C . LYS A 1 311 ? 3.323 -8.183 21.980 1.00 87.62 311 LYS A C 1
ATOM 2358 O O . LYS A 1 311 ? 2.916 -8.975 21.131 1.00 87.62 311 LYS A O 1
ATOM 2363 N N . LEU A 1 312 ? 4.143 -7.173 21.720 1.00 87.56 312 LEU A N 1
ATOM 2364 C CA . LEU A 1 312 ? 4.723 -6.887 20.415 1.00 87.56 312 LEU A CA 1
ATOM 2365 C C . LEU A 1 312 ? 6.241 -7.024 20.511 1.00 87.56 312 LEU A C 1
ATOM 2367 O O . LEU A 1 312 ? 6.869 -6.306 21.287 1.00 87.56 312 LEU A O 1
ATOM 2371 N N . ASP A 1 313 ? 6.820 -7.920 19.717 1.00 87.00 313 ASP A N 1
ATOM 2372 C CA . ASP A 1 313 ? 8.272 -8.057 19.598 1.00 87.00 313 ASP A CA 1
ATOM 2373 C C . ASP A 1 313 ? 8.715 -7.479 18.258 1.00 87.00 313 ASP A C 1
ATOM 2375 O O . ASP A 1 313 ? 8.206 -7.878 17.216 1.00 87.00 313 ASP A O 1
ATOM 2379 N N . PHE A 1 314 ? 9.658 -6.538 18.262 1.00 86.62 314 PHE A N 1
ATOM 2380 C CA . PHE A 1 314 ? 10.202 -5.988 17.022 1.00 86.62 314 PHE A CA 1
ATOM 2381 C C . PHE A 1 314 ? 10.942 -7.067 16.221 1.00 86.62 314 PHE A C 1
ATOM 2383 O O . PHE A 1 314 ? 11.742 -7.826 16.768 1.00 86.62 314 PHE A O 1
ATOM 2390 N N . VAL A 1 315 ? 10.693 -7.109 14.915 1.00 90.69 315 VAL A N 1
ATOM 2391 C CA . VAL A 1 315 ? 11.267 -8.101 13.997 1.00 90.69 315 VAL A CA 1
ATOM 2392 C C . VAL A 1 315 ? 12.192 -7.427 13.000 1.00 90.69 315 VAL A C 1
ATOM 2394 O O . VAL A 1 315 ? 13.330 -7.853 12.814 1.00 90.69 315 VAL A O 1
ATOM 2397 N N . ALA A 1 316 ? 11.690 -6.397 12.324 1.00 90.12 316 ALA A N 1
ATOM 2398 C CA . ALA A 1 316 ? 12.407 -5.718 11.262 1.00 90.12 316 ALA A CA 1
ATOM 2399 C C . ALA A 1 316 ? 11.811 -4.334 10.999 1.00 90.12 316 ALA A C 1
ATOM 2401 O O . ALA A 1 316 ? 10.661 -4.062 11.337 1.00 90.12 316 ALA A O 1
ATOM 2402 N N . LYS A 1 317 ? 12.574 -3.482 10.319 1.00 90.06 317 LYS A N 1
ATOM 2403 C CA . LYS A 1 317 ? 12.066 -2.257 9.702 1.00 90.06 317 LYS A CA 1
ATOM 2404 C C . LYS A 1 317 ? 12.568 -2.159 8.272 1.00 90.06 317 LYS A C 1
ATOM 2406 O O . LYS A 1 317 ? 13.587 -2.762 7.929 1.00 90.06 317 LYS A O 1
ATOM 2411 N N . ARG A 1 318 ? 11.850 -1.409 7.448 1.00 88.62 318 ARG A N 1
ATOM 2412 C CA . ARG A 1 318 ? 12.248 -1.100 6.080 1.00 88.62 318 ARG A CA 1
ATOM 2413 C C . ARG A 1 318 ? 11.941 0.353 5.763 1.00 88.62 318 ARG A C 1
ATOM 2415 O O . ARG A 1 318 ? 10.853 0.825 6.082 1.00 88.62 318 ARG A O 1
ATOM 2422 N N . LYS A 1 319 ? 12.904 1.012 5.128 1.00 87.31 319 LYS A N 1
ATOM 2423 C CA . LYS A 1 319 ? 12.765 2.338 4.536 1.00 87.31 319 LYS A CA 1
ATOM 2424 C C . LYS A 1 319 ? 12.303 2.219 3.087 1.00 87.31 319 LYS A C 1
ATOM 2426 O O . LYS A 1 319 ? 12.678 1.263 2.408 1.00 87.31 319 LYS A O 1
ATOM 2431 N N . PHE A 1 320 ? 11.523 3.189 2.637 1.00 86.56 320 PHE A N 1
ATOM 2432 C CA . PHE A 1 320 ? 11.070 3.309 1.260 1.00 86.56 320 PHE A CA 1
ATOM 2433 C C . PHE A 1 320 ? 11.581 4.604 0.645 1.00 86.56 320 PHE A C 1
ATOM 2435 O O . PHE A 1 320 ? 11.803 5.604 1.336 1.00 86.56 320 PHE A O 1
ATOM 2442 N N . TYR A 1 321 ? 11.785 4.553 -0.666 1.00 78.81 321 TYR A N 1
ATOM 2443 C CA . TYR A 1 321 ? 12.183 5.700 -1.443 1.00 78.81 321 TYR A CA 1
ATOM 2444 C C . TYR A 1 321 ? 10.958 6.577 -1.627 1.00 78.81 321 TYR A C 1
ATOM 2446 O O . TYR A 1 321 ? 9.869 6.102 -1.957 1.00 78.81 321 TYR A O 1
ATOM 2454 N N . ARG A 1 322 ? 11.171 7.870 -1.429 1.00 75.88 322 ARG A N 1
ATOM 2455 C CA . ARG A 1 322 ? 10.176 8.898 -1.652 1.00 75.88 322 ARG A CA 1
ATOM 2456 C C . ARG A 1 322 ? 10.817 9.967 -2.512 1.00 75.88 322 ARG A C 1
ATOM 2458 O O . ARG A 1 322 ? 11.756 10.628 -2.064 1.00 75.88 322 ARG A O 1
ATOM 2465 N N . ASP A 1 323 ? 10.299 10.159 -3.719 1.00 69.75 323 ASP A N 1
ATOM 2466 C CA . ASP A 1 323 ? 10.624 11.369 -4.458 1.00 69.75 323 ASP A CA 1
ATOM 2467 C C . ASP A 1 323 ? 9.894 12.551 -3.806 1.00 69.75 323 ASP A C 1
ATOM 2469 O O . ASP A 1 323 ? 8.683 12.526 -3.587 1.00 69.75 323 ASP A O 1
ATOM 2473 N N . THR A 1 324 ? 10.654 13.587 -3.466 1.00 64.81 324 THR A N 1
ATOM 2474 C CA . THR A 1 324 ? 10.149 14.824 -2.853 1.00 64.81 324 THR A CA 1
ATOM 2475 C C . THR A 1 324 ? 9.886 15.914 -3.889 1.00 64.81 324 THR A C 1
ATOM 2477 O O . THR A 1 324 ? 9.407 16.994 -3.541 1.00 64.81 324 THR A O 1
ATOM 2480 N N . THR A 1 325 ? 10.211 15.673 -5.164 1.00 60.22 325 THR A N 1
ATOM 2481 C CA . THR A 1 325 ? 10.271 16.732 -6.169 1.00 60.22 325 THR A CA 1
ATOM 2482 C C . THR A 1 325 ? 9.174 16.663 -7.223 1.00 60.22 325 THR A C 1
ATOM 2484 O O . THR A 1 325 ? 8.641 17.732 -7.536 1.00 60.22 325 THR A O 1
ATOM 2487 N N . GLN A 1 326 ? 8.798 15.494 -7.766 1.00 61.66 326 GLN A N 1
ATOM 2488 C CA . GLN A 1 326 ? 7.765 15.410 -8.818 1.00 61.66 326 GLN A CA 1
ATOM 2489 C C . GLN A 1 326 ? 6.907 14.134 -8.779 1.00 61.66 326 GLN A C 1
ATOM 2491 O O . GLN A 1 326 ? 5.692 14.237 -8.974 1.00 61.66 326 GLN A O 1
ATOM 2496 N N . ASP A 1 327 ? 7.475 12.976 -8.450 1.00 68.62 327 ASP A N 1
ATOM 2497 C CA . ASP A 1 327 ? 6.839 11.659 -8.558 1.00 68.62 327 ASP A CA 1
ATOM 2498 C C . ASP A 1 327 ? 6.562 10.996 -7.202 1.00 68.62 327 ASP A C 1
ATOM 2500 O O . ASP A 1 327 ? 6.648 9.784 -7.023 1.00 68.62 327 ASP A O 1
ATOM 2504 N N . GLN A 1 328 ? 6.184 11.805 -6.208 1.00 76.81 328 GLN A N 1
ATOM 2505 C CA . GLN A 1 328 ? 5.764 11.286 -4.911 1.00 76.81 328 GLN A CA 1
ATOM 2506 C C . GLN A 1 328 ? 4.550 10.348 -5.071 1.00 76.81 328 GLN A C 1
ATOM 2508 O O . GLN A 1 328 ? 3.419 10.804 -5.261 1.00 76.81 328 GLN A O 1
ATOM 2513 N N . MET A 1 329 ? 4.793 9.039 -4.964 1.00 82.88 329 MET A N 1
ATOM 2514 C CA . MET A 1 329 ? 3.761 8.000 -5.075 1.00 82.88 329 MET A CA 1
ATOM 2515 C C . MET A 1 329 ? 2.970 7.786 -3.793 1.00 82.88 329 MET A C 1
ATOM 2517 O O . MET A 1 329 ? 1.904 7.187 -3.832 1.00 82.88 329 MET A O 1
ATOM 2521 N N . GLY A 1 330 ? 3.460 8.269 -2.657 1.00 88.69 330 GLY A N 1
ATOM 2522 C CA . GLY A 1 330 ? 2.767 8.135 -1.388 1.00 88.69 330 GLY A CA 1
ATOM 2523 C C . GLY A 1 330 ? 3.432 8.917 -0.270 1.00 88.69 330 GLY A C 1
ATOM 2524 O O . GLY A 1 330 ? 4.479 9.543 -0.449 1.00 88.69 330 GLY A O 1
ATOM 2525 N N . ASP A 1 331 ? 2.775 8.910 0.876 1.00 89.00 331 ASP A N 1
ATOM 2526 C CA . ASP A 1 331 ? 3.292 9.370 2.153 1.00 89.00 331 ASP A CA 1
ATOM 2527 C C . ASP A 1 331 ? 2.735 8.439 3.233 1.00 89.00 331 ASP A C 1
ATOM 2529 O O . ASP A 1 331 ? 1.518 8.352 3.434 1.00 89.00 331 ASP A O 1
ATOM 2533 N N . PHE A 1 332 ? 3.609 7.722 3.940 1.00 90.56 332 PHE A N 1
ATOM 2534 C CA . PHE A 1 332 ? 3.179 6.777 4.972 1.00 90.56 332 PHE A CA 1
ATOM 2535 C C . PHE A 1 332 ? 2.666 7.481 6.235 1.00 90.56 332 PHE A C 1
ATOM 2537 O O . PHE A 1 332 ? 2.127 6.810 7.117 1.00 90.56 332 PHE A O 1
ATOM 2544 N N . SER A 1 333 ? 2.799 8.812 6.324 1.00 84.88 333 SER A N 1
ATOM 2545 C CA . SER A 1 333 ? 2.080 9.643 7.296 1.00 84.88 333 SER A CA 1
ATOM 2546 C C . SER A 1 333 ? 0.713 10.137 6.820 1.00 84.88 333 SER A C 1
ATOM 2548 O O . SER A 1 333 ? -0.082 10.541 7.659 1.00 84.88 333 SER A O 1
ATOM 2550 N N . ALA A 1 334 ? 0.420 10.090 5.517 1.00 87.44 334 ALA A N 1
ATOM 2551 C CA . ALA A 1 334 ? -0.901 10.416 4.986 1.00 87.44 334 ALA A CA 1
ATOM 2552 C C . ALA A 1 334 ? -1.798 9.182 5.052 1.00 87.44 334 ALA A C 1
ATOM 2554 O O . ALA A 1 334 ? -2.611 9.011 5.948 1.00 87.44 334 ALA A O 1
ATOM 2555 N N . ALA A 1 335 ? -1.603 8.253 4.126 1.00 91.94 335 ALA A N 1
ATOM 2556 C CA . ALA A 1 335 ? -2.345 7.012 4.099 1.00 91.94 335 ALA A CA 1
ATOM 2557 C C . ALA A 1 335 ? -1.418 5.893 3.689 1.00 91.94 335 ALA A C 1
ATOM 2559 O O . ALA A 1 335 ? -0.763 5.983 2.654 1.00 91.94 335 ALA A O 1
ATOM 2560 N N . ALA A 1 336 ? -1.417 4.816 4.462 1.00 94.94 336 ALA A N 1
ATOM 2561 C CA . ALA A 1 336 ? -0.757 3.582 4.093 1.00 94.94 336 ALA A CA 1
ATOM 2562 C C . ALA A 1 336 ? -1.630 2.382 4.453 1.00 94.94 336 ALA A C 1
ATOM 2564 O O . ALA A 1 336 ? -2.489 2.455 5.331 1.00 94.94 336 ALA A O 1
ATOM 2565 N N . SER A 1 337 ? -1.416 1.273 3.756 1.00 96.19 337 SER A N 1
ATOM 2566 C CA . SER A 1 337 ? -2.096 0.013 4.029 1.00 96.19 337 SER A CA 1
ATOM 2567 C C . SER A 1 337 ? -1.267 -1.171 3.555 1.00 96.19 337 SER A C 1
ATOM 2569 O O . SER A 1 337 ? -0.375 -1.027 2.718 1.00 96.19 337 SER A O 1
ATOM 2571 N N . ALA A 1 338 ? -1.589 -2.356 4.070 1.00 97.75 338 ALA A N 1
ATOM 2572 C CA . ALA A 1 338 ? -1.094 -3.613 3.531 1.00 97.75 338 ALA A CA 1
ATOM 2573 C C . ALA A 1 338 ? -2.255 -4.474 3.042 1.00 97.75 338 ALA A C 1
ATOM 2575 O O . ALA A 1 338 ? -3.334 -4.503 3.636 1.00 97.75 338 ALA A O 1
ATOM 2576 N N . TYR A 1 339 ? -1.986 -5.232 1.992 1.00 97.62 339 TYR A N 1
ATOM 2577 C CA . TYR A 1 339 ? -2.871 -6.222 1.411 1.00 97.62 339 TYR A CA 1
ATOM 2578 C C . TYR A 1 339 ? -2.077 -7.502 1.174 1.00 97.62 339 TYR A C 1
ATOM 2580 O O . TYR A 1 339 ? -0.895 -7.462 0.831 1.00 97.62 339 TYR A O 1
ATOM 2588 N N . VAL A 1 340 ? -2.726 -8.646 1.372 1.00 96.50 340 VAL A N 1
ATOM 2589 C CA . VAL A 1 340 ? -2.150 -9.942 1.020 1.00 96.50 340 VAL A CA 1
ATOM 2590 C C . VAL A 1 340 ? -2.962 -10.519 -0.119 1.00 96.50 340 VAL A C 1
ATOM 2592 O O . VAL A 1 340 ? -4.133 -10.839 0.082 1.00 96.50 340 VAL A O 1
ATOM 2595 N N . SER A 1 341 ? -2.337 -10.666 -1.282 1.00 94.75 341 SER A N 1
ATOM 2596 C CA . SER A 1 341 ? -3.019 -11.164 -2.470 1.00 94.75 341 SER A CA 1
ATOM 2597 C C . SER A 1 341 ? -3.476 -12.621 -2.324 1.00 94.75 341 SER A C 1
ATOM 2599 O O . SER A 1 341 ? -2.990 -13.338 -1.437 1.00 94.75 341 SER A O 1
ATOM 2601 N N . PRO A 1 342 ? -4.399 -13.098 -3.182 1.00 92.44 342 PRO A N 1
ATOM 2602 C CA . PRO A 1 342 ? -4.835 -14.491 -3.188 1.00 92.44 342 PRO A CA 1
ATOM 2603 C C . PRO A 1 342 ? -3.680 -15.480 -3.329 1.00 92.44 342 PRO A C 1
ATOM 2605 O O . PRO A 1 342 ? -3.703 -16.542 -2.702 1.00 92.44 342 PRO A O 1
ATOM 2608 N N . SER A 1 343 ? -2.659 -15.124 -4.108 1.00 89.00 343 SER A N 1
ATOM 2609 C CA . SER A 1 343 ? -1.451 -15.928 -4.245 1.00 89.00 343 SER A CA 1
ATOM 2610 C C . SER A 1 343 ? -0.550 -15.891 -2.996 1.00 89.00 343 SER A C 1
ATOM 2612 O O . SER A 1 343 ? 0.223 -16.826 -2.796 1.00 89.00 343 SER A O 1
ATOM 2614 N N . GLY A 1 344 ? -0.702 -14.897 -2.112 1.00 92.31 344 GLY A N 1
ATOM 2615 C CA . GLY A 1 344 ? 0.055 -14.748 -0.862 1.00 92.31 344 GLY A CA 1
ATOM 2616 C C . GLY A 1 344 ? 1.043 -13.578 -0.849 1.00 92.31 344 GLY A C 1
ATOM 2617 O O . GLY A 1 344 ? 1.850 -13.471 0.082 1.00 92.31 344 GLY A O 1
ATOM 2618 N N . GLN A 1 345 ? 0.995 -12.698 -1.851 1.00 92.62 345 GLN A N 1
ATOM 2619 C CA . GLN A 1 345 ? 1.912 -11.571 -1.978 1.00 92.62 345 GLN A CA 1
ATOM 2620 C C . GLN A 1 345 ? 1.578 -10.497 -0.957 1.00 92.62 345 GLN A C 1
ATOM 2622 O O . GLN A 1 345 ? 0.452 -10.010 -0.930 1.00 92.62 345 GLN A O 1
ATOM 2627 N N . LEU A 1 346 ? 2.558 -10.082 -0.156 1.00 96.38 346 LEU A N 1
ATOM 2628 C CA . LEU A 1 346 ? 2.465 -8.833 0.584 1.00 96.38 346 LEU A CA 1
ATOM 2629 C C . LEU A 1 346 ? 2.600 -7.668 -0.402 1.00 96.38 346 LEU A C 1
ATOM 2631 O O . LEU A 1 346 ? 3.595 -7.563 -1.122 1.00 96.38 346 LEU A O 1
ATOM 2635 N N . ILE A 1 347 ? 1.591 -6.807 -0.413 1.00 97.25 347 ILE A N 1
ATOM 2636 C CA . ILE A 1 347 ? 1.532 -5.592 -1.217 1.00 97.25 347 ILE A CA 1
ATOM 2637 C C . ILE A 1 347 ? 1.223 -4.432 -0.278 1.00 97.25 347 ILE A C 1
ATOM 2639 O O . ILE A 1 347 ? 0.329 -4.530 0.564 1.00 97.25 347 ILE A O 1
ATOM 2643 N N . VAL A 1 348 ? 1.967 -3.342 -0.411 1.00 97.56 348 VAL A N 1
ATOM 2644 C CA . VAL A 1 348 ? 1.738 -2.106 0.340 1.00 97.56 348 VAL A CA 1
ATOM 2645 C C . VAL A 1 348 ? 1.166 -1.050 -0.591 1.00 97.56 348 VAL A C 1
ATOM 2647 O O . VAL A 1 348 ? 1.598 -0.941 -1.735 1.00 97.56 348 VAL A O 1
ATOM 2650 N N . TYR A 1 349 ? 0.219 -0.263 -0.088 1.00 97.56 349 TYR A N 1
ATOM 2651 C CA . TYR A 1 349 ? -0.279 0.924 -0.778 1.00 97.56 349 TYR A CA 1
ATOM 2652 C C . TYR A 1 349 ? -0.094 2.157 0.080 1.00 97.56 349 TYR A C 1
ATOM 2654 O O . TYR A 1 349 ? -0.174 2.072 1.306 1.00 97.56 349 TYR A O 1
ATOM 2662 N N . SER A 1 350 ? 0.075 3.300 -0.569 1.00 95.56 350 SER A N 1
ATOM 2663 C CA . SER A 1 350 ? 0.044 4.601 0.084 1.00 95.56 350 SER A CA 1
ATOM 2664 C C . SER A 1 350 ? -0.387 5.683 -0.887 1.00 95.56 350 SER A C 1
ATOM 2666 O O . SER A 1 350 ? -0.030 5.605 -2.056 1.00 95.56 350 SER A O 1
ATOM 2668 N N . ALA A 1 351 ? -1.154 6.663 -0.412 1.00 93.94 351 ALA A N 1
ATOM 2669 C CA . A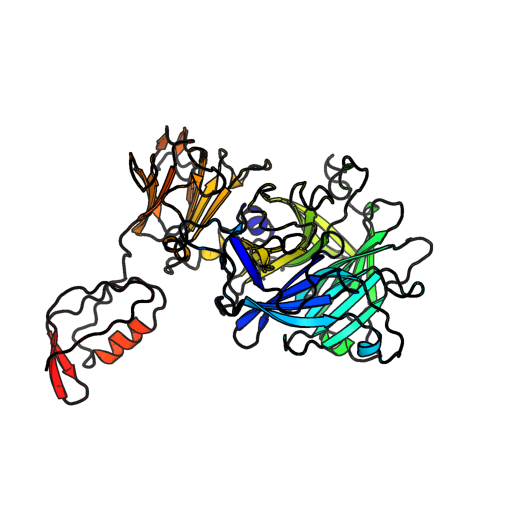LA A 1 351 ? -1.536 7.840 -1.188 1.00 93.94 351 ALA A CA 1
ATOM 2670 C C . ALA A 1 351 ? -0.693 9.056 -0.823 1.00 93.94 351 ALA A C 1
ATOM 2672 O O . ALA A 1 351 ? -0.107 9.133 0.256 1.00 93.94 351 ALA A O 1
ATOM 2673 N N . GLU A 1 352 ? -0.654 10.017 -1.740 1.00 90.25 352 GLU A N 1
ATOM 2674 C CA . GLU A 1 352 ? -0.147 11.353 -1.453 1.00 90.25 352 GLU A CA 1
ATOM 2675 C C . GLU A 1 352 ? -1.003 12.073 -0.391 1.00 90.25 352 GLU A C 1
ATOM 2677 O O . GLU A 1 352 ? -2.110 11.656 -0.060 1.00 90.25 352 GLU A O 1
ATOM 2682 N N . TYR A 1 353 ? -0.510 13.203 0.116 1.00 88.00 353 TYR A N 1
ATOM 2683 C CA . TYR A 1 353 ? -1.209 13.983 1.143 1.00 88.00 353 TYR A CA 1
ATOM 2684 C C . TYR A 1 353 ? -2.461 14.707 0.605 1.00 88.00 353 TYR A C 1
ATOM 2686 O O . TYR A 1 353 ? -3.437 14.906 1.322 1.00 88.00 353 TYR A O 1
ATOM 2694 N N . THR A 1 354 ? -2.453 15.136 -0.659 1.00 88.88 354 THR A N 1
ATOM 2695 C CA . THR A 1 354 ? -3.519 15.960 -1.259 1.00 88.88 354 THR A CA 1
ATOM 2696 C C . THR A 1 354 ? -4.062 15.327 -2.550 1.00 88.88 354 THR A C 1
ATOM 2698 O O . THR A 1 354 ? -4.175 14.114 -2.651 1.00 88.88 354 THR A O 1
ATOM 2701 N N . ASN A 1 355 ? -4.433 16.129 -3.546 1.00 87.31 355 ASN A N 1
ATOM 2702 C CA . ASN A 1 355 ? -4.783 15.701 -4.900 1.00 87.31 355 ASN A CA 1
ATOM 2703 C C . ASN A 1 355 ? -3.840 16.345 -5.928 1.00 87.31 355 ASN A C 1
ATOM 2705 O O . ASN A 1 355 ? -4.270 17.011 -6.873 1.00 87.31 355 ASN A O 1
ATOM 2709 N N . GLY A 1 356 ? -2.534 16.191 -5.707 1.00 87.12 356 GLY A N 1
ATOM 2710 C CA . GLY A 1 356 ? -1.474 16.770 -6.531 1.00 87.12 356 GLY A CA 1
ATOM 2711 C C . GLY A 1 356 ? -1.408 16.207 -7.953 1.00 87.12 356 GLY A C 1
ATOM 2712 O O . GLY A 1 356 ? -0.660 16.729 -8.782 1.00 87.12 356 GLY A O 1
ATOM 2713 N N . GLY A 1 357 ? -2.184 15.166 -8.258 1.00 89.31 357 GLY A N 1
ATOM 2714 C CA . GLY A 1 357 ? -2.300 14.619 -9.600 1.00 89.31 357 GLY A CA 1
ATOM 2715 C C . GLY A 1 357 ? -3.008 15.546 -10.606 1.00 89.31 357 GLY A C 1
ATOM 2716 O O . GLY A 1 357 ? -3.679 16.525 -10.258 1.00 89.31 357 GLY A O 1
ATOM 2717 N N . PRO A 1 358 ? -2.868 15.254 -11.908 1.00 91.00 358 PRO A N 1
ATOM 2718 C CA . PRO A 1 358 ? -3.367 16.107 -12.974 1.00 91.00 358 PRO A CA 1
ATOM 2719 C C . PRO A 1 358 ? -4.894 16.193 -12.949 1.00 91.00 358 PRO A C 1
ATOM 2721 O O . PRO A 1 358 ? -5.596 15.197 -12.831 1.00 91.00 358 PRO A O 1
ATOM 2724 N N . SER A 1 359 ? -5.425 17.397 -13.162 1.00 89.69 359 SER A N 1
ATOM 2725 C CA . SER A 1 359 ? -6.873 17.633 -13.288 1.00 89.69 359 SER A CA 1
ATOM 2726 C C . SER A 1 359 ? -7.706 17.212 -12.063 1.00 89.69 359 SER A C 1
ATOM 2728 O O . SER A 1 359 ? -8.883 16.896 -12.212 1.00 89.69 359 SER A O 1
ATOM 2730 N N . GLY A 1 360 ? -7.127 17.259 -10.857 1.00 88.50 360 GLY A N 1
ATOM 2731 C CA . GLY A 1 360 ? -7.843 16.965 -9.610 1.00 88.50 360 GLY A CA 1
ATOM 2732 C C . GLY A 1 360 ? -7.924 15.474 -9.288 1.00 88.50 360 GLY A C 1
ATOM 2733 O O . GLY A 1 360 ? -8.887 15.029 -8.676 1.00 88.50 360 GLY A O 1
ATOM 2734 N N . THR A 1 361 ? -6.947 14.687 -9.723 1.00 94.69 361 THR A N 1
ATOM 2735 C CA . THR A 1 361 ? -6.832 13.270 -9.357 1.00 94.69 361 THR A CA 1
ATOM 2736 C C . THR A 1 361 ? -5.980 13.115 -8.105 1.00 94.69 361 THR A C 1
ATOM 2738 O O . THR A 1 361 ? -5.056 13.899 -7.894 1.00 94.69 361 THR A O 1
ATOM 2741 N N . VAL A 1 362 ? -6.217 12.059 -7.339 1.00 94.44 362 VAL A N 1
ATOM 2742 C CA . VAL A 1 362 ? -5.323 11.644 -6.253 1.00 94.44 362 VAL A CA 1
ATOM 2743 C C . VAL A 1 362 ? -4.329 10.621 -6.781 1.00 94.44 362 VAL A C 1
ATOM 2745 O O . VAL A 1 362 ? -4.707 9.707 -7.521 1.00 94.44 362 VAL A O 1
ATOM 2748 N N . ARG A 1 363 ? -3.066 10.777 -6.393 1.00 94.25 363 ARG A N 1
ATOM 2749 C CA . ARG A 1 363 ? -1.971 9.848 -6.682 1.00 94.25 363 ARG A CA 1
ATOM 2750 C C . ARG A 1 363 ? -1.770 8.884 -5.520 1.00 94.25 363 ARG A C 1
ATOM 2752 O O . ARG A 1 363 ? -1.852 9.277 -4.357 1.00 94.25 363 ARG A O 1
ATOM 2759 N N . PHE A 1 364 ? -1.491 7.630 -5.840 1.00 95.25 364 PHE A N 1
ATOM 2760 C CA . PHE A 1 364 ? -1.082 6.630 -4.865 1.00 95.25 364 PHE A CA 1
ATOM 2761 C C . PHE A 1 364 ? -0.129 5.617 -5.507 1.00 95.25 364 PHE A C 1
ATOM 2763 O O . PHE A 1 364 ? 0.006 5.576 -6.728 1.00 95.25 364 PHE A O 1
ATOM 2770 N N . GLY A 1 365 ? 0.551 4.825 -4.690 1.00 94.88 365 GLY A N 1
ATOM 2771 C CA . GLY A 1 365 ? 1.562 3.867 -5.113 1.00 94.88 365 GLY A CA 1
ATOM 2772 C C . GLY A 1 365 ? 1.226 2.452 -4.674 1.00 94.88 365 GLY A C 1
ATOM 2773 O O . GLY A 1 365 ? 0.577 2.250 -3.645 1.00 94.88 365 GLY A O 1
ATOM 2774 N N . GLU A 1 366 ? 1.700 1.475 -5.443 1.00 95.62 366 GLU A N 1
ATOM 2775 C CA . GLU A 1 366 ? 1.747 0.061 -5.062 1.00 95.62 366 GLU A CA 1
ATOM 2776 C C . GLU A 1 366 ? 3.205 -0.392 -4.901 1.00 95.62 366 GLU A C 1
ATOM 2778 O O . GLU A 1 366 ? 3.984 -0.319 -5.846 1.00 95.62 366 GLU A O 1
ATOM 2783 N N . TRP A 1 367 ? 3.569 -0.926 -3.736 1.00 94.50 367 TRP A N 1
ATOM 2784 C CA . TRP A 1 367 ? 4.865 -1.561 -3.482 1.00 94.50 367 TRP A CA 1
ATOM 2785 C C . TRP A 1 367 ? 4.656 -3.071 -3.306 1.00 94.50 367 TRP A C 1
ATOM 2787 O O . TRP A 1 367 ? 4.325 -3.524 -2.205 1.00 94.50 367 TRP A O 1
ATOM 2797 N N . PRO A 1 368 ? 4.794 -3.875 -4.371 1.00 92.31 368 PRO A N 1
ATOM 2798 C CA . PRO A 1 368 ? 4.632 -5.327 -4.310 1.00 92.31 368 PRO A CA 1
ATOM 2799 C C . PRO A 1 368 ? 5.921 -6.033 -3.850 1.00 92.31 368 PRO A C 1
ATOM 2801 O O . PRO A 1 368 ? 7.023 -5.516 -4.015 1.00 92.31 368 PRO A O 1
ATOM 2804 N N . HIS A 1 369 ? 5.815 -7.258 -3.328 1.00 89.25 369 HIS A N 1
ATOM 2805 C CA . HIS A 1 369 ? 6.977 -8.123 -3.068 1.00 89.25 369 HIS A CA 1
ATOM 2806 C C . HIS A 1 369 ? 7.624 -8.650 -4.367 1.00 89.25 369 HIS A C 1
ATOM 2808 O O . HIS A 1 369 ? 6.953 -9.305 -5.163 1.00 89.25 369 HIS A O 1
ATOM 2814 N N . ILE A 1 370 ? 8.938 -8.464 -4.540 1.00 79.88 370 ILE A N 1
ATOM 2815 C CA . ILE A 1 370 ? 9.721 -8.839 -5.738 1.00 79.88 370 ILE A CA 1
ATOM 2816 C C . ILE A 1 370 ? 9.775 -10.355 -6.006 1.00 79.88 370 ILE A C 1
ATOM 2818 O O . ILE A 1 370 ? 9.956 -10.792 -7.141 1.00 79.88 370 ILE A O 1
ATOM 2822 N N . GLY A 1 371 ? 9.630 -11.190 -4.972 1.00 67.38 371 GLY A N 1
ATOM 2823 C CA . GLY A 1 371 ? 9.846 -12.639 -5.071 1.00 67.38 371 GLY A CA 1
ATOM 2824 C C . GLY A 1 371 ? 8.585 -13.493 -5.205 1.00 67.38 371 GLY A C 1
ATOM 2825 O O . GLY A 1 371 ? 8.700 -14.709 -5.350 1.00 67.38 371 GLY A O 1
ATOM 2826 N N . HIS A 1 372 ? 7.389 -12.905 -5.120 1.00 59.06 372 HIS A N 1
ATOM 2827 C CA . HIS A 1 372 ? 6.167 -13.687 -4.910 1.00 59.06 372 HIS A CA 1
ATOM 2828 C C . HIS A 1 372 ? 5.782 -14.561 -6.110 1.00 59.06 372 HIS A C 1
ATOM 2830 O O . HIS A 1 372 ? 5.227 -15.644 -5.952 1.00 59.06 372 HIS A O 1
ATOM 2836 N N . ASP A 1 373 ? 6.179 -14.171 -7.315 1.00 55.12 373 ASP A N 1
ATOM 2837 C CA . ASP A 1 373 ? 5.812 -14.920 -8.510 1.00 55.12 373 ASP A CA 1
ATOM 2838 C C . ASP A 1 373 ? 6.608 -16.228 -8.669 1.00 55.12 373 ASP A C 1
ATOM 2840 O O . ASP A 1 373 ? 6.512 -16.869 -9.706 1.00 55.12 373 ASP A O 1
ATOM 2844 N N . ALA A 1 374 ? 7.476 -16.641 -7.733 1.00 48.81 374 ALA A N 1
ATOM 2845 C CA . ALA A 1 374 ? 8.384 -17.790 -7.912 1.00 48.81 374 ALA A CA 1
ATOM 2846 C C . ALA A 1 374 ? 7.685 -19.109 -8.311 1.00 48.81 374 ALA A C 1
ATOM 2848 O O . ALA A 1 374 ? 8.319 -19.929 -8.969 1.00 48.81 374 ALA A O 1
ATOM 2849 N N . ASP A 1 375 ? 6.392 -19.271 -8.007 1.00 47.53 375 ASP A N 1
ATOM 2850 C CA . ASP A 1 375 ? 5.564 -20.394 -8.476 1.00 47.53 375 ASP A CA 1
ATOM 2851 C C . ASP A 1 375 ? 4.740 -20.073 -9.743 1.00 47.53 375 ASP A C 1
ATOM 2853 O O . ASP A 1 375 ? 4.293 -20.975 -10.455 1.00 47.53 375 ASP A O 1
ATOM 2857 N N . MET A 1 376 ? 4.591 -18.792 -10.091 1.00 51.34 376 MET A N 1
ATOM 2858 C CA . MET A 1 376 ? 4.046 -18.303 -11.364 1.00 51.34 376 MET A CA 1
ATOM 2859 C C . MET A 1 376 ? 5.158 -18.201 -12.417 1.00 51.34 376 MET A C 1
ATOM 2861 O O . MET A 1 376 ? 5.387 -17.176 -13.048 1.00 51.34 376 MET A O 1
ATOM 2865 N N . ILE A 1 377 ? 5.921 -19.280 -12.603 1.00 53.62 377 ILE A N 1
ATOM 2866 C CA . ILE A 1 377 ? 6.959 -19.322 -13.636 1.00 53.62 377 ILE A CA 1
ATOM 2867 C C . ILE A 1 377 ? 6.284 -19.321 -15.011 1.00 53.62 377 ILE A C 1
ATOM 2869 O O . ILE A 1 377 ? 5.709 -20.324 -15.440 1.00 53.62 377 ILE A O 1
ATOM 2873 N N . GLY A 1 378 ? 6.418 -18.205 -15.728 1.00 53.09 378 GLY A N 1
ATOM 2874 C CA . GLY A 1 378 ? 6.210 -18.144 -17.170 1.00 53.09 378 GLY A CA 1
ATOM 2875 C C . GLY A 1 378 ? 4.841 -17.662 -17.634 1.00 53.09 378 GLY A C 1
ATOM 2876 O O . GLY A 1 378 ? 4.467 -18.014 -18.758 1.00 53.09 378 GLY A O 1
ATOM 2877 N N . ARG A 1 379 ? 4.094 -16.861 -16.851 1.00 59.66 379 ARG A N 1
ATOM 2878 C CA . ARG A 1 379 ? 3.011 -16.096 -17.475 1.00 59.66 379 ARG A CA 1
ATOM 2879 C C . ARG A 1 379 ? 3.619 -14.899 -18.220 1.00 59.66 379 ARG A C 1
ATOM 2881 O O . ARG A 1 379 ? 4.485 -14.193 -17.705 1.00 59.66 379 ARG A O 1
ATOM 2888 N N . PRO A 1 380 ? 3.195 -14.671 -19.466 1.00 51.34 380 PRO A N 1
ATOM 2889 C CA . PRO A 1 380 ? 3.467 -13.426 -20.170 1.00 51.34 380 PRO A CA 1
ATOM 2890 C C . PRO A 1 380 ? 2.943 -12.253 -19.330 1.00 51.34 380 PRO A C 1
ATOM 2892 O O . PRO A 1 380 ? 1.748 -12.206 -19.045 1.00 51.34 380 PRO A O 1
ATOM 2895 N N . GLY A 1 381 ? 3.830 -11.342 -18.926 1.00 65.31 381 GLY A N 1
ATOM 2896 C CA . GLY A 1 381 ? 3.509 -10.226 -18.023 1.00 65.31 381 GLY A CA 1
ATOM 2897 C C . GLY A 1 381 ? 4.198 -10.285 -16.655 1.00 65.31 381 GLY A C 1
ATOM 2898 O O . GLY A 1 381 ? 4.242 -9.263 -15.985 1.00 65.31 381 GLY A O 1
ATOM 2899 N N . ASP A 1 382 ? 4.804 -11.418 -16.281 1.00 75.88 382 ASP A N 1
ATOM 2900 C CA . ASP A 1 382 ? 5.546 -11.561 -15.009 1.00 75.88 382 ASP A CA 1
ATOM 2901 C C . ASP A 1 382 ? 7.002 -11.067 -15.102 1.00 75.88 382 ASP A C 1
ATOM 2903 O O . ASP A 1 382 ? 7.767 -11.144 -14.138 1.00 75.88 382 ASP A O 1
ATOM 2907 N N . ALA A 1 383 ? 7.425 -10.655 -16.299 1.00 87.25 383 ALA A N 1
ATOM 2908 C CA . ALA A 1 383 ? 8.738 -10.082 -16.524 1.00 87.25 383 ALA A CA 1
ATOM 2909 C C . ALA A 1 383 ? 8.777 -8.666 -15.950 1.00 87.25 383 ALA A C 1
ATOM 2911 O O . ALA A 1 383 ? 7.928 -7.845 -16.284 1.00 87.25 383 ALA A O 1
ATOM 2912 N N . TRP A 1 384 ? 9.778 -8.375 -15.131 1.00 91.00 384 TRP A N 1
ATOM 2913 C CA . TRP A 1 384 ? 9.988 -7.051 -14.564 1.00 91.00 384 TRP A CA 1
ATOM 2914 C C . TRP A 1 384 ? 11.463 -6.842 -14.225 1.00 91.00 384 TRP A C 1
ATOM 2916 O O . TRP A 1 384 ? 12.242 -7.797 -14.115 1.00 91.00 384 TRP A O 1
ATOM 2926 N N . PHE A 1 385 ? 11.859 -5.588 -14.067 1.00 93.88 385 PHE A N 1
ATOM 2927 C CA . PHE A 1 385 ? 13.158 -5.228 -13.510 1.00 93.88 385 PHE A CA 1
ATOM 2928 C C . PHE A 1 385 ? 13.060 -3.940 -12.697 1.00 93.88 385 PHE A C 1
ATOM 2930 O O . PHE A 1 385 ? 12.149 -3.140 -12.896 1.00 93.88 385 PHE A O 1
ATOM 2937 N N . GLU A 1 386 ? 13.999 -3.759 -11.777 1.00 93.50 386 GLU A N 1
ATOM 2938 C CA . GLU A 1 386 ? 14.152 -2.542 -10.990 1.00 93.50 386 GLU A CA 1
ATOM 2939 C C . GLU A 1 386 ? 15.618 -2.100 -11.025 1.00 93.50 386 GLU A C 1
ATOM 2941 O O . GLU A 1 386 ? 16.529 -2.880 -10.728 1.00 93.50 386 GLU A O 1
ATOM 2946 N N . LEU A 1 387 ? 15.833 -0.865 -11.474 1.00 94.25 387 LEU A N 1
ATOM 2947 C CA . LEU A 1 387 ? 17.139 -0.213 -11.550 1.00 94.25 387 LEU A CA 1
ATOM 2948 C C . LEU A 1 387 ? 17.370 0.584 -10.272 1.00 94.25 387 LEU A C 1
ATOM 2950 O O . LEU A 1 387 ? 16.436 1.221 -9.798 1.00 94.25 387 LEU A O 1
ATOM 2954 N N . TYR A 1 388 ? 18.603 0.619 -9.776 1.00 93.88 388 TYR A N 1
ATOM 2955 C CA . TYR A 1 388 ? 18.993 1.420 -8.613 1.00 93.88 388 TYR A CA 1
ATOM 2956 C C . TYR A 1 388 ? 20.148 2.346 -8.955 1.00 93.88 388 TYR A C 1
ATOM 2958 O O . TYR A 1 388 ? 21.034 1.967 -9.728 1.00 93.88 388 TYR A O 1
ATOM 2966 N N . ASP A 1 389 ? 20.152 3.534 -8.355 1.00 92.50 389 ASP A N 1
ATOM 2967 C CA . ASP A 1 389 ? 21.234 4.505 -8.513 1.00 92.50 389 ASP A CA 1
ATOM 2968 C C . ASP A 1 389 ? 22.486 4.203 -7.673 1.00 92.50 389 ASP A C 1
ATOM 2970 O O . ASP A 1 389 ? 23.544 4.788 -7.886 1.00 92.50 389 ASP A O 1
ATOM 2974 N N . ASN A 1 390 ? 22.382 3.234 -6.762 1.00 92.00 390 ASN A N 1
ATOM 2975 C CA . ASN A 1 390 ? 23.448 2.821 -5.854 1.00 92.00 390 ASN A CA 1
ATOM 2976 C C . ASN A 1 390 ? 23.840 1.361 -6.092 1.00 92.00 390 ASN A C 1
ATOM 2978 O O . ASN A 1 390 ? 23.029 0.551 -6.558 1.00 92.00 390 ASN A O 1
ATOM 2982 N N . ASP A 1 391 ? 25.051 0.992 -5.681 1.00 91.31 391 ASP A N 1
ATOM 2983 C CA . ASP A 1 391 ? 25.447 -0.410 -5.555 1.00 91.31 391 ASP A CA 1
ATOM 2984 C C . ASP A 1 391 ? 24.554 -1.117 -4.530 1.00 91.31 391 ASP A C 1
ATOM 2986 O O . ASP A 1 391 ? 24.343 -0.629 -3.418 1.00 91.31 391 ASP A O 1
ATOM 2990 N N . ASN A 1 392 ? 24.062 -2.306 -4.884 1.00 89.06 392 ASN A N 1
ATOM 2991 C CA . ASN A 1 392 ? 23.263 -3.170 -4.018 1.00 89.06 392 ASN A CA 1
ATOM 2992 C C . ASN A 1 392 ? 22.052 -2.426 -3.406 1.00 89.06 392 ASN A C 1
ATOM 2994 O O . ASN A 1 392 ? 21.695 -2.642 -2.240 1.00 89.06 392 ASN A O 1
ATOM 2998 N N . GLY A 1 393 ? 21.438 -1.537 -4.200 1.00 87.88 393 GLY A N 1
ATOM 2999 C CA . GLY A 1 393 ? 20.480 -0.519 -3.751 1.00 87.88 393 GLY A CA 1
ATOM 3000 C C . GLY A 1 393 ? 19.179 -1.065 -3.155 1.00 87.88 393 GLY A C 1
ATOM 3001 O O . GLY A 1 393 ? 18.512 -0.379 -2.386 1.00 87.88 393 GLY A O 1
ATOM 3002 N N . TRP A 1 394 ? 18.839 -2.331 -3.415 1.00 85.81 394 TRP A N 1
ATOM 3003 C CA . TRP A 1 394 ? 17.710 -3.014 -2.762 1.00 85.81 394 TRP A CA 1
ATOM 3004 C C . TRP A 1 394 ? 17.952 -3.314 -1.276 1.00 85.81 394 TRP A C 1
ATOM 3006 O O . TRP A 1 394 ? 17.007 -3.588 -0.539 1.00 85.81 394 TRP A O 1
ATOM 3016 N N . SER A 1 395 ? 19.212 -3.316 -0.839 1.00 81.06 395 SER A N 1
ATOM 3017 C CA . SER A 1 395 ? 19.603 -3.576 0.551 1.00 81.06 395 SER A CA 1
ATOM 3018 C C . SER A 1 395 ? 20.102 -2.332 1.282 1.00 81.06 395 SER A C 1
ATOM 3020 O O . SER A 1 395 ? 20.353 -2.391 2.489 1.00 81.06 395 SER A O 1
ATOM 3022 N N . ASP A 1 396 ? 20.284 -1.226 0.560 1.00 69.50 396 ASP A N 1
ATOM 3023 C CA . ASP A 1 396 ? 20.772 0.012 1.140 1.00 69.50 396 ASP A CA 1
ATOM 3024 C C . ASP A 1 396 ? 19.664 0.652 1.982 1.00 69.50 396 ASP A C 1
ATOM 3026 O O . ASP A 1 396 ? 18.565 0.942 1.511 1.00 69.50 396 ASP A O 1
ATOM 3030 N N . ALA A 1 397 ? 19.962 0.865 3.262 1.00 61.03 397 ALA A N 1
ATOM 3031 C CA . ALA A 1 397 ? 19.092 1.607 4.166 1.00 61.03 397 ALA A CA 1
ATOM 3032 C C . ALA A 1 397 ? 19.121 3.123 3.883 1.00 61.03 397 ALA A C 1
ATOM 3034 O O . ALA A 1 397 ? 18.352 3.878 4.482 1.00 61.03 397 ALA A O 1
ATOM 3035 N N . ASN A 1 398 ? 20.015 3.585 3.005 1.00 61.81 398 ASN A N 1
ATOM 3036 C CA . ASN A 1 398 ? 20.040 4.951 2.502 1.00 61.81 398 ASN A CA 1
ATOM 3037 C C . ASN A 1 398 ? 19.175 5.072 1.241 1.00 61.81 398 ASN A C 1
ATOM 3039 O O . ASN A 1 398 ? 18.939 4.093 0.542 1.00 61.81 398 ASN A O 1
ATOM 3043 N N . GLN A 1 399 ? 18.662 6.282 0.997 1.00 65.69 399 GLN A N 1
ATOM 3044 C CA . GLN A 1 399 ? 17.686 6.633 -0.045 1.00 65.69 399 GLN A CA 1
ATOM 3045 C C . GLN A 1 399 ? 18.217 6.344 -1.463 1.00 65.69 399 GLN A C 1
ATOM 3047 O O . GLN A 1 399 ? 18.589 7.270 -2.174 1.00 65.69 399 GLN A O 1
ATOM 3052 N N . SER A 1 400 ? 18.269 5.076 -1.868 1.00 76.00 400 SER A N 1
ATOM 3053 C CA . SER A 1 400 ? 18.538 4.715 -3.258 1.00 76.00 400 SER A CA 1
ATOM 3054 C C . SER A 1 400 ? 17.314 5.098 -4.076 1.00 76.00 400 SER A C 1
ATOM 3056 O O . SER A 1 400 ? 16.207 4.631 -3.791 1.00 76.00 400 SER A O 1
ATOM 3058 N N . MET A 1 401 ? 17.500 5.945 -5.079 1.00 85.62 401 MET A N 1
ATOM 3059 C CA . MET A 1 401 ? 16.505 6.122 -6.122 1.00 85.62 401 MET A CA 1
ATOM 3060 C C . MET A 1 401 ? 16.397 4.815 -6.903 1.00 85.62 401 MET A C 1
ATOM 3062 O O . MET A 1 401 ? 17.388 4.134 -7.180 1.00 85.62 401 MET A O 1
ATOM 3066 N N . SER A 1 402 ? 15.174 4.448 -7.264 1.00 89.19 402 SER A N 1
ATOM 3067 C CA . SER A 1 402 ? 14.935 3.252 -8.059 1.00 89.19 402 SER A CA 1
ATOM 3068 C C . SER A 1 402 ? 13.837 3.475 -9.076 1.00 89.19 402 SER A C 1
ATOM 3070 O O . SER A 1 402 ? 12.931 4.270 -8.845 1.00 89.19 402 SER A O 1
ATOM 3072 N N . LEU A 1 403 ? 13.930 2.763 -10.196 1.00 89.56 403 LEU A N 1
ATOM 3073 C CA . LEU A 1 403 ? 12.909 2.742 -11.236 1.00 89.56 403 LEU A CA 1
ATOM 3074 C C . LEU A 1 403 ? 12.452 1.313 -11.462 1.00 89.56 403 LEU A C 1
ATOM 3076 O O . LEU A 1 403 ? 13.274 0.442 -11.744 1.00 89.56 403 LEU A O 1
ATOM 3080 N N . VAL A 1 404 ? 11.147 1.090 -11.375 1.00 90.12 404 VAL A N 1
ATOM 3081 C CA . VAL A 1 404 ? 10.511 -0.215 -11.550 1.00 90.12 404 VAL A CA 1
ATOM 3082 C C . VAL A 1 404 ? 9.813 -0.256 -12.898 1.00 90.12 404 VAL A C 1
ATOM 3084 O O . VAL A 1 404 ? 9.043 0.642 -13.217 1.00 90.12 404 VAL A O 1
ATOM 3087 N N . PHE A 1 405 ? 10.012 -1.338 -13.648 1.00 91.00 405 PHE A N 1
ATOM 3088 C CA . PHE A 1 405 ? 9.337 -1.541 -14.924 1.00 91.00 405 PHE A CA 1
ATOM 3089 C C . PHE A 1 405 ? 8.810 -2.963 -15.062 1.00 91.00 405 PHE A C 1
ATOM 3091 O O . PHE A 1 405 ? 9.575 -3.931 -15.006 1.00 91.00 405 PHE A O 1
ATOM 3098 N N . ASP A 1 406 ? 7.514 -3.077 -15.333 1.00 89.56 406 ASP A N 1
ATOM 3099 C CA . ASP A 1 406 ? 6.864 -4.334 -15.682 1.00 89.56 406 ASP A CA 1
ATOM 3100 C C . ASP A 1 406 ? 6.763 -4.476 -17.213 1.00 89.56 406 ASP A C 1
ATOM 3102 O O . ASP A 1 406 ? 6.492 -3.533 -17.961 1.00 89.56 406 ASP A O 1
ATOM 3106 N N . ALA A 1 407 ? 6.958 -5.690 -17.722 1.00 88.56 407 ALA A N 1
ATOM 3107 C CA . ALA A 1 407 ? 6.925 -5.967 -19.157 1.00 88.56 407 ALA A CA 1
ATOM 3108 C C . ALA A 1 407 ? 5.539 -5.770 -19.775 1.00 88.56 407 ALA A C 1
ATOM 3110 O O . ALA A 1 407 ? 5.438 -5.548 -20.984 1.00 88.56 407 ALA A O 1
ATOM 3111 N N . ILE A 1 408 ? 4.477 -5.860 -18.969 1.00 86.06 408 ILE A N 1
ATOM 3112 C CA . ILE A 1 408 ? 3.111 -5.573 -19.417 1.00 86.06 408 ILE A CA 1
ATOM 3113 C C . ILE A 1 408 ? 2.936 -4.090 -19.780 1.00 86.06 408 ILE A C 1
ATOM 3115 O O . ILE A 1 408 ? 2.186 -3.780 -20.704 1.00 86.06 408 ILE A O 1
ATOM 3119 N N . ASP A 1 409 ? 3.719 -3.211 -19.151 1.00 88.50 409 ASP A N 1
ATOM 3120 C CA . ASP A 1 409 ? 3.667 -1.760 -19.326 1.00 88.50 409 ASP A CA 1
ATOM 3121 C C . ASP A 1 409 ? 4.721 -1.229 -20.305 1.00 88.50 409 ASP A C 1
ATOM 3123 O O . ASP A 1 409 ? 4.770 -0.036 -20.597 1.00 88.50 409 ASP A O 1
ATOM 3127 N N . LYS A 1 410 ? 5.537 -2.108 -20.902 1.00 88.88 410 LYS A N 1
ATOM 3128 C CA . LYS A 1 410 ? 6.675 -1.737 -21.766 1.00 88.88 410 LYS A CA 1
ATOM 3129 C C . LYS A 1 410 ? 6.341 -0.801 -22.939 1.00 88.88 410 LYS A C 1
ATOM 3131 O O . LYS A 1 410 ? 7.240 -0.159 -23.472 1.00 88.88 410 LYS A O 1
ATOM 3136 N N . ASP A 1 411 ? 5.089 -0.795 -23.404 1.00 89.44 411 ASP A N 1
ATOM 3137 C CA . ASP A 1 411 ? 4.633 0.047 -24.521 1.00 89.44 411 ASP A CA 1
ATOM 3138 C C . ASP A 1 411 ? 4.013 1.376 -24.044 1.00 89.44 411 ASP A C 1
ATOM 3140 O O . ASP A 1 411 ? 3.826 2.294 -24.850 1.00 89.44 411 ASP A O 1
ATOM 3144 N N . LEU A 1 412 ? 3.702 1.475 -22.747 1.00 91.44 412 LEU A N 1
ATOM 3145 C CA . LEU A 1 412 ? 3.228 2.677 -22.059 1.00 91.44 412 LEU A CA 1
ATOM 3146 C C . LEU A 1 412 ? 4.382 3.436 -21.400 1.00 91.44 412 LEU A C 1
ATOM 3148 O O . LEU A 1 412 ? 4.303 4.652 -21.269 1.00 91.44 412 LEU A O 1
ATOM 3152 N N . GLU A 1 413 ? 5.456 2.739 -21.044 1.00 90.00 413 GLU A N 1
ATOM 3153 C CA . GLU A 1 413 ? 6.635 3.324 -20.421 1.00 90.00 413 GLU A CA 1
ATOM 3154 C C . GLU A 1 413 ? 7.628 3.901 -21.424 1.00 90.00 413 GLU A C 1
ATOM 3156 O O . GLU A 1 413 ? 7.841 3.373 -22.523 1.00 90.00 413 GLU A O 1
ATOM 3161 N N . ASN A 1 414 ? 8.299 4.982 -21.026 1.00 90.56 414 ASN A N 1
ATOM 3162 C CA . ASN A 1 414 ? 9.397 5.526 -21.815 1.00 90.56 414 ASN A CA 1
ATOM 3163 C C . ASN A 1 414 ? 10.725 4.858 -21.456 1.00 90.56 414 ASN A C 1
ATOM 3165 O O . ASN A 1 414 ? 11.555 5.441 -20.770 1.00 90.56 414 ASN A O 1
ATOM 3169 N N . LEU A 1 415 ? 10.949 3.639 -21.939 1.00 93.12 415 LEU A N 1
ATOM 3170 C CA . LEU A 1 415 ? 12.215 2.943 -21.688 1.00 93.12 415 LEU A CA 1
ATOM 3171 C C . LEU A 1 415 ? 13.352 3.384 -22.629 1.00 93.12 415 LEU A C 1
ATOM 3173 O O . LEU A 1 415 ? 14.500 2.974 -22.458 1.00 93.12 415 LEU A O 1
ATOM 3177 N N . GLU A 1 416 ? 13.043 4.190 -23.651 1.00 95.25 416 GLU A N 1
ATOM 3178 C CA . GLU A 1 416 ? 14.029 4.684 -24.618 1.00 95.25 416 GLU A CA 1
ATOM 3179 C C . GLU A 1 416 ? 14.862 5.859 -24.111 1.00 95.25 416 GLU A C 1
ATOM 3181 O O . GLU A 1 416 ? 15.897 6.136 -24.704 1.00 95.25 416 GLU A O 1
ATOM 3186 N N . ASP A 1 417 ? 14.457 6.531 -23.039 1.00 94.12 417 ASP A N 1
ATOM 3187 C CA . ASP A 1 417 ? 15.209 7.648 -22.469 1.00 94.12 417 ASP A CA 1
ATOM 3188 C C . ASP A 1 417 ? 14.936 7.731 -20.964 1.00 94.12 417 ASP A C 1
ATOM 3190 O O . ASP A 1 417 ? 13.860 8.170 -20.544 1.00 94.12 417 ASP A O 1
ATOM 3194 N N . LEU A 1 418 ? 15.891 7.247 -20.166 1.00 92.81 418 LEU A N 1
ATOM 3195 C CA . LEU A 1 418 ? 15.790 7.237 -18.706 1.00 92.81 418 LEU A CA 1
ATOM 3196 C C . LEU A 1 418 ? 15.910 8.637 -18.093 1.00 92.81 418 LEU A C 1
ATOM 3198 O O . LEU A 1 418 ? 15.530 8.812 -16.941 1.00 92.81 418 LEU A O 1
ATOM 3202 N N . ASP A 1 419 ? 16.352 9.651 -18.845 1.00 90.00 419 ASP A N 1
ATOM 3203 C CA . ASP A 1 419 ? 16.374 11.035 -18.352 1.00 90.00 419 ASP A CA 1
ATOM 3204 C C . ASP A 1 419 ? 14.956 11.556 -18.061 1.00 90.00 419 ASP A C 1
ATOM 3206 O O . ASP A 1 419 ? 14.750 12.384 -17.175 1.00 90.00 419 ASP A O 1
ATOM 3210 N N . LEU A 1 420 ? 13.948 11.020 -18.764 1.00 87.25 420 LEU A N 1
ATOM 3211 C CA . LEU A 1 420 ? 12.539 11.375 -18.552 1.00 87.25 420 LEU A CA 1
ATOM 3212 C C . LEU A 1 420 ? 11.943 10.793 -17.259 1.00 87.25 420 LEU A C 1
ATOM 3214 O O . LEU A 1 420 ? 10.844 11.198 -16.872 1.00 87.25 420 LEU A O 1
ATOM 3218 N N . HIS A 1 421 ? 12.666 9.887 -16.600 1.00 86.06 421 HIS A N 1
ATOM 3219 C CA . HIS A 1 421 ? 12.328 9.306 -15.304 1.00 86.06 421 HIS A CA 1
ATOM 3220 C C . HIS A 1 421 ? 13.250 9.920 -14.250 1.00 86.06 421 HIS A C 1
ATOM 3222 O O . HIS A 1 421 ? 14.331 9.409 -13.995 1.00 86.06 421 HIS A O 1
ATOM 3228 N N . ASP A 1 422 ? 12.880 11.083 -13.717 1.00 80.38 422 ASP A N 1
ATOM 3229 C CA . ASP A 1 422 ? 13.597 11.792 -12.642 1.00 80.38 422 ASP A CA 1
ATOM 3230 C C . ASP A 1 422 ? 15.095 12.062 -12.881 1.00 80.38 422 ASP A C 1
ATOM 3232 O O . ASP A 1 422 ? 15.895 12.215 -11.952 1.00 80.38 422 ASP A O 1
ATOM 3236 N N . ASN A 1 423 ? 15.485 12.243 -14.147 1.00 86.31 423 ASN A N 1
ATOM 3237 C CA . ASN A 1 423 ? 16.880 12.401 -14.565 1.00 86.31 423 ASN A CA 1
ATOM 3238 C C . ASN A 1 423 ? 17.755 11.207 -14.127 1.00 86.31 423 ASN A C 1
ATOM 3240 O O . ASN A 1 423 ? 18.904 11.397 -13.708 1.00 86.31 423 ASN A O 1
ATOM 3244 N N . PHE A 1 424 ? 17.209 9.986 -14.184 1.00 89.69 424 PHE A N 1
ATOM 3245 C CA . PHE A 1 424 ? 17.912 8.734 -13.871 1.00 89.69 424 PHE A CA 1
ATOM 3246 C C . PHE A 1 424 ? 18.968 8.360 -14.929 1.00 89.69 424 PHE A C 1
ATOM 3248 O O . PHE A 1 424 ? 19.691 7.374 -14.768 1.00 89.69 424 PHE A O 1
ATOM 3255 N N . ASP A 1 425 ? 19.086 9.145 -16.006 1.00 88.69 425 ASP A N 1
ATOM 3256 C CA . ASP A 1 425 ? 20.113 8.966 -17.032 1.00 88.69 425 ASP A CA 1
ATOM 3257 C C . ASP A 1 425 ? 21.500 8.833 -16.410 1.00 88.69 425 ASP A C 1
ATOM 3259 O O . ASP A 1 425 ? 21.921 9.688 -15.626 1.00 88.69 425 ASP A O 1
ATOM 3263 N N . ALA A 1 426 ? 22.222 7.777 -16.792 1.00 89.50 426 ALA A N 1
ATOM 3264 C CA . ALA A 1 426 ? 23.595 7.566 -16.353 1.00 89.50 426 ALA A CA 1
ATOM 3265 C C . ALA A 1 426 ? 23.756 7.537 -14.817 1.00 89.50 426 ALA A C 1
ATOM 3267 O O . ALA A 1 426 ? 24.750 8.028 -14.290 1.00 89.50 426 ALA A O 1
ATOM 3268 N N . ARG A 1 427 ? 22.776 6.974 -14.095 1.00 93.25 427 ARG A N 1
ATOM 3269 C CA . ARG A 1 427 ? 22.866 6.761 -12.637 1.00 93.25 427 ARG A CA 1
ATOM 3270 C C . ARG A 1 427 ? 22.804 5.307 -12.203 1.00 93.25 427 ARG A C 1
ATOM 3272 O O . ARG A 1 427 ? 23.019 5.011 -11.042 1.00 93.25 427 ARG A O 1
ATOM 3279 N N . CYS A 1 428 ? 22.432 4.394 -13.097 1.00 94.81 428 CYS A N 1
ATOM 3280 C CA . CYS A 1 428 ? 22.193 3.014 -12.698 1.00 94.81 428 CYS A CA 1
ATOM 3281 C C . CYS A 1 428 ? 23.497 2.321 -12.275 1.00 94.81 428 CYS A C 1
ATOM 3283 O O . CYS A 1 428 ? 24.377 2.102 -13.109 1.00 94.81 428 CYS A O 1
ATOM 3285 N N . SER A 1 429 ? 23.565 1.917 -11.008 1.00 94.75 429 SER A N 1
ATOM 3286 C CA . SER A 1 429 ? 24.713 1.233 -10.400 1.00 94.75 429 SER A CA 1
ATOM 3287 C C . SER A 1 429 ? 24.409 -0.220 -10.025 1.00 94.75 429 SER A C 1
ATOM 3289 O O . SER A 1 429 ? 25.300 -1.067 -10.035 1.00 94.75 429 SER A O 1
ATOM 3291 N N . SER A 1 430 ? 23.141 -0.576 -9.807 1.00 94.88 430 SER A N 1
ATOM 3292 C CA . SER A 1 430 ? 22.737 -1.975 -9.632 1.00 94.88 430 SER A CA 1
ATOM 3293 C C . SER A 1 430 ? 21.349 -2.261 -10.205 1.00 94.88 430 SER A C 1
ATOM 3295 O O . SER A 1 430 ? 20.577 -1.352 -10.516 1.00 94.88 430 SER A O 1
ATOM 3297 N N . ILE A 1 431 ? 21.042 -3.544 -10.403 1.00 95.19 431 ILE A N 1
ATOM 3298 C CA . ILE A 1 431 ? 19.767 -3.991 -10.974 1.00 95.19 431 ILE A CA 1
ATOM 3299 C C . ILE A 1 431 ? 19.330 -5.317 -10.358 1.00 95.19 431 ILE A C 1
ATOM 3301 O O . ILE A 1 431 ? 20.128 -6.240 -10.176 1.00 95.19 431 ILE A O 1
ATOM 3305 N N . ILE A 1 432 ? 18.030 -5.428 -10.111 1.00 93.50 432 ILE A N 1
ATOM 3306 C CA . ILE A 1 432 ? 17.345 -6.693 -9.862 1.00 93.50 432 ILE A CA 1
ATOM 3307 C C . ILE A 1 432 ? 16.344 -6.933 -10.990 1.00 93.50 432 ILE A C 1
ATOM 3309 O O . ILE A 1 432 ? 15.705 -6.007 -11.486 1.00 93.50 432 ILE A O 1
ATOM 3313 N N . TRP A 1 433 ? 16.229 -8.171 -11.452 1.00 93.56 433 TRP A N 1
ATOM 3314 C CA . TRP A 1 433 ? 15.289 -8.502 -12.512 1.00 93.56 433 TRP A CA 1
ATOM 3315 C C . TRP A 1 433 ? 14.721 -9.892 -12.345 1.00 93.56 433 TRP A C 1
ATOM 3317 O O . TRP A 1 433 ? 15.314 -10.784 -11.739 1.00 93.56 433 TRP A O 1
ATOM 3327 N N . ARG A 1 434 ? 13.568 -10.093 -12.963 1.00 90.44 434 ARG A N 1
ATOM 3328 C CA . ARG A 1 434 ? 12.952 -11.395 -13.119 1.00 90.44 434 ARG A CA 1
ATOM 3329 C C . ARG A 1 434 ? 12.418 -11.486 -14.532 1.00 90.44 434 ARG A C 1
ATOM 3331 O O . ARG A 1 434 ? 11.574 -10.700 -14.939 1.00 90.44 434 ARG A O 1
ATOM 3338 N N . LEU A 1 435 ? 12.899 -12.473 -15.275 1.00 88.62 435 LEU A N 1
ATOM 3339 C CA . LEU A 1 435 ? 12.504 -12.685 -16.663 1.00 88.62 435 LEU A CA 1
ATOM 3340 C C . LEU A 1 435 ? 12.249 -14.183 -16.896 1.00 88.62 435 LEU A C 1
ATOM 3342 O O . LEU A 1 435 ? 13.035 -15.014 -16.419 1.00 88.62 435 LEU A O 1
ATOM 3346 N N . PRO A 1 436 ? 11.181 -14.558 -17.624 1.00 86.06 436 PRO A N 1
ATOM 3347 C CA . PRO A 1 436 ? 10.967 -15.922 -18.090 1.00 86.06 436 PRO A CA 1
ATOM 3348 C C . PRO A 1 436 ? 12.152 -16.463 -18.899 1.00 86.06 436 PRO A C 1
ATOM 3350 O O . PRO A 1 436 ? 12.907 -15.719 -19.524 1.00 86.06 436 PRO A O 1
ATOM 3353 N N . VAL A 1 437 ? 12.291 -17.791 -18.936 1.00 84.44 437 VAL A N 1
ATOM 3354 C CA . VAL A 1 437 ? 13.306 -18.454 -19.769 1.00 84.44 437 VAL A CA 1
ATOM 3355 C C . VAL A 1 437 ? 13.110 -18.080 -21.242 1.00 84.44 437 VAL A C 1
ATOM 3357 O O . VAL A 1 437 ? 12.042 -18.310 -21.808 1.00 84.44 437 VAL A O 1
ATOM 3360 N N . GLY A 1 438 ? 14.167 -17.565 -21.876 1.00 84.38 438 GLY A N 1
ATOM 3361 C CA . GLY A 1 438 ? 14.161 -17.155 -23.287 1.00 84.38 438 GLY A CA 1
ATOM 3362 C C . GLY A 1 438 ? 13.802 -15.685 -23.527 1.00 84.38 438 GLY A C 1
ATOM 3363 O O . GLY A 1 438 ? 13.911 -15.215 -24.662 1.00 84.38 438 GLY A O 1
ATOM 3364 N N . GLU A 1 439 ? 13.428 -14.958 -22.475 1.00 88.69 439 GLU A N 1
ATOM 3365 C CA . GLU A 1 439 ? 13.343 -13.499 -22.486 1.00 88.69 439 GLU A CA 1
ATOM 3366 C C . GLU A 1 439 ? 14.651 -12.882 -21.985 1.00 88.69 439 GLU A C 1
ATOM 3368 O O . GLU A 1 439 ? 15.463 -13.528 -21.319 1.00 88.69 439 GLU A O 1
ATOM 3373 N N . SER A 1 440 ? 14.883 -11.628 -22.346 1.00 92.81 440 SER A N 1
ATOM 3374 C CA . SER A 1 440 ? 16.029 -10.848 -21.904 1.00 92.81 440 SER A CA 1
ATOM 3375 C C . SER A 1 440 ? 15.664 -9.376 -21.761 1.00 92.81 440 SER A C 1
ATOM 3377 O O . SER A 1 440 ? 14.658 -8.907 -22.289 1.00 92.81 440 SER A O 1
ATOM 3379 N N . ILE A 1 441 ? 16.495 -8.626 -21.055 1.00 95.31 441 ILE A N 1
ATOM 3380 C CA . ILE A 1 441 ? 16.519 -7.165 -21.129 1.00 95.31 441 ILE A CA 1
ATOM 3381 C C . ILE A 1 441 ? 17.852 -6.731 -21.720 1.00 95.31 441 ILE A C 1
ATOM 3383 O O . ILE A 1 441 ? 18.873 -7.397 -21.549 1.00 95.31 441 ILE A O 1
ATOM 3387 N N . ILE A 1 442 ? 17.830 -5.632 -22.468 1.00 96.38 442 ILE A N 1
ATOM 3388 C CA . ILE A 1 442 ? 19.025 -5.018 -23.041 1.00 96.38 442 ILE A CA 1
ATOM 3389 C C . ILE A 1 442 ? 19.147 -3.620 -22.461 1.00 96.38 442 ILE A C 1
ATOM 3391 O O . ILE A 1 442 ? 18.332 -2.755 -22.787 1.00 96.38 442 ILE A O 1
ATOM 3395 N N . LEU A 1 443 ? 20.170 -3.424 -21.636 1.00 96.62 443 LEU A N 1
ATOM 3396 C CA . LEU A 1 443 ? 20.581 -2.140 -21.074 1.00 96.62 443 LEU A CA 1
ATOM 3397 C C . LEU A 1 443 ? 21.509 -1.470 -22.091 1.00 96.62 443 LEU A C 1
ATOM 3399 O O . LEU A 1 443 ? 22.453 -2.111 -22.545 1.00 96.62 443 LEU A O 1
ATOM 3403 N N . ASN A 1 444 ? 21.239 -0.233 -22.499 1.00 97.31 444 ASN A N 1
ATOM 3404 C CA . ASN A 1 444 ? 21.991 0.442 -23.558 1.00 97.31 444 ASN A CA 1
ATOM 3405 C C . ASN A 1 444 ? 22.650 1.724 -23.042 1.00 97.31 444 ASN A C 1
ATOM 3407 O O . ASN A 1 444 ? 22.080 2.435 -22.212 1.00 97.31 444 ASN A O 1
ATOM 3411 N N . GLU A 1 445 ? 23.839 2.009 -23.575 1.00 96.81 445 GLU A N 1
ATOM 3412 C CA . GLU A 1 445 ? 24.666 3.160 -23.182 1.00 96.81 445 GLU A CA 1
ATOM 3413 C C . GLU A 1 445 ? 24.158 4.508 -23.696 1.00 96.81 445 GLU A C 1
ATOM 3415 O O . GLU A 1 445 ? 24.611 5.555 -23.245 1.00 96.81 445 GLU A O 1
ATOM 3420 N N . GLU A 1 446 ? 23.268 4.497 -24.686 1.00 97.19 446 GLU A N 1
ATOM 3421 C CA . GLU A 1 446 ? 22.707 5.709 -25.270 1.00 97.19 446 GLU A CA 1
ATOM 3422 C C . GLU A 1 446 ? 21.175 5.647 -25.270 1.00 97.19 446 GLU A C 1
ATOM 3424 O O . GLU A 1 446 ? 20.591 4.550 -25.290 1.00 97.19 446 GLU A O 1
ATOM 3429 N N . PRO A 1 447 ? 20.498 6.808 -25.293 1.00 96.81 447 PRO A N 1
ATOM 3430 C CA . PRO A 1 447 ? 19.060 6.863 -25.497 1.00 96.81 447 PRO A CA 1
ATOM 3431 C C . PRO A 1 447 ? 18.649 6.216 -26.830 1.00 96.81 447 PRO A C 1
ATOM 3433 O O . PRO A 1 447 ? 19.452 6.002 -27.745 1.00 96.81 447 PRO A O 1
ATOM 3436 N N . TYR A 1 448 ? 17.362 5.920 -26.967 1.00 96.00 448 TYR A N 1
ATOM 3437 C CA . TYR A 1 448 ? 16.742 5.314 -28.147 1.00 96.00 448 TYR A CA 1
ATOM 3438 C C . TYR A 1 448 ? 17.296 3.928 -28.494 1.00 96.00 448 TYR A C 1
ATOM 3440 O O . TYR A 1 448 ? 17.315 3.528 -29.663 1.00 96.00 448 TYR A O 1
ATOM 3448 N N . PHE A 1 449 ? 17.727 3.183 -27.471 1.00 96.44 449 PHE A N 1
ATOM 3449 C CA . PHE A 1 449 ? 18.276 1.830 -27.580 1.00 96.44 449 PHE A CA 1
ATOM 3450 C C . PHE A 1 449 ? 19.512 1.745 -28.490 1.00 96.44 449 PHE A C 1
ATOM 3452 O O . PHE A 1 449 ? 19.651 0.803 -29.285 1.00 96.44 449 PHE A O 1
ATOM 3459 N N . GLN A 1 450 ? 20.368 2.767 -28.416 1.00 96.88 450 GLN A N 1
ATOM 3460 C CA . GLN A 1 450 ? 21.595 2.901 -29.204 1.00 96.88 450 GLN A CA 1
ATOM 3461 C C . GLN A 1 450 ? 22.845 2.644 -28.350 1.00 96.88 450 GLN A C 1
ATOM 3463 O O . GLN A 1 450 ? 22.770 2.474 -27.139 1.00 96.88 450 GLN A O 1
ATOM 3468 N N . GLY A 1 451 ? 24.016 2.637 -28.989 1.00 96.19 451 GLY A N 1
ATOM 3469 C CA . GLY A 1 451 ? 25.288 2.395 -28.304 1.00 96.19 451 GLY A CA 1
ATOM 3470 C C . GLY A 1 451 ? 25.566 0.910 -28.075 1.00 96.19 451 GLY A C 1
ATOM 3471 O O . GLY A 1 451 ? 25.003 0.044 -28.754 1.00 96.19 451 GLY A O 1
ATOM 3472 N N . ALA A 1 452 ? 26.495 0.613 -27.165 1.00 95.81 452 ALA A N 1
ATOM 3473 C CA . ALA A 1 452 ? 26.700 -0.763 -26.730 1.00 95.81 452 ALA A CA 1
ATOM 3474 C C . ALA A 1 452 ? 25.513 -1.219 -25.869 1.00 95.81 452 ALA A C 1
ATOM 3476 O O . ALA A 1 452 ? 24.850 -0.398 -25.234 1.00 95.81 452 ALA A O 1
ATOM 3477 N N . GLY A 1 453 ? 25.253 -2.529 -25.860 1.00 95.25 453 GLY A N 1
ATOM 3478 C CA . GLY A 1 453 ? 24.176 -3.134 -25.081 1.00 95.25 453 GLY A CA 1
ATOM 3479 C C . GLY A 1 453 ? 24.679 -4.259 -24.178 1.00 95.25 453 GLY A C 1
ATOM 3480 O O . GLY A 1 453 ? 25.416 -5.130 -24.646 1.00 95.25 453 GLY A O 1
ATOM 3481 N N . LEU A 1 454 ? 24.242 -4.264 -22.920 1.00 95.12 454 LEU A N 1
ATOM 3482 C CA . LEU A 1 454 ? 24.393 -5.364 -21.974 1.00 95.12 454 LEU A CA 1
ATOM 3483 C C . LEU A 1 454 ? 23.102 -6.177 -21.970 1.00 95.12 454 LEU A C 1
ATOM 3485 O O . LEU A 1 454 ? 22.027 -5.656 -21.679 1.00 95.12 454 LEU A O 1
ATOM 3489 N N . VAL A 1 455 ? 23.210 -7.455 -22.325 1.00 94.81 455 VAL A N 1
ATOM 3490 C CA . VAL A 1 455 ? 22.071 -8.376 -22.368 1.00 94.81 455 VAL A CA 1
ATOM 3491 C C . VAL A 1 455 ? 22.009 -9.148 -21.058 1.00 94.81 455 VAL A C 1
ATOM 3493 O O . VAL A 1 455 ? 22.961 -9.847 -20.717 1.00 94.81 455 VAL A O 1
ATOM 3496 N N . LEU A 1 456 ? 20.881 -9.058 -20.358 1.00 95.00 456 LEU A N 1
ATOM 3497 C CA . LEU A 1 456 ? 20.591 -9.849 -19.166 1.00 95.00 456 LEU A CA 1
ATOM 3498 C C . LEU A 1 456 ? 19.487 -10.849 -19.499 1.00 95.00 456 LEU A C 1
ATOM 3500 O O . LEU A 1 456 ? 18.393 -10.466 -19.910 1.00 95.00 456 LEU A O 1
ATOM 3504 N N . GLU A 1 457 ? 19.793 -12.136 -19.375 1.00 91.81 457 GLU A N 1
ATOM 3505 C CA . GLU A 1 457 ? 18.875 -13.215 -19.737 1.00 91.81 457 GLU A CA 1
ATOM 3506 C C . GLU A 1 457 ? 17.982 -13.626 -18.561 1.00 91.81 457 GLU A C 1
ATOM 3508 O O . GLU A 1 457 ? 18.365 -13.551 -17.389 1.00 91.81 457 GLU A O 1
ATOM 3513 N N . GLY A 1 458 ? 16.778 -14.084 -18.894 1.00 89.12 458 GLY A N 1
ATOM 3514 C CA . GLY A 1 458 ? 15.847 -14.691 -17.962 1.00 89.12 458 GLY A CA 1
ATOM 3515 C C . GLY A 1 458 ? 16.065 -16.182 -17.785 1.00 89.12 458 GLY A C 1
ATOM 3516 O O . GLY A 1 458 ? 16.258 -16.927 -18.749 1.00 89.12 458 GLY A O 1
ATOM 3517 N N . ASN A 1 459 ? 15.974 -16.630 -16.536 1.00 86.94 459 ASN A N 1
ATOM 3518 C CA . ASN A 1 459 ? 15.989 -18.044 -16.170 1.00 86.94 459 ASN A CA 1
ATOM 3519 C C . ASN A 1 459 ? 14.725 -18.476 -15.398 1.00 86.94 459 ASN A C 1
ATOM 3521 O O . ASN A 1 459 ? 14.666 -19.604 -14.916 1.00 86.94 459 ASN A O 1
ATOM 3525 N N . GLY A 1 460 ? 13.720 -17.599 -15.291 1.00 83.88 460 GLY A N 1
ATOM 3526 C CA . GLY A 1 460 ? 12.494 -17.827 -14.524 1.00 83.88 460 GLY A CA 1
ATOM 3527 C C . GLY A 1 460 ? 12.596 -17.511 -13.028 1.00 83.88 460 GLY A C 1
ATOM 3528 O O . GLY A 1 460 ? 11.588 -17.604 -12.333 1.00 83.88 460 GLY A O 1
ATOM 3529 N N . HIS A 1 461 ? 13.769 -17.113 -12.533 1.00 86.38 461 HIS A N 1
ATOM 3530 C CA . HIS A 1 461 ? 13.989 -16.705 -11.148 1.00 86.38 461 HIS A CA 1
ATOM 3531 C C . HIS A 1 461 ? 14.349 -15.220 -11.057 1.00 86.38 461 HIS A C 1
ATOM 3533 O O . HIS A 1 461 ? 14.711 -14.587 -12.051 1.00 86.38 461 HIS A O 1
ATOM 3539 N N . VAL A 1 462 ? 14.234 -14.670 -9.847 1.00 88.50 462 VAL A N 1
ATOM 3540 C CA . VAL A 1 462 ? 14.780 -13.348 -9.529 1.00 88.50 462 VAL A CA 1
ATOM 3541 C C . VAL A 1 462 ? 16.305 -13.442 -9.555 1.00 88.50 462 VAL A C 1
ATOM 3543 O O . VAL A 1 462 ? 16.885 -14.372 -8.993 1.00 88.50 462 VAL A O 1
ATOM 3546 N N . ARG A 1 463 ? 16.931 -12.492 -10.237 1.00 91.31 463 ARG A N 1
ATOM 3547 C CA . ARG A 1 463 ? 18.368 -12.373 -10.478 1.00 91.31 463 ARG A CA 1
ATOM 3548 C C . ARG A 1 463 ? 18.807 -10.980 -10.067 1.00 91.31 463 ARG A C 1
ATOM 3550 O O . ARG A 1 463 ? 18.011 -10.042 -10.117 1.00 91.31 463 ARG A O 1
ATOM 3557 N N . TYR A 1 464 ? 20.061 -10.842 -9.676 1.00 92.75 464 TYR A N 1
ATOM 3558 C CA . TYR A 1 464 ? 20.584 -9.560 -9.224 1.00 92.75 464 TYR A CA 1
ATOM 3559 C C . TYR A 1 464 ? 22.008 -9.327 -9.710 1.00 92.75 464 TYR A C 1
ATOM 3561 O O . TYR A 1 464 ? 22.801 -10.254 -9.888 1.00 92.75 464 TYR A O 1
ATOM 3569 N N . LEU A 1 465 ? 22.336 -8.058 -9.907 1.00 94.38 465 LEU A N 1
ATOM 3570 C CA . LEU A 1 465 ? 23.676 -7.579 -10.192 1.00 94.38 465 LEU A CA 1
ATOM 3571 C C . LEU A 1 465 ? 23.927 -6.401 -9.257 1.00 94.38 465 LEU A C 1
ATOM 3573 O O . LEU A 1 465 ? 23.337 -5.336 -9.423 1.00 94.38 465 LEU A O 1
ATOM 3577 N N . ALA A 1 466 ? 24.725 -6.654 -8.221 1.00 92.69 466 ALA A N 1
ATOM 3578 C CA . ALA A 1 466 ? 24.887 -5.744 -7.089 1.00 92.69 466 ALA A CA 1
ATOM 3579 C C . ALA A 1 466 ? 25.767 -4.537 -7.403 1.00 92.69 466 ALA A C 1
ATOM 3581 O O . ALA A 1 466 ? 25.690 -3.552 -6.687 1.00 92.69 466 ALA A O 1
ATOM 3582 N N . ASP A 1 467 ? 26.583 -4.618 -8.445 1.00 93.06 467 ASP A N 1
ATOM 3583 C CA . ASP A 1 467 ? 27.506 -3.558 -8.837 1.00 93.06 467 ASP A CA 1
ATOM 3584 C C . ASP A 1 467 ? 27.783 -3.698 -10.346 1.00 93.06 467 ASP A C 1
ATOM 3586 O O . ASP A 1 467 ? 28.363 -4.687 -10.810 1.00 93.06 467 ASP A O 1
ATOM 3590 N N . LEU A 1 468 ? 27.304 -2.740 -11.135 1.00 93.50 468 LEU A N 1
ATOM 3591 C CA . LEU A 1 468 ? 27.481 -2.698 -12.589 1.00 93.50 468 LEU A CA 1
ATOM 3592 C C . LEU A 1 468 ? 28.920 -2.339 -13.011 1.00 93.50 468 LEU A C 1
ATOM 3594 O O . LEU A 1 468 ? 29.288 -2.558 -14.168 1.00 93.50 468 LEU A O 1
ATOM 3598 N N . GLU A 1 469 ? 29.757 -1.836 -12.104 1.00 90.31 469 GLU A N 1
ATOM 3599 C CA . GLU A 1 469 ? 31.183 -1.592 -12.330 1.00 90.31 469 GLU A CA 1
ATOM 3600 C C . GLU A 1 469 ? 32.033 -2.851 -12.131 1.00 90.31 469 GLU A C 1
ATOM 3602 O O . GLU A 1 469 ? 33.026 -3.035 -12.845 1.00 90.31 469 GLU A O 1
ATOM 3607 N N . ALA A 1 470 ? 31.676 -3.726 -11.182 1.00 85.00 470 ALA A N 1
ATOM 3608 C CA . ALA A 1 470 ? 32.544 -4.844 -10.808 1.00 85.00 470 ALA A CA 1
ATOM 3609 C C . ALA A 1 470 ? 31.864 -6.048 -10.116 1.00 85.00 470 ALA A C 1
ATOM 3611 O O . ALA A 1 470 ? 32.425 -6.601 -9.162 1.00 85.00 470 ALA A O 1
ATOM 3612 N N . SER A 1 471 ? 30.725 -6.551 -10.611 1.00 83.25 471 SER A N 1
ATOM 3613 C CA . SER A 1 471 ? 30.101 -7.764 -10.046 1.00 83.25 471 SER A CA 1
ATOM 3614 C C . SER A 1 471 ? 29.806 -8.892 -11.033 1.00 83.25 471 SER A C 1
ATOM 3616 O O . SER A 1 471 ? 29.663 -8.731 -12.245 1.00 83.25 471 SER A O 1
ATOM 3618 N N . PHE A 1 472 ? 29.737 -10.097 -10.470 1.00 85.56 472 PHE A N 1
ATOM 3619 C CA . PHE A 1 472 ? 29.185 -11.259 -11.150 1.00 85.56 472 PHE A CA 1
ATOM 3620 C C . PHE A 1 472 ? 27.673 -11.289 -10.952 1.00 85.56 472 PHE A C 1
ATOM 3622 O O . PHE A 1 472 ? 27.189 -10.970 -9.863 1.00 85.56 472 PHE A O 1
ATOM 3629 N N . ILE A 1 473 ? 26.940 -11.765 -11.958 1.00 84.69 473 ILE A N 1
ATOM 3630 C CA . ILE A 1 473 ? 25.505 -12.030 -11.807 1.00 84.69 473 ILE A CA 1
ATOM 3631 C C . ILE A 1 473 ? 25.283 -12.985 -10.623 1.00 84.69 473 ILE A C 1
ATOM 3633 O O . ILE A 1 473 ? 26.009 -13.966 -10.445 1.00 84.69 473 ILE A O 1
ATOM 3637 N N . ASP A 1 474 ? 24.296 -12.666 -9.792 1.00 84.75 474 ASP A N 1
ATOM 3638 C CA . ASP A 1 474 ? 23.947 -13.352 -8.547 1.00 84.75 474 ASP A CA 1
ATOM 3639 C C . ASP A 1 474 ? 25.090 -13.432 -7.515 1.00 84.75 474 ASP A C 1
ATOM 3641 O O . ASP A 1 474 ? 25.060 -14.265 -6.604 1.00 84.75 474 ASP A O 1
ATOM 3645 N N . ASN A 1 475 ? 26.119 -12.585 -7.638 1.00 82.19 475 ASN A N 1
ATOM 3646 C CA . ASN A 1 475 ? 27.379 -12.704 -6.896 1.00 82.19 475 ASN A CA 1
ATOM 3647 C C . ASN A 1 475 ? 28.046 -14.085 -7.063 1.00 82.19 475 ASN A C 1
ATOM 3649 O O . ASN A 1 475 ? 28.763 -14.556 -6.176 1.00 82.19 475 ASN A O 1
ATOM 3653 N N . ASN A 1 476 ? 27.814 -14.752 -8.198 1.00 83.69 476 ASN A N 1
ATOM 3654 C CA . ASN A 1 476 ? 28.318 -16.088 -8.477 1.00 83.69 476 ASN A CA 1
ATOM 3655 C C . ASN A 1 476 ? 29.496 -16.031 -9.468 1.00 83.69 476 ASN A C 1
ATOM 3657 O O . ASN A 1 476 ? 29.274 -15.807 -10.653 1.00 83.69 476 ASN A O 1
ATOM 3661 N N . PRO A 1 477 ? 30.742 -16.329 -9.053 1.00 82.94 477 PRO A N 1
ATOM 3662 C CA . PRO A 1 477 ? 31.910 -16.298 -9.943 1.00 82.94 477 PRO A CA 1
ATOM 3663 C C . PRO A 1 477 ? 31.859 -17.262 -11.139 1.00 82.94 477 PRO A C 1
ATOM 3665 O O . PRO A 1 477 ? 32.729 -17.203 -12.007 1.00 82.94 477 PRO A O 1
ATOM 3668 N N . ALA A 1 478 ? 30.908 -18.203 -11.159 1.00 80.62 478 ALA A N 1
ATOM 3669 C CA . ALA A 1 478 ? 30.663 -19.076 -12.306 1.00 80.62 478 ALA A CA 1
ATOM 3670 C C . ALA A 1 478 ? 29.802 -18.417 -13.400 1.00 80.62 478 ALA A C 1
ATOM 3672 O O . ALA A 1 478 ? 29.754 -18.932 -14.517 1.00 80.62 478 ALA A O 1
ATOM 3673 N N . GLU A 1 479 ? 29.119 -17.320 -13.078 1.00 86.69 479 GLU A N 1
ATOM 3674 C CA . GLU A 1 479 ? 28.324 -16.517 -14.005 1.00 86.69 479 GLU A CA 1
ATOM 3675 C C . GLU A 1 479 ? 29.191 -15.447 -14.693 1.00 86.69 479 GLU A C 1
ATOM 3677 O O . GLU A 1 479 ? 30.381 -15.289 -14.405 1.00 86.69 479 GLU A O 1
ATOM 3682 N N . ALA A 1 480 ? 28.606 -14.715 -15.644 1.00 79.44 480 ALA A N 1
ATOM 3683 C CA . ALA A 1 480 ? 29.307 -13.645 -16.344 1.00 79.44 480 ALA A CA 1
ATOM 3684 C C . ALA A 1 480 ? 29.697 -12.506 -15.384 1.00 79.44 480 ALA A C 1
ATOM 3686 O O . ALA A 1 480 ? 28.871 -12.025 -14.607 1.00 79.44 480 ALA A O 1
ATOM 3687 N N . LEU A 1 481 ? 30.956 -12.064 -15.476 1.00 85.00 481 LEU A N 1
ATOM 3688 C CA . LEU A 1 481 ? 31.398 -10.798 -14.897 1.00 85.00 481 LEU A CA 1
ATOM 3689 C C . LEU A 1 481 ? 30.853 -9.659 -15.757 1.00 85.00 481 LEU A C 1
ATOM 3691 O O . LEU A 1 481 ? 31.100 -9.634 -16.967 1.00 85.00 481 LEU A O 1
ATOM 3695 N N . VAL A 1 482 ? 30.155 -8.724 -15.126 1.00 85.06 482 VAL A N 1
ATOM 3696 C CA . VAL A 1 482 ? 29.805 -7.435 -15.714 1.00 85.06 482 VAL A CA 1
ATOM 3697 C C . VAL A 1 482 ? 30.749 -6.402 -15.112 1.00 85.06 482 VAL A C 1
ATOM 3699 O O . VAL A 1 482 ? 30.934 -6.362 -13.898 1.00 85.06 482 VAL A O 1
ATOM 3702 N N . SER A 1 483 ? 31.401 -5.617 -15.965 1.00 88.06 483 SER A N 1
ATOM 3703 C CA . SER A 1 483 ? 32.298 -4.554 -15.522 1.00 88.06 483 SER A CA 1
ATOM 3704 C C . SER A 1 483 ? 32.227 -3.348 -16.441 1.00 88.06 483 SER A C 1
ATOM 3706 O O . SER A 1 483 ? 31.959 -3.507 -17.636 1.00 88.06 483 SER A O 1
ATOM 3708 N N . ASP A 1 484 ? 32.537 -2.175 -15.896 1.00 90.00 484 ASP A N 1
ATOM 3709 C CA . ASP A 1 484 ? 32.519 -0.884 -16.589 1.00 90.00 484 ASP A CA 1
ATOM 3710 C C . ASP A 1 484 ? 31.123 -0.487 -17.129 1.00 90.00 484 ASP A C 1
ATOM 3712 O O . ASP A 1 484 ? 31.038 0.131 -18.193 1.00 90.00 484 ASP A O 1
ATOM 3716 N N . TRP A 1 485 ? 30.020 -0.872 -16.471 1.00 91.69 485 TRP A N 1
ATOM 3717 C CA . TRP A 1 485 ? 28.642 -0.518 -16.872 1.00 91.69 485 TRP A CA 1
ATOM 3718 C C . TRP A 1 485 ? 27.909 0.421 -15.905 1.00 91.69 485 TRP A C 1
ATOM 3720 O O . TRP A 1 485 ? 26.813 0.876 -16.252 1.00 91.69 485 TRP A O 1
ATOM 3730 N N . GLY A 1 486 ? 28.478 0.707 -14.733 1.00 86.56 486 GLY A N 1
ATOM 3731 C CA . GLY A 1 486 ? 27.869 1.616 -13.763 1.00 86.56 486 GLY A CA 1
ATOM 3732 C C . GLY A 1 486 ? 27.713 3.009 -14.354 1.00 86.56 486 GLY A C 1
ATOM 3733 O O . GLY A 1 486 ? 28.519 3.449 -15.172 1.00 86.56 486 GLY A O 1
ATOM 3734 N N . ASP A 1 487 ? 26.604 3.669 -14.034 1.00 89.94 487 ASP A N 1
ATOM 3735 C CA . ASP A 1 487 ? 26.303 5.034 -14.471 1.00 89.94 487 ASP A CA 1
ATOM 3736 C C . ASP A 1 487 ? 26.347 5.242 -15.999 1.00 89.94 487 ASP A C 1
ATOM 3738 O O . ASP A 1 487 ? 26.470 6.358 -16.497 1.00 89.94 487 ASP A O 1
ATOM 3742 N N . ARG A 1 488 ? 26.242 4.175 -16.800 1.00 93.69 488 ARG A N 1
ATOM 3743 C CA . ARG A 1 488 ? 26.248 4.268 -18.273 1.00 93.69 488 ARG A CA 1
ATOM 3744 C C . ARG A 1 488 ? 24.894 3.999 -18.895 1.00 93.69 488 ARG A C 1
ATOM 3746 O O . ARG A 1 488 ? 24.724 4.259 -20.079 1.00 93.69 488 ARG A O 1
ATOM 3753 N N . ILE A 1 489 ? 23.947 3.456 -18.139 1.00 95.81 489 ILE A N 1
ATOM 3754 C CA . ILE A 1 489 ? 22.663 3.007 -18.679 1.00 95.81 489 ILE A CA 1
ATOM 3755 C C . ILE A 1 489 ? 21.746 4.209 -18.899 1.00 95.81 489 ILE A C 1
ATOM 3757 O O . ILE A 1 489 ? 21.468 4.966 -17.971 1.00 95.81 489 ILE A O 1
ATOM 3761 N N . LYS A 1 490 ? 21.261 4.341 -20.136 1.00 96.75 490 LYS A N 1
ATOM 3762 C CA . LYS A 1 490 ? 20.417 5.461 -20.587 1.00 96.75 490 LYS A CA 1
ATOM 3763 C C . LYS A 1 490 ? 19.094 5.034 -21.201 1.00 96.75 490 LYS A C 1
ATOM 3765 O O . LYS A 1 490 ? 18.162 5.823 -21.318 1.00 96.75 490 LYS A O 1
ATOM 3770 N N . SER A 1 491 ? 19.007 3.779 -21.634 1.00 96.75 491 SER A N 1
ATOM 3771 C CA . SER A 1 491 ? 17.766 3.185 -22.123 1.00 96.75 491 SER A CA 1
ATOM 3772 C C . SER A 1 491 ? 17.753 1.677 -21.917 1.00 96.75 491 SER A C 1
ATOM 3774 O O . SER A 1 491 ? 18.796 1.018 -21.953 1.00 96.75 491 SER A O 1
ATOM 3776 N N . VAL A 1 492 ? 16.568 1.102 -21.742 1.00 96.38 492 VAL A N 1
ATOM 3777 C CA . VAL A 1 492 ? 16.380 -0.333 -21.501 1.00 96.38 492 VAL A CA 1
ATOM 3778 C C . VAL A 1 492 ? 15.299 -0.869 -22.421 1.00 96.38 492 VAL A C 1
ATOM 3780 O O . VAL A 1 492 ? 14.325 -0.196 -22.706 1.00 96.38 492 VAL A O 1
ATOM 3783 N N . ARG A 1 493 ? 15.414 -2.099 -22.907 1.00 94.62 493 ARG A N 1
ATOM 3784 C CA . ARG A 1 493 ? 14.288 -2.742 -23.598 1.00 94.62 493 ARG A CA 1
ATOM 3785 C C . ARG A 1 493 ? 14.178 -4.199 -23.228 1.00 94.62 493 ARG A C 1
ATOM 3787 O O . ARG A 1 493 ? 15.189 -4.894 -23.162 1.00 94.62 493 ARG A O 1
ATOM 3794 N N . PHE A 1 494 ? 12.948 -4.673 -23.105 1.00 92.38 494 PHE A N 1
ATOM 3795 C CA . PHE A 1 494 ? 12.673 -6.099 -23.161 1.00 92.38 494 PHE A CA 1
ATOM 3796 C C . PHE A 1 494 ? 13.016 -6.628 -24.559 1.00 92.38 494 PHE A C 1
ATOM 3798 O O . PHE A 1 494 ? 12.684 -6.030 -25.587 1.00 92.38 494 PHE A O 1
ATOM 3805 N N . ALA A 1 495 ? 13.721 -7.746 -24.595 1.00 88.44 495 ALA A N 1
ATOM 3806 C CA . ALA A 1 495 ? 14.163 -8.449 -25.781 1.00 88.44 495 ALA A CA 1
ATOM 3807 C C . ALA A 1 495 ? 13.920 -9.955 -25.613 1.00 88.44 495 ALA A C 1
ATOM 3809 O O . ALA A 1 495 ? 13.609 -10.449 -24.536 1.00 88.44 495 ALA A O 1
ATOM 3810 N N . GLY A 1 496 ? 14.023 -10.697 -26.712 1.00 73.00 496 GLY A N 1
ATOM 3811 C CA . GLY A 1 496 ? 13.776 -12.137 -26.722 1.00 73.00 496 GLY A CA 1
ATOM 3812 C C . GLY A 1 496 ? 12.602 -12.534 -27.608 1.00 73.00 496 GLY A C 1
ATOM 3813 O O . GLY A 1 496 ? 11.702 -11.751 -27.922 1.00 73.00 496 GLY A O 1
ATOM 3814 N N . GLN A 1 497 ? 12.660 -13.774 -28.087 1.00 48.72 497 GLN A N 1
ATOM 3815 C CA . GLN A 1 497 ? 11.525 -14.412 -28.733 1.00 48.72 497 GLN A CA 1
ATOM 3816 C C . GLN A 1 497 ? 10.684 -15.005 -27.620 1.00 48.72 497 GLN A C 1
ATOM 3818 O O . GLN A 1 497 ? 11.181 -15.846 -26.880 1.00 48.72 497 GLN A O 1
ATOM 3823 N N . CYS A 1 498 ? 9.414 -14.617 -27.534 1.00 48.25 498 CYS A N 1
ATOM 3824 C CA . CYS A 1 498 ? 8.454 -15.385 -26.759 1.00 48.25 498 CYS A CA 1
ATOM 3825 C C . CYS A 1 498 ? 8.547 -16.828 -27.279 1.00 48.25 498 CYS A C 1
ATOM 3827 O O . CYS A 1 498 ? 8.157 -17.104 -28.421 1.00 48.25 498 CYS A O 1
ATOM 3829 N N . VAL A 1 499 ? 9.159 -17.730 -26.505 1.00 44.59 499 VAL A N 1
ATOM 3830 C CA . VAL A 1 499 ? 9.228 -19.151 -26.845 1.00 44.59 499 VAL A CA 1
ATOM 3831 C C . VAL A 1 499 ? 7.841 -19.693 -26.548 1.00 44.59 499 VAL A C 1
ATOM 3833 O O . VAL A 1 499 ? 7.610 -20.382 -25.560 1.00 44.59 499 VAL A O 1
ATOM 3836 N N . GLY A 1 500 ? 6.873 -19.313 -27.384 1.00 44.94 500 GLY A N 1
ATOM 3837 C CA . GLY A 1 500 ? 5.551 -19.896 -27.338 1.00 44.94 500 GLY A CA 1
ATOM 3838 C C . GLY A 1 500 ? 5.737 -21.404 -27.399 1.00 44.94 500 GLY A C 1
ATOM 3839 O O . GLY A 1 500 ? 6.461 -21.906 -28.267 1.00 44.94 500 GLY A O 1
ATOM 3840 N N . GLN A 1 501 ? 5.119 -22.131 -26.467 1.00 40.16 501 GLN A N 1
ATOM 3841 C CA . GLN A 1 501 ? 4.996 -23.572 -26.605 1.00 40.16 501 GLN A CA 1
ATOM 3842 C C . GLN A 1 501 ? 4.474 -23.844 -28.016 1.00 40.16 501 GLN A C 1
ATOM 3844 O O . GLN A 1 501 ? 3.364 -23.444 -28.372 1.00 40.16 501 GLN A O 1
ATOM 3849 N N . ALA A 1 502 ? 5.281 -24.505 -28.841 1.00 39.78 502 ALA A N 1
ATOM 3850 C CA . ALA A 1 502 ? 4.816 -24.999 -30.120 1.00 39.78 502 ALA A CA 1
ATOM 3851 C C . ALA A 1 502 ? 3.790 -26.101 -29.830 1.00 39.78 502 ALA A C 1
ATOM 3853 O O . ALA A 1 502 ? 4.140 -27.272 -29.683 1.00 39.78 502 ALA A O 1
ATOM 3854 N N . VAL A 1 503 ? 2.515 -25.733 -29.713 1.00 43.19 503 VAL A N 1
ATOM 3855 C CA . VAL A 1 503 ? 1.431 -26.705 -29.597 1.00 43.19 503 VAL A CA 1
ATOM 3856 C C . VAL A 1 503 ? 1.261 -27.345 -30.969 1.00 43.19 503 VAL A C 1
ATOM 3858 O O . VAL A 1 503 ? 0.601 -26.820 -31.865 1.00 43.19 503 VAL A O 1
ATOM 3861 N N . ALA A 1 504 ? 1.912 -28.489 -31.161 1.00 42.38 504 ALA A N 1
ATOM 3862 C CA . ALA A 1 504 ? 1.667 -29.333 -32.314 1.00 42.38 504 ALA A CA 1
ATOM 3863 C C . ALA A 1 504 ? 0.276 -29.957 -32.158 1.00 42.38 504 ALA A C 1
ATOM 3865 O O . ALA A 1 504 ? 0.098 -30.886 -31.375 1.00 42.38 504 ALA A O 1
ATOM 3866 N N . VAL A 1 505 ? -0.712 -29.460 -32.903 1.00 49.22 505 VAL A N 1
ATOM 3867 C CA . VAL A 1 505 ? -2.020 -30.121 -32.995 1.00 49.22 505 VAL A CA 1
ATOM 3868 C C . VAL A 1 505 ? -1.807 -31.470 -33.701 1.00 49.22 505 VAL A C 1
ATOM 3870 O O . VAL A 1 505 ? -1.369 -31.473 -34.858 1.00 49.22 505 VAL A O 1
ATOM 3873 N N . PRO A 1 506 ? -2.055 -32.620 -33.046 1.00 47.19 506 PRO A N 1
ATOM 3874 C CA . PRO A 1 506 ? -1.864 -33.922 -33.670 1.00 47.19 506 PRO A CA 1
ATOM 3875 C C . PRO A 1 506 ? -2.798 -34.093 -34.871 1.00 47.19 506 PRO A C 1
ATOM 3877 O O . PRO A 1 506 ? -3.960 -33.694 -34.834 1.00 47.19 506 PRO A O 1
ATOM 3880 N N . GLU A 1 507 ? -2.302 -34.759 -35.912 1.00 47.34 507 GLU A N 1
ATOM 3881 C CA . GLU A 1 507 ? -2.981 -35.032 -37.193 1.00 47.34 507 GLU A CA 1
ATOM 3882 C C . GLU A 1 507 ? -4.303 -35.826 -37.052 1.00 47.34 507 GLU A C 1
ATOM 3884 O O . GLU A 1 507 ? -5.040 -36.001 -38.017 1.00 47.34 507 GLU A O 1
ATOM 3889 N N . THR A 1 508 ? -4.615 -36.317 -35.850 1.00 48.91 508 THR A N 1
ATOM 3890 C CA . THR A 1 508 ? -5.703 -37.263 -35.576 1.00 48.91 508 THR A CA 1
ATOM 3891 C C . THR A 1 508 ? -6.948 -36.649 -34.928 1.00 48.91 508 THR A C 1
ATOM 3893 O O . THR A 1 508 ? -7.904 -37.378 -34.671 1.00 48.91 508 THR A O 1
ATOM 3896 N N . GLN A 1 509 ? -6.986 -35.334 -34.682 1.00 50.31 509 GLN A N 1
ATOM 3897 C CA . GLN A 1 509 ? -8.188 -34.635 -34.204 1.00 50.31 509 GLN A CA 1
ATOM 3898 C C . GLN A 1 509 ? -8.956 -34.048 -35.408 1.00 50.31 509 GLN A C 1
ATOM 3900 O O . GLN A 1 509 ? -8.487 -33.082 -36.011 1.00 50.31 509 GLN A O 1
ATOM 3905 N N . PRO A 1 510 ? -10.134 -34.584 -35.789 1.00 49.31 510 PRO A N 1
ATOM 3906 C CA . PRO A 1 510 ? -10.852 -34.168 -36.999 1.00 49.31 510 PRO A CA 1
ATOM 3907 C C . PRO A 1 510 ? -11.515 -32.780 -36.913 1.00 49.31 510 PRO A C 1
ATOM 3909 O O . PRO A 1 510 ? -12.264 -32.415 -37.812 1.00 49.31 510 PRO A O 1
ATOM 3912 N N . SER A 1 511 ? -11.242 -31.979 -35.880 1.00 54.09 511 SER A N 1
ATOM 3913 C CA . SER A 1 511 ? -11.776 -30.621 -35.748 1.00 54.09 511 SER A CA 1
ATOM 3914 C C . SER A 1 511 ? -10.688 -29.627 -35.344 1.00 54.09 511 SER A C 1
ATOM 3916 O O . SER A 1 511 ? -10.331 -29.523 -34.170 1.00 54.09 511 SER A O 1
ATOM 3918 N N . LEU A 1 512 ? -10.226 -28.833 -36.316 1.00 53.12 512 LEU A N 1
ATOM 3919 C CA . LEU A 1 512 ? -9.327 -27.687 -36.112 1.00 53.12 512 LEU A CA 1
ATOM 3920 C C . LEU A 1 512 ? -9.878 -26.699 -35.055 1.00 53.12 512 LEU A C 1
ATOM 3922 O O . LEU A 1 512 ? -9.118 -26.052 -34.342 1.00 53.12 512 LEU A O 1
ATOM 3926 N N . ALA A 1 513 ? -11.208 -26.626 -34.926 1.00 50.50 513 ALA A N 1
ATOM 3927 C CA . ALA A 1 513 ? -11.918 -25.723 -34.022 1.00 50.50 513 ALA A CA 1
ATOM 3928 C C . ALA A 1 513 ? -11.688 -26.017 -32.526 1.00 50.50 513 ALA A C 1
ATOM 3930 O O . ALA A 1 513 ? -11.594 -25.079 -31.743 1.00 50.50 513 ALA A O 1
ATOM 3931 N N . LEU A 1 514 ? -11.553 -27.287 -32.120 1.00 50.06 514 LEU A N 1
ATOM 3932 C CA . LEU A 1 514 ? -11.367 -27.660 -30.706 1.00 50.06 514 LEU A CA 1
ATOM 3933 C C . LEU A 1 514 ? -9.940 -27.381 -30.212 1.00 50.06 514 LEU A C 1
ATOM 3935 O O . LEU A 1 514 ? -9.769 -26.905 -29.095 1.00 50.06 514 LEU A O 1
ATOM 3939 N N . GLY A 1 515 ? -8.928 -27.603 -31.059 1.00 52.50 515 GLY A N 1
ATOM 3940 C CA . GLY A 1 515 ? -7.536 -27.269 -30.731 1.00 52.50 515 GLY A CA 1
ATOM 3941 C C . GLY A 1 515 ? -7.253 -25.762 -30.733 1.00 52.50 515 GLY A C 1
ATOM 3942 O O . GLY A 1 515 ? -6.420 -25.292 -29.967 1.00 52.50 515 GLY A O 1
ATOM 3943 N N . LEU A 1 516 ? -7.965 -24.986 -31.559 1.00 51.53 516 LEU A N 1
ATOM 3944 C CA . LEU A 1 516 ? -7.869 -23.522 -31.554 1.00 51.53 516 LEU A CA 1
ATOM 3945 C C . LEU A 1 516 ? -8.659 -22.891 -30.397 1.00 51.53 516 LEU A C 1
ATOM 3947 O O . LEU A 1 516 ? -8.194 -21.908 -29.829 1.00 51.53 516 LEU A O 1
ATOM 3951 N N . ALA A 1 517 ? -9.796 -23.471 -29.996 1.00 48.84 517 ALA A N 1
ATOM 3952 C CA . ALA A 1 517 ? -10.549 -23.019 -28.823 1.00 48.84 517 ALA A CA 1
ATOM 3953 C C . ALA A 1 517 ? -9.758 -23.190 -27.513 1.00 48.84 517 ALA A C 1
ATOM 3955 O O . ALA A 1 517 ? -9.854 -22.329 -26.646 1.00 48.84 517 ALA A O 1
ATOM 3956 N N . SER A 1 518 ? -8.924 -24.235 -27.391 1.00 48.31 518 SER A N 1
ATOM 3957 C CA . SER A 1 518 ? -8.019 -24.395 -26.240 1.00 48.31 518 SER A CA 1
ATOM 3958 C C . SER A 1 518 ? -6.807 -23.455 -26.260 1.00 48.31 518 SER A C 1
ATOM 3960 O O . SER A 1 518 ? -6.160 -23.282 -25.234 1.00 48.31 518 SER A O 1
ATOM 3962 N N . LEU A 1 519 ? -6.467 -22.877 -27.419 1.00 47.69 519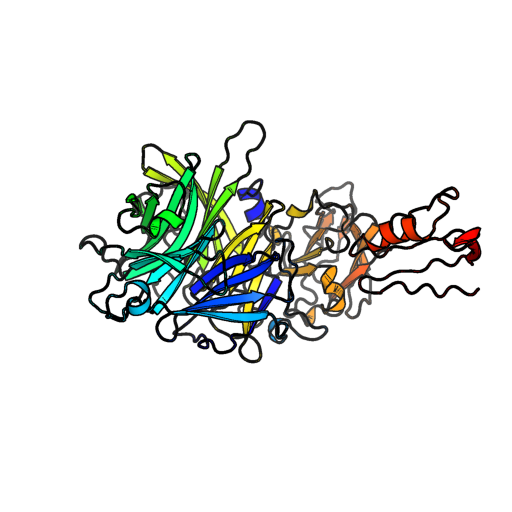 LEU A N 1
ATOM 3963 C CA . LEU A 1 519 ? -5.368 -21.913 -27.577 1.00 47.69 519 LEU A CA 1
ATOM 3964 C C . LEU A 1 519 ? -5.844 -20.469 -27.366 1.00 47.69 519 LEU A C 1
ATOM 3966 O O . LEU A 1 519 ? -5.138 -19.676 -26.755 1.00 47.69 519 LEU A O 1
ATOM 3970 N N . ALA A 1 520 ? -7.059 -20.140 -27.817 1.00 43.47 520 ALA A N 1
ATOM 3971 C CA . ALA A 1 520 ? -7.701 -18.846 -27.573 1.00 43.47 520 ALA A CA 1
ATOM 3972 C C . ALA A 1 520 ? -8.108 -18.639 -26.100 1.00 43.47 520 ALA A C 1
ATOM 3974 O O . ALA A 1 520 ? -8.407 -17.518 -25.701 1.00 43.47 520 ALA A O 1
ATOM 3975 N N . SER A 1 521 ? -8.110 -19.704 -25.292 1.00 44.38 521 SER A N 1
ATOM 3976 C CA . SER A 1 521 ? -8.333 -19.650 -23.846 1.00 44.38 521 SER A CA 1
ATOM 3977 C C . SER A 1 521 ? -7.047 -19.497 -23.026 1.00 44.38 521 SER A C 1
ATOM 3979 O O . SER A 1 521 ? -7.112 -19.662 -21.813 1.00 44.38 521 SER A O 1
ATOM 3981 N N . ILE A 1 522 ? -5.889 -19.244 -23.654 1.00 45.88 522 ILE A N 1
ATOM 3982 C CA . ILE A 1 522 ? -4.631 -18.923 -22.962 1.00 45.88 522 ILE A CA 1
ATOM 3983 C C . ILE A 1 522 ? -4.448 -17.399 -23.026 1.00 45.88 522 ILE A C 1
ATOM 3985 O O . ILE A 1 522 ? -4.016 -16.889 -24.064 1.00 45.88 522 ILE A O 1
ATOM 3989 N N . PRO A 1 523 ? -4.792 -16.646 -21.966 1.00 39.16 523 PRO A N 1
ATOM 3990 C CA . PRO A 1 523 ? -4.608 -15.201 -21.952 1.00 39.16 523 PRO A CA 1
ATOM 3991 C C . PRO A 1 523 ? -3.118 -14.843 -22.063 1.00 39.16 523 PRO A C 1
ATOM 3993 O O . PRO A 1 523 ? -2.260 -15.528 -21.511 1.00 39.16 523 PRO A O 1
ATOM 3996 N N . GLY A 1 524 ? -2.808 -13.767 -22.787 1.00 44.50 524 GLY A N 1
ATOM 3997 C CA . GLY A 1 524 ? -1.534 -13.045 -22.670 1.00 44.50 524 GLY A CA 1
ATOM 3998 C C . GLY A 1 524 ? -0.321 -13.580 -23.438 1.00 44.50 524 GLY A C 1
ATOM 3999 O O . GLY A 1 524 ? 0.622 -12.823 -23.638 1.00 44.50 524 GLY A O 1
ATOM 4000 N N . SER A 1 525 ? -0.301 -14.822 -23.932 1.00 40.47 525 SER A N 1
ATOM 4001 C CA . SER A 1 525 ? 0.902 -15.332 -24.623 1.00 40.47 525 SER A CA 1
ATOM 4002 C C . SER A 1 525 ? 1.039 -14.814 -26.053 1.00 40.47 525 SER A C 1
ATOM 4004 O O . SER A 1 525 ? 0.120 -14.939 -26.863 1.00 40.47 525 SER A O 1
ATOM 4006 N N . CYS A 1 526 ? 2.229 -14.312 -26.409 1.00 44.84 526 CYS A N 1
ATOM 4007 C CA . CYS A 1 526 ? 2.650 -14.266 -27.807 1.00 44.84 526 CYS A CA 1
ATOM 4008 C C . CYS A 1 526 ? 2.822 -15.712 -28.306 1.00 44.84 526 CYS A C 1
ATOM 4010 O O . CYS A 1 526 ? 3.914 -16.279 -28.309 1.00 44.84 526 CYS A O 1
ATOM 4012 N N . SER A 1 527 ? 1.718 -16.348 -28.690 1.00 44.91 527 SER A N 1
ATOM 4013 C CA . SER A 1 527 ? 1.710 -17.707 -29.222 1.00 44.91 527 SER A CA 1
ATOM 4014 C C . SER A 1 527 ? 2.092 -17.700 -30.703 1.00 44.91 527 SER A C 1
ATOM 4016 O O . SER A 1 527 ? 1.455 -17.041 -31.525 1.00 44.91 527 SER A O 1
ATOM 4018 N N . THR A 1 528 ? 3.105 -18.485 -31.077 1.00 40.62 528 THR A N 1
ATOM 4019 C CA . THR A 1 528 ? 3.343 -18.823 -32.488 1.00 40.62 528 THR A CA 1
ATOM 4020 C C . THR A 1 528 ? 2.577 -20.100 -32.810 1.00 40.62 528 THR A C 1
ATOM 4022 O O . THR A 1 528 ? 3.015 -21.202 -32.480 1.00 40.62 528 THR A O 1
ATOM 4025 N N . VAL A 1 529 ? 1.427 -19.977 -33.472 1.00 46.25 529 VAL A N 1
ATOM 4026 C CA . VAL A 1 529 ? 0.658 -21.149 -33.909 1.00 46.25 529 VAL A CA 1
ATOM 4027 C C . VAL A 1 529 ? 1.219 -21.636 -35.245 1.00 46.25 529 VAL A C 1
ATOM 4029 O O . VAL A 1 529 ? 1.045 -21.000 -36.284 1.00 46.25 529 VAL A O 1
ATOM 4032 N N . SER A 1 530 ? 1.894 -22.788 -35.237 1.00 42.66 530 SER A N 1
ATOM 4033 C CA . SER A 1 530 ? 2.298 -23.483 -36.465 1.00 42.66 530 SER A CA 1
ATOM 4034 C C . SER A 1 530 ? 1.247 -24.519 -36.857 1.00 42.66 530 SER A C 1
ATOM 4036 O O . SER A 1 530 ? 1.270 -25.657 -36.391 1.00 42.66 530 SER A O 1
ATOM 4038 N N . ILE A 1 531 ? 0.332 -24.140 -37.752 1.00 50.94 531 ILE A N 1
ATOM 4039 C CA . ILE A 1 531 ? -0.580 -25.093 -38.396 1.00 50.94 531 ILE A CA 1
ATOM 4040 C C . ILE A 1 531 ? 0.206 -25.816 -39.496 1.00 50.94 531 ILE A C 1
ATOM 4042 O O . ILE A 1 531 ? 0.693 -25.185 -40.439 1.00 50.94 531 ILE A O 1
ATOM 4046 N N . ARG A 1 532 ? 0.364 -27.143 -39.389 1.00 47.34 532 ARG A N 1
ATOM 4047 C CA . ARG A 1 532 ? 1.001 -27.929 -40.458 1.00 47.34 532 ARG A CA 1
ATOM 4048 C C . ARG A 1 532 ? 0.171 -27.830 -41.741 1.00 47.34 532 ARG A C 1
ATOM 4050 O O . ARG A 1 532 ? -1.054 -27.846 -41.707 1.00 47.34 532 ARG A O 1
ATOM 4057 N N . ALA A 1 533 ? 0.840 -27.749 -42.890 1.00 46.03 533 ALA A N 1
ATOM 4058 C CA . ALA A 1 533 ? 0.152 -27.842 -44.172 1.00 46.03 533 ALA A CA 1
ATOM 4059 C C . ALA A 1 533 ? -0.547 -29.209 -44.276 1.00 46.03 533 ALA A C 1
ATOM 4061 O O . ALA A 1 533 ? 0.104 -30.246 -44.154 1.00 46.03 533 ALA A O 1
ATOM 4062 N N . GLY A 1 534 ? -1.860 -29.207 -44.497 1.00 53.31 534 GLY A N 1
ATOM 4063 C CA . GLY A 1 534 ? -2.676 -30.419 -44.493 1.00 53.31 534 GLY A CA 1
ATOM 4064 C C . GLY A 1 534 ? -4.108 -30.174 -44.967 1.00 53.31 534 GLY A C 1
ATOM 4065 O O . GLY A 1 534 ? -4.527 -29.026 -45.150 1.00 53.31 534 GLY A O 1
ATOM 4066 N N . LEU A 1 535 ? -4.836 -31.270 -45.205 1.00 49.00 535 LEU A N 1
ATOM 4067 C CA . LEU A 1 535 ? -6.284 -31.251 -45.412 1.00 49.00 535 LEU A CA 1
ATOM 4068 C C . LEU A 1 535 ? -6.977 -31.330 -44.052 1.00 49.00 535 LEU A C 1
ATOM 4070 O O . LEU A 1 535 ? -6.756 -32.281 -43.307 1.00 49.00 535 LEU A O 1
ATOM 4074 N N . TYR A 1 536 ? -7.862 -30.381 -43.776 1.00 52.69 536 TYR A N 1
ATOM 4075 C CA . TYR A 1 536 ? -8.681 -30.366 -42.570 1.00 52.69 536 TYR A CA 1
ATOM 4076 C C . TYR A 1 536 ? -10.158 -30.469 -42.940 1.00 52.69 536 TYR A C 1
ATOM 4078 O O . TYR A 1 536 ? -10.601 -29.860 -43.916 1.00 52.69 536 TYR A O 1
ATOM 4086 N N . LEU A 1 537 ? -10.919 -31.246 -42.170 1.00 46.50 537 LEU A N 1
ATOM 4087 C CA . LEU A 1 537 ? -12.363 -31.369 -42.342 1.00 46.50 537 LEU A CA 1
ATOM 4088 C C . LEU A 1 537 ? -13.065 -30.301 -41.501 1.00 46.50 537 LEU A C 1
ATOM 4090 O O . LEU A 1 537 ? -12.867 -30.209 -40.291 1.00 46.50 537 LEU A O 1
ATOM 4094 N N . HIS A 1 538 ? -13.883 -29.481 -42.153 1.00 47.19 538 HIS A N 1
ATOM 4095 C CA . HIS A 1 538 ? -14.836 -28.617 -41.470 1.00 47.19 538 HIS A CA 1
ATOM 4096 C C . HIS A 1 538 ? -15.953 -29.482 -40.849 1.00 47.19 538 HIS A C 1
ATOM 4098 O O . HIS A 1 538 ? -16.317 -30.496 -41.453 1.00 47.19 538 HIS A O 1
ATOM 4104 N N . PRO A 1 539 ? -16.563 -29.089 -39.713 1.00 41.81 539 PRO A N 1
ATOM 4105 C CA . PRO A 1 539 ? -17.702 -29.804 -39.120 1.00 41.81 539 PRO A CA 1
ATOM 4106 C C . PRO A 1 539 ? -18.884 -30.036 -40.080 1.00 41.81 539 PRO A C 1
ATOM 4108 O O . PRO A 1 539 ? -19.666 -30.960 -39.888 1.00 41.81 539 PRO A O 1
ATOM 4111 N N . GLU A 1 540 ? -18.985 -29.235 -41.144 1.00 49.59 540 GLU A N 1
ATOM 4112 C CA . GLU A 1 540 ? -20.007 -29.354 -42.198 1.00 49.59 540 GLU A CA 1
ATOM 4113 C C . GLU A 1 540 ? -19.544 -30.150 -43.441 1.00 49.59 540 GLU A C 1
ATOM 4115 O O . GLU A 1 540 ? -20.227 -30.169 -44.461 1.00 49.59 540 GLU A O 1
ATOM 4120 N N . GLY A 1 541 ? -18.382 -30.812 -43.391 1.00 46.12 541 GLY A N 1
ATOM 4121 C CA . GLY A 1 541 ? -17.897 -31.709 -44.452 1.00 46.12 541 GLY A CA 1
ATOM 4122 C C . GLY A 1 541 ? -17.078 -31.053 -45.572 1.00 46.12 541 GLY A C 1
ATOM 4123 O O . GLY A 1 541 ? -16.698 -31.737 -46.523 1.00 46.12 541 GLY A O 1
ATOM 4124 N N . ALA A 1 542 ? -16.768 -29.758 -45.479 1.00 44.31 542 ALA A N 1
ATOM 4125 C CA . ALA A 1 542 ? -15.875 -29.087 -46.423 1.00 44.31 542 ALA A CA 1
ATOM 4126 C C . ALA A 1 542 ? -14.402 -29.468 -46.180 1.00 44.31 542 ALA A C 1
ATOM 4128 O O . ALA A 1 542 ? -13.948 -29.552 -45.037 1.00 44.31 542 ALA A O 1
ATOM 4129 N N . VAL A 1 543 ? -13.651 -29.676 -47.263 1.00 45.34 543 VAL A N 1
ATOM 4130 C CA . VAL A 1 543 ? -12.207 -29.932 -47.233 1.00 45.34 543 VAL A CA 1
ATOM 4131 C C . VAL A 1 543 ? -11.470 -28.601 -47.314 1.00 45.34 543 VAL A C 1
ATOM 4133 O O . VAL A 1 543 ? -11.548 -27.919 -48.330 1.00 45.34 543 VAL A O 1
ATOM 4136 N N . MET A 1 544 ? -10.723 -28.251 -46.271 1.00 48.28 544 MET A N 1
ATOM 4137 C CA . MET A 1 544 ? -9.937 -27.019 -46.217 1.00 48.28 544 MET A CA 1
ATOM 4138 C C . MET A 1 544 ? -8.447 -27.327 -46.352 1.00 48.28 544 MET A C 1
ATOM 4140 O O . MET A 1 544 ? -7.946 -28.278 -45.751 1.00 48.28 544 MET A O 1
ATOM 4144 N N . LYS A 1 545 ? -7.723 -26.515 -47.130 1.00 43.06 545 LYS A N 1
ATOM 4145 C CA . LYS A 1 545 ? -6.271 -26.636 -47.308 1.00 43.06 545 LYS A CA 1
ATOM 4146 C C . LYS A 1 545 ? -5.568 -25.489 -46.589 1.00 43.06 545 LYS A C 1
ATOM 4148 O O . LYS A 1 545 ? -5.636 -24.349 -47.041 1.00 43.06 545 LYS A O 1
ATOM 4153 N N . ALA A 1 546 ? -4.865 -25.788 -45.498 1.00 50.91 546 ALA A N 1
ATOM 4154 C CA . ALA A 1 546 ? -4.019 -24.797 -44.839 1.00 50.91 546 ALA A CA 1
ATOM 4155 C C . ALA A 1 546 ? -2.703 -24.638 -45.616 1.00 50.91 546 ALA A C 1
ATOM 4157 O O . ALA A 1 546 ? -2.024 -25.626 -45.913 1.00 50.91 546 ALA A O 1
ATOM 4158 N N . VAL A 1 547 ? -2.341 -23.400 -45.956 1.00 48.59 547 VAL A N 1
ATOM 4159 C CA . VAL A 1 547 ? -1.029 -23.067 -46.524 1.00 48.59 547 VAL A CA 1
ATOM 4160 C C . VAL A 1 547 ? -0.150 -22.612 -45.366 1.00 48.59 547 VAL A C 1
ATOM 4162 O O . VAL A 1 547 ? -0.497 -21.669 -44.665 1.00 48.59 547 VAL A O 1
ATOM 4165 N N . SER A 1 548 ? 0.950 -23.322 -45.125 1.00 44.34 548 SER A N 1
ATOM 4166 C CA . SER A 1 548 ? 1.826 -23.088 -43.978 1.00 44.34 548 SER A CA 1
ATOM 4167 C C . SER A 1 548 ? 2.503 -21.720 -44.064 1.00 44.34 548 SER A C 1
ATOM 4169 O O . SER A 1 548 ? 3.446 -21.549 -44.840 1.00 44.34 548 SER A O 1
ATOM 4171 N N . GLN A 1 549 ? 2.072 -20.781 -43.229 1.00 43.62 549 GLN A N 1
ATOM 4172 C CA . GLN A 1 549 ? 2.926 -19.707 -42.735 1.00 43.62 549 GLN A CA 1
ATOM 4173 C C . GLN A 1 549 ? 2.702 -19.566 -41.225 1.00 43.62 549 GLN A C 1
ATOM 4175 O O . GLN A 1 549 ? 1.549 -19.601 -40.791 1.00 43.62 549 GLN A O 1
ATOM 4180 N N . PRO A 1 550 ? 3.772 -19.457 -40.419 1.00 44.16 550 PRO A N 1
ATOM 4181 C CA . PRO A 1 550 ? 3.643 -19.105 -39.012 1.00 44.16 550 PRO A CA 1
ATOM 4182 C C . PRO A 1 550 ? 2.931 -17.757 -38.898 1.00 44.16 550 PRO A C 1
ATOM 4184 O O . PRO A 1 550 ? 3.309 -16.804 -39.579 1.00 44.16 550 PRO A O 1
ATOM 4187 N N . VAL A 1 551 ? 1.915 -17.675 -38.044 1.00 47.53 551 VAL A N 1
ATOM 4188 C CA . VAL A 1 551 ? 1.278 -16.404 -37.689 1.00 47.53 551 VAL A CA 1
ATOM 4189 C C . VAL A 1 551 ? 1.738 -16.052 -36.282 1.00 47.53 551 VAL A C 1
ATOM 4191 O O . VAL A 1 551 ? 1.582 -16.855 -35.360 1.00 47.53 551 VAL A O 1
ATOM 4194 N N . ARG A 1 552 ? 2.346 -14.872 -36.136 1.00 43.66 552 ARG A N 1
ATOM 4195 C CA . ARG A 1 552 ? 2.686 -14.297 -34.834 1.00 43.66 552 ARG A CA 1
ATOM 4196 C C . ARG A 1 552 ? 1.426 -13.657 -34.264 1.00 43.66 552 ARG A C 1
ATOM 4198 O O . ARG A 1 552 ? 0.810 -12.838 -34.942 1.00 43.66 552 ARG A O 1
ATOM 4205 N N . LEU A 1 553 ? 1.053 -14.045 -33.052 1.00 45.88 553 LEU A N 1
ATOM 4206 C CA . LEU A 1 553 ? 0.030 -13.357 -32.276 1.00 45.88 553 LEU A CA 1
ATOM 4207 C C . LEU A 1 553 ? 0.722 -12.466 -31.254 1.00 45.88 553 LEU A C 1
ATOM 4209 O O . LEU A 1 553 ? 1.621 -12.930 -30.559 1.00 45.88 553 LEU A O 1
ATOM 4213 N N . GLU A 1 554 ? 0.334 -11.197 -31.215 1.00 41.53 554 GLU A N 1
ATOM 4214 C CA . GLU A 1 554 ? 0.737 -10.243 -30.179 1.00 41.53 554 GLU A CA 1
ATOM 4215 C C . GLU A 1 554 ? -0.386 -10.149 -29.138 1.00 41.53 554 GLU A C 1
ATOM 4217 O O . GLU A 1 554 ? -1.554 -10.401 -29.463 1.00 41.53 554 GLU A O 1
ATOM 4222 N N . SER A 1 555 ? -0.052 -9.840 -27.883 1.00 40.72 555 SER A N 1
ATOM 4223 C CA . SER A 1 555 ? -1.055 -9.697 -26.822 1.00 40.72 555 SER A CA 1
ATOM 4224 C C . SER A 1 555 ? -2.087 -8.628 -27.215 1.00 40.72 555 SER A C 1
ATOM 4226 O O . SER A 1 555 ? -1.747 -7.561 -27.716 1.00 40.72 555 SER A O 1
ATOM 4228 N N . GLY A 1 556 ? -3.377 -8.950 -27.075 1.00 39.50 556 GLY A N 1
ATOM 4229 C CA . GLY A 1 556 ? -4.489 -8.068 -27.465 1.00 39.50 556 GLY A CA 1
ATOM 4230 C C . GLY A 1 556 ? -4.903 -8.117 -28.946 1.00 39.50 556 GLY A C 1
ATOM 4231 O O . GLY A 1 556 ? -5.973 -7.620 -29.298 1.00 39.50 556 GLY A O 1
ATOM 4232 N N . GLY A 1 557 ? -4.129 -8.763 -29.825 1.00 36.62 557 GLY A N 1
ATOM 4233 C CA . GLY A 1 557 ? -4.495 -8.963 -31.229 1.00 36.62 557 GLY A CA 1
ATOM 4234 C C . GLY A 1 557 ? -5.402 -10.182 -31.423 1.00 36.62 557 GLY A C 1
ATOM 4235 O O . GLY A 1 557 ? -4.953 -11.321 -31.325 1.00 36.62 557 GLY A O 1
ATOM 4236 N N . GLY A 1 558 ? -6.682 -9.979 -31.743 1.00 36.06 558 GLY A N 1
ATOM 4237 C CA . GLY A 1 558 ? -7.562 -11.083 -32.142 1.00 36.06 558 GLY A CA 1
ATOM 4238 C C . GLY A 1 558 ? -7.041 -11.804 -33.398 1.00 36.06 558 GLY A C 1
ATOM 4239 O O . GLY A 1 558 ? -6.709 -11.168 -34.398 1.00 36.06 558 GLY A O 1
ATOM 4240 N N . LEU A 1 559 ? -6.993 -13.141 -33.380 1.00 43.69 559 LEU A N 1
ATOM 4241 C CA . LEU A 1 559 ? -6.628 -13.944 -34.553 1.00 43.69 559 LEU A CA 1
ATOM 4242 C C . LEU A 1 559 ? -7.809 -14.016 -35.539 1.00 43.69 559 LEU A C 1
ATOM 4244 O O . LEU A 1 559 ? -8.790 -14.714 -35.286 1.00 43.69 559 LEU A O 1
ATOM 4248 N N . VAL A 1 560 ? -7.696 -13.368 -36.702 1.00 40.16 560 VAL A N 1
ATOM 4249 C CA . VAL A 1 560 ? -8.644 -13.539 -37.820 1.00 40.16 560 VAL A CA 1
ATOM 4250 C C . VAL A 1 560 ? -8.030 -14.464 -38.871 1.00 40.16 560 VAL A C 1
ATOM 4252 O O . VAL A 1 560 ? -7.182 -14.053 -39.661 1.00 40.16 560 VAL A O 1
ATOM 4255 N N . ILE A 1 561 ? -8.466 -15.726 -38.911 1.00 47.88 561 ILE A N 1
ATOM 4256 C CA . ILE A 1 561 ? -8.073 -16.662 -39.973 1.00 47.88 561 ILE A CA 1
ATOM 4257 C C . ILE A 1 561 ? -9.059 -16.530 -41.140 1.00 47.88 561 ILE A C 1
ATOM 4259 O O . ILE A 1 561 ? -10.193 -17.000 -41.063 1.00 47.88 561 ILE A O 1
ATOM 4263 N N . ILE A 1 562 ? -8.630 -15.915 -42.245 1.00 39.62 562 ILE A N 1
ATOM 4264 C CA . ILE A 1 562 ? -9.412 -15.889 -43.490 1.00 39.62 562 ILE A CA 1
ATOM 4265 C C . ILE A 1 562 ? -9.184 -17.209 -44.231 1.00 39.62 562 ILE A C 1
ATOM 4267 O O . ILE A 1 562 ? -8.155 -17.413 -44.875 1.00 39.62 562 ILE A O 1
ATOM 4271 N N . LEU A 1 563 ? -10.156 -18.113 -44.145 1.00 39.34 563 LEU A N 1
ATOM 4272 C CA . LEU A 1 563 ? -10.145 -19.375 -44.881 1.00 39.34 563 LEU A CA 1
ATOM 4273 C C . LEU A 1 563 ? -10.749 -19.145 -46.274 1.00 39.34 563 LEU A C 1
ATOM 4275 O O . LEU A 1 563 ? -11.878 -18.671 -46.395 1.00 39.34 563 LEU A O 1
ATOM 4279 N N . LYS A 1 564 ? -9.995 -19.453 -47.338 1.00 35.09 564 LYS A N 1
ATOM 4280 C CA . LYS A 1 564 ? -10.540 -19.500 -48.704 1.00 35.09 564 LYS A CA 1
ATOM 4281 C C . LYS A 1 564 ? -11.148 -20.887 -48.964 1.00 35.09 564 LYS A C 1
ATOM 4283 O O . LYS A 1 564 ? -10.461 -21.866 -48.666 1.00 35.09 564 LYS A O 1
ATOM 4288 N N . PRO A 1 565 ? -12.380 -20.967 -49.499 1.00 38.50 565 PRO A N 1
ATOM 4289 C CA . PRO A 1 565 ? -12.990 -22.229 -49.909 1.00 38.50 565 PRO A CA 1
ATOM 4290 C C . PRO A 1 565 ? -12.245 -22.904 -51.065 1.00 38.50 565 PRO A C 1
ATOM 4292 O O . PRO A 1 565 ? -11.587 -22.188 -51.862 1.00 38.50 565 PRO A O 1
#